Protein AF-A0A836XHC6-F1 (afdb_monomer)

Mean predicted aligned error: 6.55 Å

Sequence (445 aa):
MLPLITLLLLASTLRTSANPHLVVEAARRPHPPTIDADLIDWPNALWLELAPKPPHESRGYSRLRTDSNEELASAETAADLSVEFSLAWNNTALYLAARVTDNVHDIEGGEEHQWYLKDAITLFLDIPSDGDGPGWIEGDHAFAFITDGSMWWRRGERVGHIESSAPKDTRMAMQKTPTGYTLEASIPMAALTRITPDWQAPFASRTIGFALVVTDPDGGDTPFGGQLIYGGSHDDDGGWSLLRLRKTETVSAPYIDVSAEEVDFEAR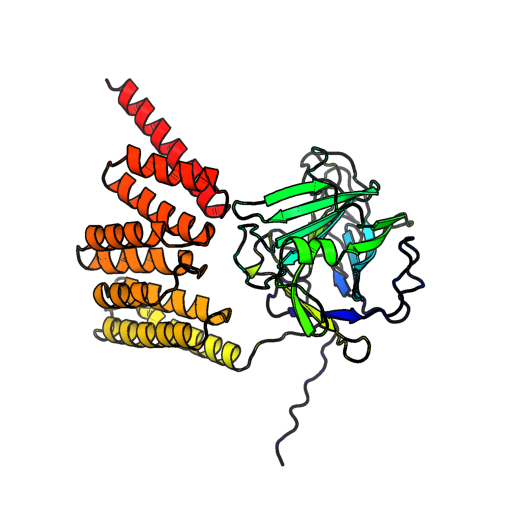LRLDQQRIRPFFMVDKATPIPADSTSLQLQLADKYFQTYLDKRPLRFSRRALETAFMLWGNAGAADEVNRALDQIGADEDVWDKVTSGVRQAFYLRDRLDEGMDRLAAIERQVIPLKSRSALLHTLGQYWLGRGQQSKAGRAFTQIIIWRASPWHVAQARRQLSQMNQDRALELDRL

Radius of gyration: 24.77 Å; Cα contacts (8 Å, |Δi|>4): 868; chains: 1; bounding box: 64×69×66 Å

Structure (mmCIF, N/CA/C/O backbone):
data_AF-A0A836XHC6-F1
#
_entry.id   AF-A0A836XHC6-F1
#
loop_
_atom_site.group_PDB
_atom_site.id
_atom_site.type_symbol
_atom_site.label_atom_id
_atom_site.label_alt_id
_atom_site.label_comp_id
_atom_site.label_asym_id
_atom_site.label_entity_id
_atom_site.label_seq_id
_atom_site.pdbx_PDB_ins_code
_atom_site.Cartn_x
_atom_site.Cartn_y
_atom_site.Cartn_z
_atom_site.occupancy
_atom_site.B_iso_or_equiv
_atom_site.auth_seq_id
_atom_site.auth_comp_id
_atom_site.auth_asym_id
_atom_site.auth_atom_id
_atom_site.pdbx_PDB_model_num
ATOM 1 N N . MET A 1 1 ? 20.122 -36.204 17.267 1.00 36.91 1 MET A N 1
ATOM 2 C CA . MET A 1 1 ? 20.070 -35.042 18.177 1.00 36.91 1 MET A CA 1
ATOM 3 C C . MET A 1 1 ? 20.265 -33.792 17.333 1.00 36.91 1 MET A C 1
ATOM 5 O O . MET A 1 1 ? 21.396 -33.504 16.975 1.00 36.91 1 MET A O 1
ATOM 9 N N . LEU A 1 2 ? 19.178 -33.131 16.918 1.00 26.44 2 LEU A N 1
ATOM 10 C CA . LEU A 1 2 ? 19.254 -31.793 16.316 1.00 26.44 2 LEU A CA 1
ATOM 11 C C . LEU A 1 2 ? 19.346 -30.755 17.446 1.00 26.44 2 LEU A C 1
ATOM 13 O O . LEU A 1 2 ? 18.683 -30.952 18.467 1.00 26.44 2 LEU A O 1
ATOM 17 N N . PRO A 1 3 ? 20.134 -29.676 17.300 1.00 39.31 3 PRO A N 1
ATOM 18 C CA . PRO A 1 3 ? 20.197 -28.644 18.315 1.00 39.31 3 PRO A CA 1
ATOM 19 C C . PRO A 1 3 ? 18.893 -27.845 18.281 1.00 39.31 3 PRO A C 1
ATOM 21 O O . PRO A 1 3 ? 18.482 -27.321 17.247 1.00 39.31 3 PRO A O 1
ATOM 24 N N . LEU A 1 4 ? 18.239 -27.787 19.436 1.00 27.69 4 LEU A N 1
ATOM 25 C CA . LEU A 1 4 ? 17.141 -26.881 19.723 1.00 27.69 4 LEU A CA 1
ATOM 26 C C . LEU A 1 4 ? 17.712 -25.455 19.652 1.00 27.69 4 LEU A C 1
ATOM 28 O O . LEU A 1 4 ? 18.483 -25.052 20.521 1.00 27.69 4 LEU A O 1
ATOM 32 N N . ILE A 1 5 ? 17.402 -24.717 18.585 1.00 31.34 5 ILE A N 1
ATOM 33 C CA . ILE A 1 5 ? 17.683 -23.282 18.519 1.00 31.34 5 ILE A CA 1
ATOM 34 C C . ILE A 1 5 ? 16.732 -22.621 19.516 1.00 31.34 5 ILE A C 1
ATOM 36 O O . ILE A 1 5 ? 15.535 -22.493 19.266 1.00 31.34 5 ILE A O 1
ATOM 40 N N . THR A 1 6 ? 17.261 -22.263 20.682 1.00 31.61 6 THR A N 1
ATOM 41 C CA . THR A 1 6 ? 16.560 -21.473 21.693 1.00 31.61 6 THR A CA 1
ATOM 42 C C . THR A 1 6 ? 16.303 -20.080 21.122 1.00 31.61 6 THR A C 1
ATOM 44 O O . THR A 1 6 ? 17.192 -19.231 21.105 1.00 31.61 6 THR A O 1
ATOM 47 N N . LEU A 1 7 ? 15.087 -19.857 20.623 1.00 33.34 7 LEU A N 1
ATOM 48 C CA . LEU A 1 7 ? 14.586 -18.541 20.247 1.00 33.34 7 LEU A CA 1
ATOM 49 C C . LEU A 1 7 ? 14.388 -17.737 21.544 1.00 33.34 7 LEU A C 1
ATOM 51 O O . LEU A 1 7 ? 13.440 -17.968 22.293 1.00 33.34 7 LEU A O 1
ATOM 55 N N . LEU A 1 8 ? 15.329 -16.849 21.865 1.00 32.19 8 LEU A N 1
ATOM 56 C CA . LEU A 1 8 ? 15.185 -15.924 22.988 1.00 32.19 8 LEU A CA 1
ATOM 57 C C . LEU A 1 8 ? 14.031 -14.950 22.684 1.00 32.19 8 LEU A C 1
ATOM 59 O O . LEU A 1 8 ? 14.128 -14.137 21.766 1.00 32.19 8 LEU A O 1
ATOM 63 N N . LEU A 1 9 ? 12.951 -15.033 23.465 1.00 36.50 9 LEU A N 1
ATOM 64 C CA . LEU A 1 9 ? 11.848 -14.068 23.496 1.00 36.50 9 LEU A CA 1
ATOM 65 C C . LEU A 1 9 ? 12.350 -12.706 24.012 1.00 36.50 9 LEU A C 1
ATOM 67 O O . LEU A 1 9 ? 12.337 -12.431 25.210 1.00 36.50 9 LEU A O 1
ATOM 71 N N . LEU A 1 10 ? 12.776 -11.834 23.100 1.00 37.09 10 LEU A N 1
ATOM 72 C CA . LEU A 1 10 ? 12.841 -10.384 23.310 1.00 37.09 10 LEU A CA 1
ATOM 73 C C . LEU A 1 10 ? 11.466 -9.794 22.957 1.00 37.09 10 LEU A C 1
ATOM 75 O O . LEU A 1 10 ? 11.276 -9.227 21.888 1.00 37.09 10 LEU A O 1
ATOM 79 N N . ALA A 1 11 ? 10.483 -9.992 23.836 1.00 38.84 11 ALA A N 1
ATOM 80 C CA . ALA A 1 11 ? 9.080 -9.664 23.565 1.00 38.84 11 ALA A CA 1
ATOM 81 C C . ALA A 1 11 ? 8.683 -8.191 23.812 1.00 38.84 11 ALA A C 1
ATOM 83 O O . ALA A 1 11 ? 7.502 -7.884 23.740 1.00 38.84 11 ALA A O 1
ATOM 84 N N . SER A 1 12 ? 9.604 -7.270 24.122 1.00 40.09 12 SER A N 1
ATOM 85 C CA . SER A 1 12 ? 9.212 -5.948 24.657 1.00 40.09 12 SER A CA 1
ATOM 86 C C . SER A 1 12 ? 9.771 -4.712 23.948 1.00 40.09 12 SER A C 1
ATOM 88 O O . SER A 1 12 ? 9.628 -3.608 24.467 1.00 40.09 12 SER A O 1
ATOM 90 N N . THR A 1 13 ? 10.396 -4.834 22.772 1.00 46.94 13 THR A N 1
ATOM 91 C CA . THR A 1 13 ? 10.917 -3.649 22.053 1.00 46.94 13 THR A CA 1
ATOM 92 C C . THR A 1 13 ? 10.874 -3.750 20.529 1.00 46.94 13 THR A C 1
ATOM 94 O O . THR A 1 13 ? 11.689 -3.110 19.856 1.00 46.94 13 THR A O 1
ATOM 97 N N . LEU A 1 14 ? 9.935 -4.509 19.947 1.00 53.22 14 LEU A N 1
ATOM 98 C CA . LEU A 1 14 ? 9.634 -4.325 18.524 1.00 53.22 14 LEU A CA 1
ATOM 99 C C . LEU A 1 14 ? 9.077 -2.907 18.372 1.00 53.22 14 LEU A C 1
ATOM 101 O O . LEU A 1 14 ? 7.921 -2.636 18.681 1.00 53.22 14 LEU A O 1
ATOM 105 N N . ARG A 1 15 ? 9.977 -1.980 18.017 1.00 54.22 15 ARG A N 1
ATOM 106 C CA . ARG A 1 15 ? 9.673 -0.565 17.822 1.00 54.22 15 ARG A CA 1
ATOM 107 C C . ARG A 1 15 ? 8.527 -0.459 16.822 1.00 54.22 15 ARG A C 1
ATOM 109 O O . ARG A 1 15 ? 8.420 -1.282 15.917 1.00 54.22 15 ARG A O 1
ATOM 116 N N . THR A 1 16 ? 7.745 0.600 16.977 1.00 59.59 16 THR A N 1
ATOM 117 C CA . THR A 1 16 ? 6.600 1.071 16.177 1.00 59.59 16 THR A CA 1
ATOM 118 C C . THR A 1 16 ? 6.888 1.267 14.676 1.00 59.59 16 THR A C 1
ATOM 120 O O . THR A 1 16 ? 6.163 1.969 13.985 1.00 59.59 16 THR A O 1
ATOM 123 N N . SER A 1 17 ? 7.966 0.693 14.140 1.00 62.94 17 SER A N 1
ATOM 124 C CA . SER A 1 17 ? 8.353 0.820 12.745 1.00 62.94 17 SER A CA 1
ATOM 125 C C . SER A 1 17 ? 7.447 -0.013 11.852 1.00 62.94 17 SER A C 1
ATOM 127 O O . SER A 1 17 ? 7.255 -1.203 12.108 1.00 62.94 17 SER A O 1
ATOM 129 N N . ALA A 1 18 ? 7.005 0.600 10.757 1.00 73.62 18 ALA A N 1
ATOM 130 C CA . ALA A 1 18 ? 6.469 -0.074 9.586 1.00 73.62 18 ALA A CA 1
ATOM 131 C C . ALA A 1 18 ? 7.295 -1.318 9.248 1.00 73.62 18 ALA A C 1
ATOM 133 O O . ALA A 1 18 ? 8.465 -1.220 8.861 1.00 73.62 18 ALA A O 1
ATOM 134 N N . ASN A 1 19 ? 6.703 -2.490 9.437 1.00 87.94 19 ASN A N 1
ATOM 135 C CA . ASN A 1 19 ? 7.323 -3.734 9.044 1.00 87.94 19 ASN A CA 1
ATOM 136 C C . ASN A 1 19 ? 6.243 -4.652 8.475 1.00 87.94 19 ASN A C 1
ATOM 138 O O . ASN A 1 19 ? 5.495 -5.242 9.244 1.00 87.94 19 ASN A O 1
ATOM 142 N N . PRO A 1 20 ? 6.200 -4.841 7.154 1.00 89.00 20 PRO A N 1
ATOM 143 C CA . PRO A 1 20 ? 5.201 -5.692 6.514 1.00 89.00 20 PRO A CA 1
ATOM 144 C C . PRO A 1 20 ? 5.317 -7.186 6.848 1.00 89.00 20 PRO A C 1
ATOM 146 O O . PRO A 1 20 ? 4.493 -7.990 6.430 1.00 89.00 20 PRO A O 1
ATOM 149 N N . HIS A 1 21 ? 6.336 -7.576 7.616 1.00 91.19 21 HIS A N 1
ATOM 150 C CA . HIS A 1 21 ? 6.470 -8.915 8.188 1.00 91.19 21 HIS A CA 1
ATOM 151 C C . HIS A 1 21 ? 6.058 -8.985 9.658 1.00 91.19 21 HIS A C 1
ATOM 153 O O . HIS A 1 21 ? 6.063 -10.070 10.238 1.00 91.19 21 HIS A O 1
ATOM 159 N N . LEU A 1 22 ? 5.757 -7.853 10.298 1.00 94.12 22 LEU A N 1
ATOM 160 C CA . LEU A 1 22 ? 5.222 -7.845 11.651 1.00 94.12 22 LEU A CA 1
ATOM 161 C C . LEU A 1 22 ? 3.818 -8.435 11.617 1.00 94.12 22 LEU A C 1
ATOM 163 O O . LEU A 1 22 ? 2.939 -7.938 10.924 1.00 94.12 22 LEU A O 1
ATOM 167 N N . VAL A 1 23 ? 3.617 -9.482 12.401 1.00 95.44 23 VAL A N 1
ATOM 168 C CA . VAL A 1 23 ? 2.333 -10.128 12.611 1.00 95.44 23 VAL A CA 1
ATOM 169 C C . VAL A 1 23 ? 1.789 -9.711 13.967 1.00 95.44 23 VAL A C 1
ATOM 171 O O . VAL A 1 23 ? 2.421 -9.930 15.002 1.00 95.44 23 VAL A O 1
ATOM 174 N N . VAL A 1 24 ? 0.586 -9.155 13.947 1.00 95.94 24 VAL A N 1
ATOM 175 C CA . VAL A 1 24 ? -0.283 -8.938 15.099 1.00 95.94 24 VAL A CA 1
ATOM 176 C C . VAL A 1 24 ? -1.390 -9.982 15.060 1.00 95.94 24 VAL A C 1
ATOM 178 O O . VAL A 1 24 ? -1.947 -10.268 14.002 1.00 95.94 24 VAL A O 1
ATOM 181 N N . GLU A 1 25 ? -1.740 -10.561 16.204 1.00 97.12 25 GLU A N 1
ATOM 182 C CA . GLU A 1 25 ? -2.806 -11.559 16.279 1.00 97.12 25 GLU A CA 1
ATOM 183 C C . GLU A 1 25 ? -4.006 -11.021 17.064 1.00 97.12 25 GLU A C 1
ATOM 185 O O . GLU A 1 25 ? -3.882 -10.641 18.226 1.00 97.12 25 GLU A O 1
ATOM 190 N N . ALA A 1 26 ? -5.188 -11.021 16.441 1.00 97.69 26 ALA A N 1
ATOM 191 C CA . ALA A 1 26 ? -6.443 -10.706 17.113 1.00 97.69 26 ALA A CA 1
ATOM 192 C C . ALA A 1 26 ? -7.060 -11.977 17.701 1.00 97.69 26 ALA A C 1
ATOM 194 O O . ALA A 1 26 ? -7.284 -12.977 17.003 1.00 97.69 26 ALA A O 1
ATOM 195 N N . ALA A 1 27 ? -7.396 -11.923 18.987 1.00 97.19 27 ALA A N 1
ATOM 196 C CA . ALA A 1 27 ? -8.023 -13.033 19.689 1.00 97.19 27 ALA A CA 1
ATOM 197 C C . ALA A 1 27 ? -9.502 -13.172 19.323 1.00 97.19 27 ALA A C 1
ATOM 199 O O . ALA A 1 27 ? -10.256 -12.197 19.353 1.00 97.19 27 ALA A O 1
ATOM 200 N N . ARG A 1 28 ? -9.958 -14.401 19.057 1.00 97.25 28 ARG A N 1
ATOM 201 C CA . ARG A 1 28 ? -11.393 -14.669 18.931 1.00 97.25 28 ARG A CA 1
ATOM 202 C C . ARG A 1 28 ? -12.091 -14.390 20.266 1.00 97.25 28 ARG A C 1
ATOM 204 O O . ARG A 1 28 ? -11.578 -14.757 21.320 1.00 97.25 28 ARG A O 1
ATOM 211 N N . ARG A 1 29 ? -13.286 -13.812 20.236 1.00 95.56 29 ARG A N 1
ATOM 212 C CA . ARG A 1 29 ? -14.142 -13.579 21.403 1.00 95.56 29 ARG A CA 1
ATOM 213 C C . ARG A 1 29 ? -15.487 -14.278 21.192 1.00 95.56 29 ARG A C 1
ATOM 215 O O . ARG A 1 29 ? -16.250 -13.877 20.317 1.00 95.56 29 ARG A O 1
ATOM 222 N N . PRO A 1 30 ? -15.790 -15.363 21.928 1.00 91.75 30 PRO A N 1
ATOM 223 C CA . PRO A 1 30 ? -17.078 -16.043 21.786 1.00 91.75 30 PRO A CA 1
ATOM 224 C C . PRO A 1 30 ? -18.241 -15.154 22.243 1.00 91.75 30 PRO A C 1
ATOM 226 O O . PRO A 1 30 ? -19.310 -15.201 21.642 1.00 91.75 30 PRO A O 1
ATOM 229 N N . HIS A 1 31 ? -17.998 -14.314 23.250 1.00 94.94 31 HIS A N 1
ATOM 230 C CA . HIS A 1 31 ? -18.904 -13.263 23.691 1.00 94.94 31 HIS A CA 1
ATOM 231 C C . HIS A 1 31 ? -18.338 -11.923 23.206 1.00 94.94 31 HIS A C 1
ATOM 233 O O . HIS A 1 31 ? -17.191 -11.626 23.552 1.00 94.94 31 HIS A O 1
ATOM 239 N N . PRO A 1 32 ? -19.070 -11.170 22.366 1.00 95.12 32 PRO A N 1
ATOM 240 C CA . PRO A 1 32 ? -18.690 -9.809 21.997 1.00 95.12 32 PRO A CA 1
ATOM 241 C C . PRO A 1 32 ? -18.446 -8.949 23.245 1.00 95.12 32 PRO A C 1
ATOM 243 O O . PRO A 1 32 ? -19.194 -9.128 24.212 1.00 95.12 32 PRO A O 1
ATOM 246 N N . PRO A 1 33 ? -17.465 -8.031 23.226 1.00 97.38 33 PRO A N 1
ATOM 247 C CA . PRO A 1 33 ? -17.423 -6.970 24.218 1.00 97.38 33 PRO A CA 1
ATOM 248 C C . PRO A 1 33 ? -18.656 -6.065 24.085 1.00 97.38 33 PRO A C 1
ATOM 250 O O . PRO A 1 33 ? -19.259 -5.959 23.006 1.00 97.38 33 PRO A O 1
ATOM 253 N N . THR A 1 34 ? -19.045 -5.439 25.187 1.00 98.25 34 THR A N 1
ATOM 254 C CA . THR A 1 34 ? -20.034 -4.362 25.191 1.00 98.25 34 THR A CA 1
ATOM 255 C C . THR A 1 34 ? -19.320 -3.102 24.740 1.00 98.25 34 THR A C 1
ATOM 257 O O . THR A 1 34 ? -18.308 -2.754 25.307 1.00 98.25 34 THR A O 1
ATOM 260 N N . ILE A 1 35 ? -19.816 -2.434 23.699 1.00 98.56 35 ILE A N 1
ATOM 261 C CA . ILE A 1 35 ? -19.184 -1.205 23.206 1.00 98.56 35 ILE A CA 1
ATOM 262 C C . ILE A 1 35 ? -19.692 -0.037 24.052 1.00 98.56 35 ILE A C 1
ATOM 264 O O . ILE A 1 35 ? -20.710 0.571 23.709 1.00 98.56 35 ILE A O 1
ATOM 268 N N . ASP A 1 36 ? -19.027 0.226 25.174 1.00 98.44 36 ASP A N 1
ATOM 269 C CA . ASP A 1 36 ? -19.393 1.270 26.143 1.00 98.44 36 ASP A CA 1
ATOM 270 C C . ASP A 1 36 ? -18.197 2.079 26.684 1.00 98.44 36 ASP A C 1
ATOM 272 O O . ASP A 1 36 ? -18.404 3.020 27.452 1.00 98.44 36 ASP A O 1
ATOM 276 N N . ALA A 1 37 ? -16.985 1.796 26.190 1.00 98.00 37 ALA A N 1
ATOM 277 C CA . ALA A 1 37 ? -15.711 2.398 26.583 1.00 98.00 37 ALA A CA 1
ATOM 278 C C . ALA A 1 37 ? -15.215 1.992 27.984 1.00 98.00 37 ALA A C 1
ATOM 280 O O . ALA A 1 37 ? -14.176 2.505 28.425 1.00 98.00 37 ALA A O 1
ATOM 281 N N . ASP A 1 38 ? -15.888 1.041 28.647 1.00 97.88 38 ASP A N 1
ATOM 282 C CA . ASP A 1 38 ? -15.397 0.349 29.836 1.00 97.88 38 ASP A CA 1
ATOM 283 C C . ASP A 1 38 ? -14.654 -0.931 29.433 1.00 97.88 38 ASP A C 1
ATOM 285 O O . ASP A 1 38 ? -15.216 -1.970 29.104 1.00 97.88 38 ASP A O 1
ATOM 289 N N . LEU A 1 39 ? -13.329 -0.880 29.541 1.00 97.50 39 LEU A N 1
ATOM 290 C CA . LEU A 1 39 ? -12.438 -1.945 29.081 1.00 97.50 39 LEU A CA 1
ATOM 291 C C . LEU A 1 39 ? -12.414 -3.183 30.002 1.00 97.50 39 LEU A C 1
ATOM 293 O O . LEU A 1 39 ? -11.521 -4.030 29.881 1.00 97.50 39 LEU A O 1
ATOM 297 N N . ILE A 1 40 ? -13.340 -3.300 30.957 1.00 97.06 40 ILE A N 1
ATOM 298 C CA . ILE A 1 40 ? -13.383 -4.392 31.939 1.00 97.06 40 ILE A CA 1
ATOM 299 C C . ILE A 1 40 ? -13.611 -5.773 31.307 1.00 97.06 40 ILE A C 1
ATOM 301 O O . ILE A 1 40 ? -13.138 -6.784 31.835 1.00 97.06 40 ILE A O 1
ATOM 305 N N . ASP A 1 41 ? -14.274 -5.848 30.154 1.00 95.88 41 ASP A N 1
ATOM 306 C CA . ASP A 1 41 ? -14.513 -7.091 29.409 1.00 95.88 41 ASP A CA 1
ATOM 307 C C . ASP A 1 41 ? -13.337 -7.505 28.487 1.00 95.88 41 ASP A C 1
ATOM 309 O O . ASP A 1 41 ? -13.372 -8.536 27.788 1.00 95.88 41 ASP A O 1
ATOM 313 N N . TRP A 1 42 ? -12.195 -6.820 28.630 1.00 95.69 42 TRP A N 1
ATOM 314 C CA . TRP A 1 42 ? -10.900 -7.150 28.028 1.00 95.69 42 TRP A CA 1
ATOM 315 C C . TRP A 1 42 ? -9.880 -7.795 29.006 1.00 95.69 42 TRP A C 1
ATOM 317 O O . TRP A 1 42 ? -8.686 -7.510 28.898 1.00 95.69 42 TRP A O 1
ATOM 327 N N . PRO A 1 43 ? -10.245 -8.741 29.906 1.00 88.75 43 PRO A N 1
ATOM 328 C CA . PRO A 1 43 ? -9.392 -9.148 31.034 1.00 88.75 43 PRO A CA 1
ATOM 329 C C . PRO A 1 43 ? -8.111 -9.909 30.648 1.00 88.75 43 PRO A C 1
ATOM 331 O O . PRO A 1 43 ? -7.224 -10.062 31.477 1.00 88.75 43 PRO A O 1
ATOM 334 N N . ASN A 1 44 ? -8.005 -10.391 29.404 1.00 87.81 44 ASN A N 1
ATOM 335 C CA . ASN A 1 44 ? -6.834 -11.106 28.869 1.00 87.81 44 ASN A CA 1
ATOM 336 C C . ASN A 1 44 ? -6.419 -10.562 27.495 1.00 87.81 44 ASN A C 1
ATOM 338 O O . ASN A 1 44 ? -5.963 -11.304 26.623 1.00 87.81 44 ASN A O 1
ATOM 342 N N . ALA A 1 45 ? -6.694 -9.286 27.251 1.00 92.31 45 ALA A N 1
ATOM 343 C CA . ALA A 1 45 ? -6.313 -8.641 26.013 1.00 92.31 45 ALA A CA 1
ATOM 344 C C . ALA A 1 45 ? -4.791 -8.502 25.911 1.00 92.31 45 ALA A C 1
ATOM 346 O O . ALA A 1 45 ? -4.116 -8.160 26.882 1.00 92.31 45 ALA A O 1
ATOM 347 N N . LEU A 1 46 ? -4.263 -8.763 24.717 1.00 93.81 46 LEU A N 1
ATOM 348 C CA . LEU A 1 46 ? -2.896 -8.409 24.369 1.00 93.81 46 LEU A CA 1
ATOM 349 C C . LEU A 1 46 ? -2.887 -6.917 24.030 1.00 93.81 46 LEU A C 1
ATOM 351 O O . LEU A 1 46 ? -3.426 -6.528 22.992 1.00 93.81 46 LEU A O 1
ATOM 355 N N . TRP A 1 47 ? -2.331 -6.106 24.926 1.00 95.19 47 TRP A N 1
ATOM 356 C CA . TRP A 1 47 ? -2.192 -4.665 24.736 1.00 95.19 47 TRP A CA 1
ATOM 357 C C . TRP A 1 47 ? -0.894 -4.358 23.992 1.00 95.19 47 TRP A C 1
ATOM 359 O O . TRP A 1 47 ? 0.178 -4.843 24.357 1.00 95.19 47 TRP A O 1
ATOM 369 N N . LEU A 1 48 ? -1.021 -3.594 22.916 1.00 94.50 48 LEU A N 1
ATOM 370 C CA . LEU A 1 48 ? 0.054 -3.136 22.052 1.00 94.50 48 LEU A CA 1
ATOM 371 C C . LEU A 1 48 ? 0.287 -1.657 22.305 1.00 94.50 48 LEU A C 1
ATOM 373 O O . LEU A 1 48 ? -0.669 -0.895 22.387 1.00 94.50 48 LEU A O 1
ATOM 377 N N . GLU A 1 49 ? 1.549 -1.263 22.396 1.00 92.88 49 GLU A N 1
ATOM 378 C CA . GLU A 1 49 ? 1.937 0.109 22.706 1.00 92.88 49 GLU A CA 1
ATOM 379 C C . GLU A 1 49 ? 2.426 0.849 21.451 1.00 92.88 49 GLU A C 1
ATOM 381 O O . GLU A 1 49 ? 3.267 0.349 20.693 1.00 92.88 49 GLU A O 1
ATOM 386 N N . LEU A 1 50 ? 1.940 2.073 21.264 1.00 90.81 50 LEU A N 1
ATOM 387 C CA . LEU A 1 50 ? 2.370 3.046 20.267 1.00 90.81 50 LEU A CA 1
ATOM 388 C C . LEU A 1 50 ? 2.877 4.296 20.999 1.00 90.81 50 LEU A C 1
ATOM 390 O O . LEU A 1 50 ? 2.165 4.881 21.807 1.00 90.81 50 LEU A O 1
ATOM 394 N N . ALA A 1 51 ? 4.131 4.665 20.720 1.00 85.81 51 ALA A N 1
ATOM 395 C CA . ALA A 1 51 ? 4.871 5.734 21.399 1.00 85.81 51 ALA A CA 1
ATOM 396 C C . ALA A 1 51 ? 4.938 5.635 22.948 1.00 85.81 51 ALA A C 1
ATOM 398 O O . ALA A 1 51 ? 4.767 6.637 23.632 1.00 85.81 51 ALA A O 1
ATOM 399 N N . PRO A 1 52 ? 5.297 4.479 23.549 1.00 80.94 52 PRO A N 1
ATOM 400 C CA . PRO A 1 52 ? 5.274 4.317 25.012 1.00 80.94 52 PRO A CA 1
ATOM 401 C C . PRO A 1 52 ? 6.355 5.094 25.782 1.00 80.94 52 PRO A C 1
ATOM 403 O O . PRO A 1 52 ? 6.419 5.018 27.009 1.00 80.94 52 PRO A O 1
ATOM 406 N N . LYS A 1 53 ? 7.295 5.754 25.091 1.00 78.06 53 LYS A N 1
ATOM 407 C CA . LYS A 1 53 ? 8.460 6.395 25.717 1.00 78.06 53 LYS A CA 1
ATOM 408 C C . LYS A 1 53 ? 8.796 7.729 25.051 1.00 78.06 53 LYS A C 1
ATOM 410 O O . LYS A 1 53 ? 8.907 7.756 23.825 1.00 78.06 53 LYS A O 1
ATOM 415 N N . PRO A 1 54 ? 9.058 8.783 25.839 1.00 66.50 54 PRO A N 1
ATOM 416 C CA . PRO A 1 54 ? 9.565 10.051 25.334 1.00 66.50 54 PRO A CA 1
ATOM 417 C C . PRO A 1 54 ? 11.107 10.063 25.183 1.00 66.50 54 PRO A C 1
ATOM 419 O O . PRO A 1 54 ? 11.796 9.323 25.898 1.00 66.50 54 PRO A O 1
ATOM 422 N N . PRO A 1 55 ? 11.670 10.931 24.317 1.00 66.12 55 PRO A N 1
ATOM 423 C CA . PRO A 1 55 ? 10.980 11.607 23.216 1.00 66.12 55 PRO A CA 1
ATOM 424 C C . PRO A 1 55 ? 10.624 10.595 22.117 1.00 66.12 55 PRO A C 1
ATOM 426 O O . PRO A 1 55 ? 11.397 9.668 21.841 1.00 66.12 55 PRO A O 1
ATOM 429 N N . HIS A 1 56 ? 9.457 10.750 21.492 1.00 66.50 56 HIS A N 1
ATOM 430 C CA . HIS A 1 56 ? 9.066 9.862 20.404 1.00 66.50 56 HIS A CA 1
ATOM 431 C C . HIS A 1 56 ? 9.672 10.349 19.082 1.00 66.50 56 HIS A C 1
ATOM 433 O O . HIS A 1 56 ? 9.063 11.099 18.324 1.00 66.50 56 HIS A O 1
ATOM 439 N N . GLU A 1 57 ? 10.892 9.899 18.774 1.00 59.22 57 GLU A N 1
ATOM 440 C CA . GLU A 1 57 ? 11.505 10.183 17.474 1.00 59.22 57 GLU A CA 1
ATOM 441 C C . GLU A 1 57 ? 10.769 9.448 16.352 1.00 59.22 57 GLU A C 1
ATOM 443 O O . GLU A 1 57 ? 10.910 8.238 16.147 1.00 59.22 57 GLU A O 1
ATOM 448 N N . SER A 1 58 ? 10.013 10.215 15.587 1.00 60.66 58 SER A N 1
ATOM 449 C CA . SER A 1 58 ? 9.135 9.736 14.537 1.00 60.66 58 SER A CA 1
ATOM 450 C C . SER A 1 58 ? 9.509 10.456 13.235 1.00 60.66 58 SER A C 1
ATOM 452 O O . SER A 1 58 ? 9.796 11.652 13.200 1.00 60.66 58 SER A O 1
ATOM 454 N N . ARG A 1 59 ? 9.703 9.685 12.157 1.00 65.88 59 ARG A N 1
ATOM 455 C CA . ARG A 1 59 ? 10.182 10.190 10.859 1.00 65.88 59 ARG A CA 1
ATOM 456 C C . ARG A 1 59 ? 9.137 9.914 9.792 1.00 65.88 59 ARG A C 1
ATOM 458 O O . ARG A 1 59 ? 8.604 8.812 9.705 1.00 65.88 59 ARG A O 1
ATOM 465 N N . GLY A 1 60 ? 8.940 10.882 8.900 1.00 79.75 60 GLY A N 1
ATOM 466 C CA . GLY A 1 60 ? 8.039 10.735 7.759 1.00 79.75 60 GLY A CA 1
ATOM 467 C C . GLY A 1 60 ? 6.588 11.030 8.131 1.00 79.75 60 GLY A C 1
ATOM 468 O O . GLY A 1 60 ? 6.292 12.138 8.574 1.00 79.75 60 GLY A O 1
ATOM 469 N N . TYR A 1 61 ? 5.695 10.069 7.877 1.00 79.62 61 TYR A N 1
ATOM 470 C CA . TYR A 1 61 ? 4.252 10.220 8.101 1.00 79.62 61 TYR A CA 1
ATOM 471 C C . TYR A 1 61 ? 3.828 9.951 9.541 1.00 79.62 61 TYR A C 1
ATOM 473 O O . TYR A 1 61 ? 2.834 10.518 9.961 1.00 79.62 61 TYR A O 1
ATOM 481 N N . SER A 1 62 ? 4.547 9.110 10.288 1.00 85.44 62 SER A N 1
ATOM 482 C CA . SER A 1 62 ? 4.380 9.041 11.740 1.00 85.44 62 SER A CA 1
ATOM 483 C C . SER A 1 62 ? 5.225 10.171 12.304 1.00 85.44 62 SER A C 1
ATOM 485 O O . SER A 1 62 ? 6.454 10.083 12.229 1.00 85.44 62 SER A O 1
ATOM 487 N N . ARG A 1 63 ? 4.585 11.248 12.754 1.00 85.62 63 ARG A N 1
ATOM 488 C CA . ARG A 1 63 ? 5.217 12.337 13.493 1.00 85.62 63 ARG A CA 1
ATOM 489 C C . ARG A 1 63 ? 4.212 13.146 14.288 1.00 85.62 63 ARG A C 1
ATOM 491 O O . ARG A 1 63 ? 3.143 13.443 13.770 1.00 85.62 63 ARG A O 1
ATOM 498 N N . LEU A 1 64 ? 4.627 13.547 15.477 1.00 86.38 64 LEU A N 1
ATOM 499 C CA . LEU A 1 64 ? 4.007 14.632 16.227 1.00 86.38 64 LEU A CA 1
ATOM 500 C C . LEU A 1 64 ? 4.682 15.946 15.827 1.00 86.38 64 LEU A C 1
ATOM 502 O O . LEU A 1 64 ? 5.765 15.917 15.219 1.00 86.38 64 LEU A O 1
ATOM 506 N N . ARG A 1 65 ? 4.046 17.082 16.091 1.00 80.88 65 ARG A N 1
ATOM 507 C CA . ARG A 1 65 ? 4.669 18.389 15.881 1.00 80.88 65 ARG A CA 1
ATOM 508 C C . ARG A 1 65 ? 4.284 19.315 17.007 1.00 80.88 65 ARG A C 1
ATOM 510 O O . ARG A 1 65 ? 3.116 19.434 17.321 1.00 80.88 65 ARG A O 1
ATOM 517 N N . THR A 1 66 ? 5.255 20.090 17.464 1.00 75.50 66 THR A N 1
ATOM 518 C CA . THR A 1 66 ? 4.963 21.225 18.335 1.00 75.50 66 THR A CA 1
ATOM 519 C C . THR A 1 66 ? 4.143 22.282 17.595 1.00 75.50 66 THR A C 1
ATOM 521 O O . THR A 1 66 ? 4.563 22.786 16.542 1.00 75.50 66 THR A O 1
ATOM 524 N N . ASP A 1 67 ? 3.008 22.657 18.168 1.00 71.38 67 ASP A N 1
ATOM 525 C CA . ASP A 1 67 ? 2.222 23.811 17.751 1.00 71.38 67 ASP A CA 1
ATOM 526 C C . ASP A 1 67 ? 2.585 25.065 18.594 1.00 71.38 67 ASP A C 1
ATOM 528 O O . ASP A 1 67 ? 3.469 25.038 19.453 1.00 71.38 67 ASP A O 1
ATOM 532 N N . SER A 1 68 ? 1.983 26.225 18.311 1.00 64.00 68 SER A N 1
ATOM 533 C CA . SER A 1 68 ? 2.293 27.460 19.054 1.00 64.00 68 SER A CA 1
ATOM 534 C C . SER A 1 68 ? 1.585 27.587 20.409 1.00 64.00 68 SER A C 1
ATOM 536 O O . SER A 1 68 ? 1.915 28.505 21.165 1.00 64.00 68 SER A O 1
ATOM 538 N N . ASN A 1 69 ? 0.595 26.739 20.686 1.00 66.62 69 ASN A N 1
ATOM 539 C CA . ASN A 1 69 ? -0.286 26.823 21.848 1.00 66.62 69 ASN A CA 1
ATOM 540 C C . ASN A 1 69 ? -0.017 25.726 22.892 1.00 66.62 69 ASN A C 1
ATOM 542 O O . ASN A 1 69 ? -0.576 25.795 23.988 1.00 66.62 69 ASN A O 1
ATOM 546 N N . GLU A 1 70 ? 0.852 24.768 22.587 1.00 74.00 70 GLU A N 1
ATOM 547 C CA . GLU A 1 70 ? 1.189 23.647 23.450 1.00 74.00 70 GLU A CA 1
ATOM 548 C C . GLU A 1 70 ? 2.285 23.960 24.484 1.00 74.00 70 GLU A C 1
ATOM 550 O O . GLU A 1 70 ? 3.157 24.822 24.308 1.00 74.00 70 GLU A O 1
ATOM 555 N N . GLU A 1 71 ? 2.285 23.210 25.588 1.00 77.31 71 GLU A N 1
ATOM 556 C CA . GLU A 1 71 ? 3.377 23.244 26.552 1.00 77.31 71 GLU A CA 1
ATOM 557 C C . GLU A 1 71 ? 4.588 22.471 26.001 1.00 77.31 71 GLU A C 1
ATOM 559 O O . GLU A 1 71 ? 4.537 21.268 25.780 1.00 77.31 71 GLU A O 1
ATOM 564 N N . LEU A 1 72 ? 5.744 23.133 25.871 1.00 73.56 72 LEU A N 1
ATOM 565 C CA . LEU A 1 72 ? 6.985 22.516 25.358 1.00 73.56 72 LEU A CA 1
ATOM 566 C C . LEU A 1 72 ? 7.435 21.240 26.101 1.00 73.56 72 LEU A C 1
ATOM 568 O O . LEU A 1 72 ? 8.313 20.528 25.619 1.00 73.56 72 LEU A O 1
ATOM 572 N N . ALA A 1 73 ? 6.924 20.997 27.312 1.00 80.00 73 ALA A N 1
ATOM 573 C CA . ALA A 1 73 ? 7.232 19.807 28.096 1.00 80.00 73 ALA A CA 1
ATOM 574 C C . ALA A 1 73 ? 6.409 18.573 27.680 1.00 80.00 73 ALA A C 1
ATOM 576 O O . ALA A 1 73 ? 6.876 17.456 27.918 1.00 80.00 73 ALA A O 1
ATOM 577 N N . SER A 1 74 ? 5.221 18.761 27.092 1.00 81.12 74 SER A N 1
ATOM 578 C CA . SER A 1 74 ? 4.403 17.688 26.518 1.00 81.12 74 SER A CA 1
ATOM 579 C C . SER A 1 74 ? 4.734 17.458 25.050 1.00 81.12 74 SER A C 1
ATOM 581 O O . SER A 1 74 ? 4.855 16.296 24.678 1.00 81.12 74 SER A O 1
ATOM 583 N N . ALA A 1 75 ? 5.014 18.515 24.289 1.00 83.62 75 ALA A N 1
ATOM 584 C CA . ALA A 1 75 ? 5.158 18.466 22.836 1.00 83.62 75 ALA A CA 1
ATOM 585 C C . ALA A 1 75 ? 6.098 17.371 22.322 1.00 83.62 75 ALA A C 1
ATOM 587 O O . ALA A 1 75 ? 7.237 17.231 22.782 1.00 83.62 75 ALA A O 1
ATOM 588 N N . GLU A 1 76 ? 5.649 16.615 21.321 1.00 85.19 76 GLU A N 1
ATOM 589 C CA . GLU A 1 76 ? 6.384 15.531 20.661 1.00 85.19 76 GLU A CA 1
ATOM 590 C C . GLU A 1 76 ? 6.809 14.382 21.609 1.00 85.19 76 GLU A C 1
ATOM 592 O O . GLU A 1 76 ? 7.726 13.590 21.325 1.00 85.19 76 GLU A O 1
ATOM 597 N N . THR A 1 77 ? 6.152 14.262 22.766 1.00 86.75 77 THR A N 1
ATOM 598 C CA . THR A 1 77 ? 6.410 13.214 23.762 1.00 86.75 77 THR A CA 1
ATOM 599 C C . THR A 1 77 ? 5.264 12.204 23.863 1.00 86.75 77 THR A C 1
ATOM 601 O O . THR A 1 77 ? 4.234 12.327 23.224 1.00 86.75 77 THR A O 1
ATOM 604 N N . ALA A 1 78 ? 5.417 11.177 24.703 1.00 87.62 78 ALA A N 1
ATOM 605 C CA . ALA A 1 78 ? 4.315 10.255 24.997 1.00 87.62 78 ALA A CA 1
ATOM 606 C C . ALA A 1 78 ? 3.155 10.915 25.779 1.00 87.62 78 ALA A C 1
ATOM 608 O O . ALA A 1 78 ? 2.096 10.304 25.917 1.00 87.62 78 ALA A O 1
ATOM 609 N N . ALA A 1 79 ? 3.391 12.107 26.345 1.00 89.75 79 ALA A N 1
ATOM 610 C CA . ALA A 1 79 ? 2.373 12.927 26.994 1.00 89.75 79 ALA A CA 1
ATOM 611 C C . ALA A 1 79 ? 1.640 13.854 26.012 1.00 89.75 79 ALA A C 1
ATOM 613 O O . ALA A 1 79 ? 0.604 14.377 26.399 1.00 89.75 79 ALA A O 1
ATOM 614 N N . ASP A 1 80 ? 2.197 14.043 24.809 1.00 90.19 80 ASP A N 1
ATOM 615 C CA . ASP A 1 80 ? 1.518 14.631 23.651 1.00 90.19 80 ASP A CA 1
ATOM 616 C C . ASP A 1 80 ? 0.499 13.602 23.157 1.00 90.19 80 ASP A C 1
ATOM 618 O O . ASP A 1 80 ? -0.655 13.630 23.557 1.00 90.19 80 ASP A O 1
ATOM 622 N N . LEU A 1 81 ? 0.993 12.523 22.533 1.00 93.31 81 LEU A N 1
ATOM 623 C CA . LEU A 1 81 ? 0.176 11.399 22.096 1.00 93.31 81 LEU A CA 1
ATOM 624 C C . LEU A 1 81 ? 0.851 10.056 22.385 1.00 93.31 81 LEU A C 1
ATOM 626 O O . LEU A 1 81 ? 1.995 9.789 21.996 1.00 93.31 81 LEU A O 1
ATOM 630 N N . SER A 1 82 ? 0.116 9.145 23.016 1.00 94.31 82 SER A N 1
ATOM 631 C CA . SER A 1 82 ? 0.481 7.726 23.077 1.00 94.31 82 SER A CA 1
ATOM 632 C C . SER A 1 82 ? -0.748 6.837 23.173 1.00 94.31 82 SER A C 1
ATOM 634 O O . SER A 1 82 ? -1.788 7.239 23.690 1.00 94.31 82 SER A O 1
ATOM 636 N N . VAL A 1 83 ? -0.643 5.607 22.665 1.00 95.62 83 VAL A N 1
ATOM 637 C CA . VAL A 1 83 ? -1.785 4.686 22.615 1.00 95.62 83 VAL A CA 1
ATOM 638 C C . VAL A 1 83 ? -1.399 3.291 23.075 1.00 95.62 83 VAL A C 1
ATOM 640 O O . VAL A 1 83 ? -0.440 2.701 22.582 1.00 95.62 83 VAL A O 1
ATOM 643 N N . GLU A 1 84 ? -2.209 2.729 23.966 1.00 96.81 84 GLU A N 1
ATOM 644 C CA . GLU A 1 84 ? -2.309 1.288 24.168 1.00 96.81 84 GLU A CA 1
ATOM 645 C C . GLU A 1 84 ? -3.556 0.781 23.452 1.00 96.81 84 GLU A C 1
ATOM 647 O O . GLU A 1 84 ? -4.649 1.285 23.698 1.00 96.81 84 GLU A O 1
ATOM 652 N N . PHE A 1 85 ? -3.446 -0.238 22.605 1.00 97.94 85 PHE A N 1
ATOM 653 C CA . PHE A 1 85 ? -4.612 -0.794 21.919 1.00 97.94 85 PHE A CA 1
ATOM 654 C C . PHE A 1 85 ? -4.625 -2.318 21.903 1.00 97.94 85 PHE A C 1
ATOM 656 O O . PHE A 1 85 ? -3.597 -2.979 22.041 1.00 97.94 85 PHE A O 1
ATOM 663 N N . SER A 1 86 ? -5.807 -2.895 21.721 1.00 98.12 86 SER A N 1
ATOM 664 C CA . SER A 1 86 ? -5.991 -4.326 21.521 1.00 98.12 86 SER A CA 1
ATOM 665 C C . SER A 1 86 ? -7.013 -4.595 20.426 1.00 98.12 86 SER A C 1
ATOM 667 O O . SER A 1 86 ? -7.956 -3.830 20.223 1.00 98.12 86 SER A O 1
ATOM 669 N N . LEU A 1 87 ? -6.820 -5.710 19.724 1.00 98.25 87 LEU A N 1
ATOM 670 C CA . LEU A 1 87 ? -7.700 -6.170 18.659 1.00 98.25 87 LEU A CA 1
ATOM 671 C C . LEU A 1 87 ? -8.288 -7.531 19.021 1.00 98.25 87 LEU A C 1
ATOM 673 O O . LEU A 1 87 ? -7.604 -8.440 19.502 1.00 98.25 87 LEU A O 1
ATOM 677 N N . ALA A 1 88 ? -9.570 -7.698 18.737 1.00 98.25 88 ALA A N 1
ATOM 678 C CA . ALA A 1 88 ? -10.269 -8.961 18.895 1.00 98.25 88 ALA A CA 1
ATOM 679 C C . ALA A 1 88 ? -11.230 -9.1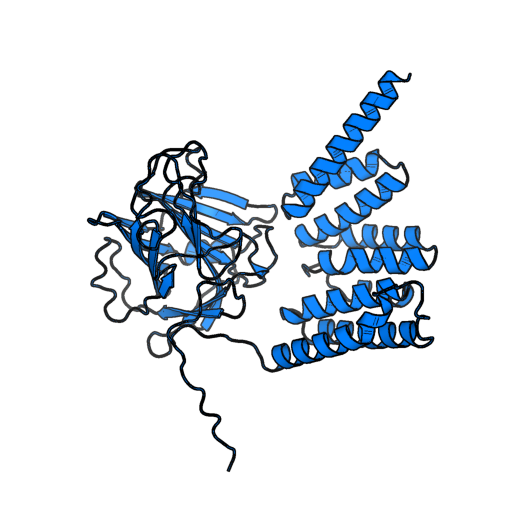80 17.731 1.00 98.25 88 ALA A C 1
ATOM 681 O O . ALA A 1 88 ? -11.527 -8.265 16.976 1.00 98.25 88 ALA A O 1
ATOM 682 N N . TRP A 1 89 ? -11.742 -10.394 17.563 1.00 98.44 89 TRP A N 1
ATOM 683 C CA . TRP A 1 89 ? -12.709 -10.673 16.502 1.00 98.44 89 TRP A CA 1
ATOM 684 C C . TRP A 1 89 ? -13.707 -11.746 16.908 1.00 98.44 89 TRP A C 1
ATOM 686 O O . TRP A 1 89 ? -13.479 -12.542 17.815 1.00 98.44 89 TRP A O 1
ATOM 696 N N . ASN A 1 90 ? -14.816 -11.831 16.194 1.00 97.69 90 ASN A N 1
ATOM 697 C CA . ASN A 1 90 ? -15.664 -13.012 16.174 1.00 97.69 90 ASN A CA 1
ATOM 698 C C . ASN A 1 90 ? -16.308 -13.159 14.788 1.00 97.69 90 ASN A C 1
ATOM 700 O O . ASN A 1 90 ? -15.926 -12.492 13.832 1.00 97.69 90 ASN A O 1
ATOM 704 N N . ASN A 1 91 ? -17.288 -14.050 14.651 1.00 97.31 91 ASN A N 1
ATOM 705 C CA . ASN A 1 91 ? -17.909 -14.288 13.346 1.00 97.31 91 ASN A CA 1
ATOM 706 C C . ASN A 1 91 ? -18.729 -13.091 12.827 1.00 97.31 91 ASN A C 1
ATOM 708 O O . ASN A 1 91 ? -19.137 -13.113 11.671 1.00 97.31 91 ASN A O 1
ATOM 712 N N . THR A 1 92 ? -19.005 -12.085 13.660 1.00 97.81 92 THR A N 1
ATOM 713 C CA . THR A 1 92 ? -19.872 -10.954 13.313 1.00 97.81 92 THR A CA 1
ATOM 714 C C . THR A 1 92 ? -19.117 -9.639 13.203 1.00 97.81 92 THR A C 1
ATOM 716 O O . THR A 1 92 ? -19.536 -8.797 12.415 1.00 97.81 92 THR A O 1
ATOM 719 N N . ALA A 1 93 ? -18.024 -9.447 13.945 1.00 98.50 93 ALA A N 1
ATOM 720 C CA . ALA A 1 93 ? -17.278 -8.195 13.943 1.00 98.50 93 ALA A CA 1
ATOM 721 C C . ALA A 1 93 ? -15.786 -8.358 14.276 1.00 98.50 93 ALA A C 1
ATOM 723 O O . ALA A 1 93 ? -15.363 -9.336 14.901 1.00 98.50 93 ALA A O 1
ATOM 724 N N . LEU A 1 94 ? -15.011 -7.365 13.846 1.00 98.56 94 LEU A N 1
ATOM 725 C CA . LEU A 1 94 ? -13.687 -7.029 14.359 1.00 98.56 94 LEU A CA 1
ATOM 726 C C . LEU A 1 94 ? -13.864 -5.958 15.444 1.00 98.56 94 LEU A C 1
ATOM 728 O O . LEU A 1 94 ? -14.682 -5.057 15.279 1.00 98.56 94 LEU A O 1
ATOM 732 N N . TYR A 1 95 ? -13.125 -6.063 16.539 1.00 98.69 95 TYR A N 1
ATOM 733 C CA . TYR A 1 95 ? -13.212 -5.169 17.689 1.00 98.69 95 TYR A CA 1
ATOM 734 C C . TYR A 1 95 ? -11.872 -4.485 17.923 1.00 98.69 95 TYR A C 1
ATOM 736 O O . TYR A 1 95 ? -10.822 -5.121 17.799 1.00 98.69 95 TYR A O 1
ATOM 744 N N . LEU A 1 96 ? -11.938 -3.219 18.312 1.00 98.75 96 LEU A N 1
ATOM 745 C CA . LEU A 1 96 ? -10.813 -2.394 18.726 1.00 98.75 96 LEU A CA 1
ATOM 746 C C . LEU A 1 96 ? -11.117 -1.852 20.120 1.00 98.75 96 LEU A C 1
ATOM 748 O O . LEU A 1 96 ? -12.209 -1.340 20.345 1.00 98.75 96 LEU A O 1
ATOM 752 N N . ALA A 1 97 ? -10.145 -1.940 21.016 1.00 98.62 97 ALA A N 1
ATOM 753 C CA . ALA A 1 97 ? -10.138 -1.211 22.275 1.00 98.62 97 ALA A CA 1
ATOM 754 C C . ALA A 1 97 ? -8.850 -0.402 22.375 1.00 98.62 97 ALA A C 1
ATOM 756 O O . ALA A 1 97 ? -7.789 -0.904 22.001 1.00 98.62 97 ALA A O 1
ATOM 757 N N . ALA A 1 98 ? -8.932 0.821 22.885 1.00 98.56 98 ALA A N 1
ATOM 758 C CA . ALA A 1 98 ? -7.791 1.710 23.023 1.00 98.56 98 ALA A CA 1
ATOM 759 C C . ALA A 1 98 ? -7.850 2.535 24.313 1.00 98.56 98 ALA A C 1
ATOM 761 O O . ALA A 1 98 ? -8.920 2.955 24.758 1.00 98.56 98 ALA A O 1
ATOM 762 N N . ARG A 1 99 ? -6.673 2.781 24.889 1.00 98.25 99 ARG A N 1
ATOM 763 C CA . ARG A 1 99 ? -6.403 3.826 25.877 1.00 98.25 99 ARG A CA 1
ATOM 764 C C . ARG A 1 99 ? -5.476 4.827 25.214 1.00 98.25 99 ARG A C 1
ATOM 766 O O . ARG A 1 99 ? -4.382 4.451 24.797 1.00 98.25 99 ARG A O 1
ATOM 773 N N . VAL A 1 100 ? -5.925 6.063 25.108 1.00 97.56 100 VAL A N 1
ATOM 774 C CA . VAL A 1 100 ? -5.187 7.140 24.461 1.00 97.56 100 VAL A CA 1
ATOM 775 C C . VAL A 1 100 ? -4.798 8.159 25.516 1.00 97.56 100 VAL A C 1
ATOM 777 O O . VAL A 1 100 ? -5.649 8.615 26.283 1.00 97.56 100 VAL A O 1
ATOM 780 N N . THR A 1 101 ? -3.507 8.470 25.556 1.00 96.12 101 THR A N 1
ATOM 781 C CA . THR A 1 101 ? -2.993 9.689 26.175 1.00 96.12 101 THR A CA 1
ATOM 782 C C . THR A 1 101 ? -2.934 10.746 25.093 1.00 96.12 101 THR A C 1
ATOM 784 O O . THR A 1 101 ? -2.393 10.457 24.028 1.00 96.12 101 THR A O 1
ATOM 787 N N . ASP A 1 102 ? -3.521 11.896 25.381 1.00 94.00 102 ASP A N 1
ATOM 788 C CA . ASP A 1 102 ? -3.710 13.016 24.469 1.00 94.00 102 ASP A CA 1
ATOM 789 C C . ASP A 1 102 ? -3.855 14.289 25.326 1.00 94.00 102 ASP A C 1
ATOM 791 O O . ASP A 1 102 ? -4.685 14.349 26.248 1.00 94.00 102 ASP A O 1
ATOM 795 N N . ASN A 1 103 ? -2.969 15.250 25.097 1.00 90.12 103 ASN A N 1
ATOM 796 C CA . ASN A 1 103 ? -2.887 16.550 25.764 1.00 90.12 103 ASN A CA 1
ATOM 797 C C . ASN A 1 103 ? -3.977 17.532 25.296 1.00 90.12 103 ASN A C 1
ATOM 799 O O . ASN A 1 103 ? -4.482 18.298 26.130 1.00 90.12 103 ASN A O 1
ATOM 803 N N . VAL A 1 104 ? -4.348 17.528 24.014 1.00 88.25 104 VAL A N 1
ATOM 804 C CA . VAL A 1 104 ? -5.254 18.501 23.397 1.00 88.25 104 VAL A CA 1
ATOM 805 C C . VAL A 1 104 ? -6.304 17.792 22.563 1.00 88.25 104 VAL A C 1
ATOM 807 O O . VAL A 1 104 ? -6.069 17.288 21.481 1.00 88.25 104 VAL A O 1
ATOM 810 N N . HIS A 1 105 ? -7.543 17.894 23.035 1.00 86.56 105 HIS A N 1
ATOM 811 C CA . HIS A 1 105 ? -8.646 17.261 22.343 1.00 86.56 105 HIS A CA 1
ATOM 812 C C . HIS A 1 105 ? -9.229 18.122 21.212 1.00 86.56 105 HIS A C 1
ATOM 814 O O . HIS A 1 105 ? -10.139 18.928 21.470 1.00 86.56 105 HIS A O 1
ATOM 820 N N . ASP A 1 106 ? -8.753 17.946 19.986 1.00 86.81 106 ASP A N 1
ATOM 821 C CA . ASP A 1 106 ? -9.192 18.669 18.804 1.00 86.81 106 ASP A CA 1
ATOM 822 C C . ASP A 1 106 ? -10.201 17.890 17.940 1.00 86.81 106 ASP A C 1
ATOM 824 O O . ASP A 1 106 ? -9.953 16.835 17.356 1.00 86.81 106 ASP A O 1
ATOM 828 N N . ILE A 1 107 ? -11.389 18.473 17.814 1.00 87.75 107 ILE A N 1
ATOM 829 C CA . ILE A 1 107 ? -12.464 17.993 16.935 1.00 87.75 107 ILE A CA 1
ATOM 830 C C . ILE A 1 107 ? -12.872 19.038 15.897 1.00 87.75 107 ILE A C 1
ATOM 832 O O . ILE A 1 107 ? -13.820 18.823 15.130 1.00 87.75 107 ILE A O 1
ATOM 836 N N . GLU A 1 108 ? -12.207 20.188 15.908 1.00 83.69 108 GLU A N 1
ATOM 837 C CA . GLU A 1 108 ? -12.443 21.290 14.996 1.00 83.69 108 GLU A CA 1
ATOM 838 C C . GLU A 1 108 ? -11.482 21.190 13.802 1.00 83.69 108 GLU A C 1
ATOM 840 O O . GLU A 1 108 ? -10.478 20.495 13.825 1.00 83.69 108 GLU A O 1
ATOM 845 N N . GLY A 1 109 ? -11.825 21.851 12.697 1.00 78.88 109 GLY A N 1
ATOM 846 C CA . GLY A 1 109 ? -11.008 21.808 11.485 1.00 78.88 109 GLY A CA 1
ATOM 847 C C . GLY A 1 109 ? -11.455 20.777 10.443 1.00 78.88 109 GLY A C 1
ATOM 848 O O . GLY A 1 109 ? -12.108 19.769 10.715 1.00 78.88 109 GLY A O 1
ATOM 849 N N . GLY A 1 110 ? -11.132 21.103 9.190 1.00 84.56 110 GLY A N 1
ATOM 850 C CA . GLY A 1 110 ? -11.526 20.321 8.022 1.00 84.56 110 GLY A CA 1
ATOM 851 C C . GLY A 1 110 ? -13.027 20.320 7.710 1.00 84.56 110 GLY A C 1
ATOM 852 O O . GLY A 1 110 ? -13.863 20.900 8.400 1.00 84.56 110 GLY A O 1
ATOM 853 N N . GLU A 1 111 ? -13.371 19.667 6.606 1.00 86.75 111 GLU A N 1
ATOM 854 C CA . GLU A 1 111 ? -14.738 19.245 6.305 1.00 86.75 111 GLU A CA 1
ATOM 855 C C . GLU A 1 111 ? -15.087 17.953 7.066 1.00 86.75 111 GLU A C 1
ATOM 857 O O . GLU A 1 111 ? -14.208 17.242 7.541 1.00 86.75 111 GLU A O 1
ATOM 862 N N . GLU A 1 112 ? -16.373 17.594 7.127 1.00 84.12 112 GLU A N 1
ATOM 863 C CA . GLU A 1 112 ? -16.869 16.442 7.905 1.00 84.12 112 GLU A CA 1
ATOM 864 C C . GLU A 1 112 ? -16.126 15.124 7.606 1.00 84.12 112 GLU A C 1
ATOM 866 O O . GLU A 1 112 ? -15.848 14.344 8.511 1.00 84.12 112 GLU A O 1
ATOM 871 N N . HIS A 1 113 ? -15.766 14.905 6.337 1.00 82.25 113 HIS A N 1
ATOM 872 C CA . HIS A 1 113 ? -15.077 13.704 5.859 1.00 82.25 113 HIS A CA 1
ATOM 873 C C . HIS A 1 113 ? -13.549 13.758 6.022 1.00 82.25 113 HIS A C 1
ATOM 875 O O . HIS A 1 113 ? -12.865 12.774 5.742 1.00 82.25 113 HIS A O 1
ATOM 881 N N . GLN A 1 114 ? -12.992 14.897 6.439 1.00 89.62 114 GLN A N 1
ATOM 882 C CA . GLN A 1 114 ? -11.558 15.088 6.658 1.00 89.62 114 GLN A CA 1
ATOM 883 C C . GLN A 1 114 ? -11.189 14.705 8.089 1.00 89.62 114 GLN A C 1
ATOM 885 O O . GLN A 1 114 ? -10.573 15.469 8.823 1.00 89.62 114 GLN A O 1
ATOM 890 N N . TRP A 1 115 ? -11.567 13.485 8.468 1.00 90.94 115 TRP A N 1
ATOM 891 C CA . TRP A 1 115 ? -11.347 12.913 9.796 1.00 90.94 115 TRP A CA 1
ATOM 892 C C . TRP A 1 115 ? -9.874 12.921 10.228 1.00 90.94 115 TRP A C 1
ATOM 894 O O . TRP A 1 115 ? -9.590 12.909 11.415 1.00 90.94 115 TRP A O 1
ATOM 904 N N . TYR A 1 116 ? -8.942 12.984 9.273 1.00 89.50 116 TYR A N 1
ATOM 905 C CA . TYR A 1 116 ? -7.499 13.058 9.510 1.00 89.50 116 TYR A CA 1
ATOM 906 C C . TYR A 1 116 ? -7.006 14.439 9.983 1.00 89.50 116 TYR A C 1
ATOM 908 O O . TYR A 1 116 ? -5.805 14.623 10.165 1.00 89.50 116 TYR A O 1
ATOM 916 N N . LEU A 1 117 ? -7.907 15.416 10.107 1.00 91.31 117 LEU A N 1
ATOM 917 C CA . LEU A 1 117 ? -7.658 16.740 10.687 1.00 91.31 117 LEU A CA 1
ATOM 918 C C . LEU A 1 117 ? -8.334 16.887 12.061 1.00 91.31 117 LEU A C 1
ATOM 920 O O . LEU A 1 117 ? -8.556 18.006 12.495 1.00 91.31 117 LEU A O 1
ATOM 924 N N . LYS A 1 118 ? -8.712 15.771 12.696 1.00 92.94 118 LYS A N 1
ATOM 925 C CA . LYS A 1 118 ? -9.330 15.692 14.028 1.00 92.94 118 LYS A CA 1
ATOM 926 C C . LYS A 1 118 ? -8.651 14.591 14.838 1.00 92.94 118 LYS A C 1
ATOM 928 O O . LYS A 1 118 ? -8.033 13.707 14.235 1.00 92.94 118 LYS A O 1
ATOM 933 N N . ASP A 1 119 ? -8.848 14.557 16.149 1.00 94.62 119 ASP A N 1
ATOM 934 C CA . ASP A 1 119 ? -8.446 13.406 16.955 1.00 94.62 119 ASP A CA 1
ATOM 935 C C . ASP A 1 119 ? -9.278 12.197 16.564 1.00 94.62 119 ASP A C 1
ATOM 937 O O . ASP A 1 119 ? -10.508 12.139 16.728 1.00 94.62 119 ASP A O 1
ATOM 941 N N . ALA A 1 120 ? -8.595 11.197 16.036 1.00 96.12 120 ALA A N 1
ATOM 942 C CA . ALA A 1 120 ? -9.236 9.979 15.605 1.00 96.12 120 ALA A CA 1
ATOM 943 C C . ALA A 1 120 ? -8.290 8.798 15.743 1.00 96.12 120 ALA A C 1
ATOM 945 O O . ALA A 1 120 ? -7.084 8.897 15.523 1.00 96.12 120 ALA A O 1
ATOM 946 N N . ILE A 1 121 ? -8.876 7.633 16.008 1.00 97.88 121 ILE A N 1
ATOM 947 C CA . ILE A 1 121 ? -8.206 6.356 15.779 1.00 97.88 121 ILE A CA 1
ATOM 948 C C . ILE A 1 121 ? -8.752 5.782 14.483 1.00 97.88 121 ILE A C 1
ATOM 950 O O . ILE A 1 121 ? -9.957 5.588 14.335 1.00 97.88 121 ILE A O 1
ATOM 954 N N . THR A 1 122 ? -7.867 5.475 13.544 1.00 97.88 122 THR A N 1
ATOM 955 C CA . THR A 1 122 ? -8.234 4.906 12.251 1.00 97.88 122 THR A CA 1
ATOM 956 C C . THR A 1 122 ? -7.600 3.540 12.062 1.00 97.88 122 THR A C 1
ATOM 958 O O . THR A 1 122 ? -6.382 3.378 12.142 1.00 97.88 122 THR A O 1
ATOM 961 N N . LEU A 1 123 ? -8.446 2.550 11.787 1.00 97.94 123 LEU A N 1
ATOM 962 C CA . LEU A 1 123 ? -8.043 1.183 11.495 1.00 97.94 123 LEU A CA 1
ATOM 963 C C . LEU A 1 123 ? -8.024 0.948 9.984 1.00 97.94 123 LEU A C 1
ATOM 965 O O . LEU A 1 123 ? -9.087 0.909 9.362 1.00 97.94 123 LEU A O 1
ATOM 969 N N . PHE A 1 124 ? -6.833 0.760 9.420 1.00 97.75 124 PHE A N 1
ATOM 970 C CA . PHE A 1 124 ? -6.606 0.449 8.011 1.00 97.75 124 PHE A CA 1
ATOM 971 C C . PHE A 1 124 ? -6.509 -1.067 7.827 1.00 97.75 124 PHE A C 1
ATOM 973 O O . PHE A 1 124 ? -5.833 -1.741 8.608 1.00 97.75 124 PHE A O 1
ATOM 980 N N . LEU A 1 125 ? -7.210 -1.595 6.826 1.00 97.75 125 LEU A N 1
ATOM 981 C CA . LEU A 1 125 ? -7.363 -3.019 6.544 1.00 97.75 125 LEU A CA 1
ATOM 982 C C . LEU A 1 125 ? -7.279 -3.262 5.030 1.00 97.75 125 LEU A C 1
ATOM 984 O O . LEU A 1 125 ? -8.169 -2.824 4.308 1.00 97.75 125 LEU A O 1
ATOM 988 N N . ASP A 1 126 ? -6.271 -4.000 4.581 1.00 96.56 126 ASP A N 1
ATOM 989 C CA . ASP A 1 126 ? -6.174 -4.599 3.241 1.00 96.56 126 ASP A CA 1
ATOM 990 C C . ASP A 1 126 ? -6.638 -6.060 3.366 1.00 96.56 126 ASP A C 1
ATOM 992 O O . ASP A 1 126 ? -5.916 -6.940 3.851 1.00 96.56 126 ASP A O 1
ATOM 996 N N . ILE A 1 127 ? -7.906 -6.314 3.036 1.00 96.44 127 ILE A N 1
ATOM 997 C CA . ILE A 1 127 ? -8.543 -7.624 3.233 1.00 96.44 127 ILE A CA 1
ATOM 998 C C . ILE A 1 127 ? -7.951 -8.715 2.324 1.00 96.44 127 ILE A C 1
ATOM 1000 O O . ILE A 1 127 ? -7.757 -9.831 2.823 1.00 96.44 127 ILE A O 1
ATOM 1004 N N . PRO A 1 128 ? -7.671 -8.457 1.030 1.00 92.19 128 PRO A N 1
ATOM 1005 C CA . PRO A 1 128 ? -6.906 -9.377 0.188 1.00 92.19 128 PRO A CA 1
ATOM 1006 C C . PRO A 1 128 ? -5.493 -9.670 0.710 1.00 92.19 128 PRO A C 1
ATOM 1008 O O . PRO A 1 128 ? -4.970 -10.758 0.445 1.00 92.19 128 PRO A O 1
ATOM 1011 N N . SER A 1 129 ? -4.905 -8.753 1.486 1.00 91.38 129 SER A N 1
ATOM 1012 C CA . SER A 1 129 ? -3.505 -8.785 1.915 1.00 91.38 129 SER A CA 1
ATOM 1013 C C . SER A 1 129 ? -2.555 -8.819 0.711 1.00 91.38 129 SER A C 1
ATOM 1015 O O . SER A 1 129 ? -1.540 -9.531 0.732 1.00 91.38 129 SER A O 1
ATOM 1017 N N . ASP A 1 130 ? -2.909 -8.126 -0.369 1.00 84.56 130 ASP A N 1
ATOM 1018 C CA . ASP A 1 130 ? -2.174 -8.159 -1.626 1.00 84.56 130 ASP A CA 1
ATOM 1019 C C . ASP A 1 130 ? -1.168 -7.008 -1.769 1.00 84.56 130 ASP A C 1
ATOM 1021 O O . ASP A 1 130 ? -0.303 -7.102 -2.649 1.00 84.56 130 ASP A O 1
ATOM 1025 N N . GLY A 1 131 ? -1.165 -6.014 -0.874 1.00 83.44 131 GLY A N 1
ATOM 1026 C CA . GLY A 1 131 ? -0.151 -4.962 -0.818 1.00 83.44 131 GLY A CA 1
ATOM 1027 C C . GLY A 1 131 ? -0.004 -4.229 -2.151 1.00 83.44 131 GLY A C 1
ATOM 1028 O O . GLY A 1 131 ? 1.106 -4.152 -2.709 1.00 83.44 131 GLY A O 1
ATOM 1029 N N . ASP A 1 132 ? -1.124 -3.815 -2.730 1.00 77.06 132 ASP A N 1
ATOM 1030 C CA . ASP A 1 132 ? -1.218 -3.198 -4.051 1.00 77.06 132 ASP A CA 1
ATOM 1031 C C . ASP A 1 132 ? -0.854 -1.702 -4.075 1.00 77.06 132 ASP A C 1
ATOM 1033 O O . ASP A 1 132 ? -0.892 -1.032 -5.105 1.00 77.06 132 ASP A O 1
ATOM 1037 N N . GLY A 1 133 ? -0.318 -1.177 -2.995 1.00 80.69 133 GLY A N 1
ATOM 1038 C CA . GLY A 1 133 ? 0.249 0.146 -2.866 1.00 80.69 133 GLY A CA 1
ATOM 1039 C C . GLY A 1 133 ? -0.730 1.220 -2.375 1.00 80.69 133 GLY A C 1
ATOM 1040 O O . GLY A 1 133 ? -1.683 0.979 -1.652 1.00 80.69 133 GLY A O 1
ATOM 1041 N N . PRO A 1 134 ? -0.495 2.492 -2.741 1.00 80.31 134 PRO A N 1
ATOM 1042 C CA . PRO A 1 134 ? -1.286 3.614 -2.234 1.00 80.31 134 PRO A CA 1
ATOM 1043 C C . PRO A 1 134 ? -2.585 3.848 -3.024 1.00 80.31 134 PRO A C 1
ATOM 1045 O O . PRO A 1 134 ? -3.112 4.963 -3.043 1.00 80.31 134 PRO A O 1
ATOM 1048 N N . GLY A 1 135 ? -3.025 2.854 -3.800 1.00 75.75 135 GLY A N 1
ATOM 1049 C CA . GLY A 1 135 ? -4.072 2.995 -4.810 1.00 75.75 135 GLY A CA 1
ATOM 1050 C C . GLY A 1 135 ? -5.481 3.079 -4.237 1.00 75.75 135 GLY A C 1
ATOM 1051 O O . GLY A 1 135 ? -6.323 3.727 -4.866 1.00 75.75 135 GLY A O 1
ATOM 1052 N N . TRP A 1 136 ? -5.693 2.501 -3.051 1.00 83.81 136 TRP A N 1
ATOM 1053 C CA . TRP A 1 136 ? -7.004 2.280 -2.449 1.00 83.81 136 TRP A CA 1
ATOM 1054 C C . TRP A 1 136 ? -7.952 1.587 -3.422 1.00 83.81 136 TRP A C 1
ATOM 1056 O O . TRP A 1 136 ? -8.775 2.258 -4.050 1.00 83.81 136 TRP A O 1
ATOM 1066 N N . ILE A 1 137 ? -7.844 0.271 -3.571 1.00 85.62 137 ILE A N 1
ATOM 1067 C CA . ILE A 1 137 ? -8.713 -0.507 -4.459 1.00 85.62 137 ILE A CA 1
ATOM 1068 C C . ILE A 1 137 ? -9.658 -1.435 -3.683 1.00 85.62 137 ILE A C 1
ATOM 1070 O O . ILE A 1 137 ? -9.720 -1.438 -2.456 1.00 85.62 137 ILE A O 1
ATOM 1074 N N . GLU A 1 138 ? -10.508 -2.155 -4.413 1.00 89.56 138 GLU A N 1
ATOM 1075 C CA . GLU A 1 138 ? -11.498 -3.058 -3.826 1.00 89.56 138 GLU A CA 1
ATOM 1076 C C . GLU A 1 138 ? -10.834 -4.090 -2.901 1.00 89.56 138 GLU A C 1
ATOM 1078 O O . GLU A 1 138 ? -10.088 -4.950 -3.354 1.00 89.56 138 GLU A O 1
ATOM 1083 N N . GLY A 1 139 ? -11.136 -4.001 -1.605 1.00 92.50 139 GLY A N 1
ATOM 1084 C CA . GLY A 1 139 ? -10.463 -4.786 -0.568 1.00 92.50 139 GLY A CA 1
ATOM 1085 C C . GLY A 1 139 ? -9.831 -3.930 0.523 1.00 92.50 139 GLY A C 1
ATOM 1086 O O . GLY A 1 139 ? -9.746 -4.387 1.665 1.00 92.50 139 GLY A O 1
ATOM 1087 N N . ASP A 1 140 ? -9.513 -2.677 0.197 1.00 94.94 140 ASP A N 1
ATOM 1088 C CA . ASP A 1 140 ? -8.957 -1.711 1.134 1.00 94.94 140 ASP A CA 1
ATOM 1089 C C . ASP A 1 140 ? -10.042 -0.992 1.918 1.00 94.94 140 ASP A C 1
ATOM 1091 O O . ASP A 1 140 ? -11.041 -0.491 1.377 1.00 94.94 140 ASP A O 1
ATOM 1095 N N . HIS A 1 141 ? -9.822 -0.868 3.218 1.00 96.94 141 HIS A N 1
ATOM 1096 C CA . HIS A 1 141 ? -10.715 -0.174 4.125 1.00 96.94 141 HIS A CA 1
ATOM 1097 C C . HIS A 1 141 ? -9.939 0.661 5.138 1.00 96.94 141 HIS A C 1
ATOM 1099 O O . HIS A 1 141 ? -8.909 0.242 5.647 1.00 96.94 141 HIS A O 1
ATOM 1105 N N . ALA A 1 142 ? -10.480 1.821 5.487 1.00 97.25 142 ALA A N 1
ATOM 1106 C CA . ALA A 1 142 ? -10.114 2.558 6.685 1.00 97.25 142 ALA A CA 1
ATOM 1107 C C . ALA A 1 142 ? -11.390 2.890 7.455 1.00 97.25 142 ALA A C 1
ATOM 1109 O O . ALA A 1 142 ? -12.322 3.467 6.893 1.00 97.25 142 ALA A O 1
ATOM 1110 N N . PHE A 1 143 ? -11.437 2.519 8.729 1.00 98.31 143 PHE A N 1
ATOM 1111 C CA . PHE A 1 143 ? -12.507 2.898 9.647 1.00 98.31 143 PHE A CA 1
ATOM 1112 C C . PHE A 1 143 ? -11.959 3.913 10.635 1.00 98.31 143 PHE A C 1
ATOM 1114 O O . PHE A 1 143 ? -11.127 3.549 11.463 1.00 98.31 143 PHE A O 1
ATOM 1121 N N . ALA A 1 144 ? -12.407 5.161 10.527 1.00 98.06 144 ALA A N 1
ATOM 1122 C CA . ALA A 1 144 ? -12.001 6.244 11.411 1.00 98.06 144 ALA A CA 1
ATOM 1123 C C . ALA A 1 144 ? -13.047 6.449 12.509 1.00 98.06 144 ALA A C 1
ATOM 1125 O O . ALA A 1 144 ? -14.247 6.554 12.231 1.00 98.06 144 ALA A O 1
ATOM 1126 N N . PHE A 1 145 ? -12.571 6.499 13.747 1.00 98.19 145 PHE A N 1
ATOM 1127 C CA . PHE A 1 145 ? -13.337 6.655 14.974 1.00 98.19 145 PHE A CA 1
ATOM 1128 C C . PHE A 1 145 ? -12.939 7.982 15.610 1.00 98.19 145 PHE A C 1
ATOM 1130 O O . PHE A 1 145 ? -11.876 8.074 16.225 1.00 98.19 145 PHE A O 1
ATOM 1137 N N . ILE A 1 146 ? -13.756 9.010 15.385 1.00 97.25 146 ILE A N 1
ATOM 1138 C CA . ILE A 1 146 ? -13.452 10.380 15.797 1.00 97.25 146 ILE A CA 1
ATOM 1139 C C . ILE A 1 146 ? -13.985 10.601 17.203 1.00 97.25 146 ILE A C 1
ATOM 1141 O O . ILE A 1 146 ? -15.062 10.125 17.575 1.00 97.25 146 ILE A O 1
ATOM 1145 N N . THR A 1 147 ? -13.250 11.365 17.988 1.00 95.38 147 THR A N 1
ATOM 1146 C CA . THR A 1 147 ? -13.619 11.673 19.363 1.00 95.38 147 THR A CA 1
ATOM 1147 C C . THR A 1 147 ? -14.894 12.522 19.508 1.00 95.38 147 THR A C 1
ATOM 1149 O O . THR A 1 147 ? -15.528 12.510 20.562 1.00 95.38 147 THR A O 1
ATOM 1152 N N . ASP A 1 148 ? -15.373 13.174 18.445 1.00 94.25 148 ASP A N 1
ATOM 1153 C CA . ASP A 1 148 ? -16.692 13.830 18.418 1.00 94.25 148 ASP A CA 1
ATOM 1154 C C . ASP A 1 148 ? -17.880 12.843 18.368 1.00 94.25 148 ASP A C 1
ATOM 1156 O O . ASP A 1 148 ? -19.044 13.249 18.430 1.00 94.25 148 ASP A O 1
ATOM 1160 N N . GLY A 1 149 ? -17.604 11.538 18.280 1.00 95.56 149 GLY A N 1
ATOM 1161 C CA . GLY A 1 149 ? -18.608 10.481 18.199 1.00 95.56 149 GLY A CA 1
ATOM 1162 C C . GLY A 1 149 ? -18.958 10.061 16.769 1.00 95.56 149 GLY A C 1
ATOM 1163 O O . GLY A 1 149 ? -19.692 9.084 16.583 1.00 95.56 149 GLY A O 1
ATOM 1164 N N . SER A 1 150 ? -18.449 10.755 15.749 1.00 96.88 150 SER A N 1
ATOM 1165 C CA . SER A 1 150 ? -18.654 10.384 14.352 1.00 96.88 150 SER A CA 1
ATOM 1166 C C . SER A 1 150 ? -17.740 9.232 13.918 1.00 96.88 150 SER A C 1
ATOM 1168 O O . SER A 1 150 ? -16.679 8.970 14.486 1.00 96.88 150 SER A O 1
ATOM 1170 N N . MET A 1 151 ? -18.191 8.487 12.906 1.00 97.94 151 MET A N 1
ATOM 1171 C CA . MET A 1 151 ? -17.472 7.334 12.365 1.00 97.94 151 MET A CA 1
ATOM 1172 C C . MET A 1 151 ? -17.480 7.387 10.844 1.00 97.94 151 MET A C 1
ATOM 1174 O O . MET A 1 151 ? -18.545 7.498 10.225 1.00 97.94 151 MET A O 1
ATOM 1178 N N . TRP A 1 152 ? -16.307 7.223 10.245 1.00 98.00 152 TRP A N 1
ATOM 1179 C CA . TRP A 1 152 ? -16.115 7.271 8.800 1.00 98.00 152 TRP A CA 1
ATOM 1180 C C . TRP A 1 152 ? -15.555 5.964 8.265 1.00 98.00 152 TRP A C 1
ATOM 1182 O O . TRP A 1 152 ? -14.875 5.211 8.959 1.00 98.00 152 TRP A O 1
ATOM 1192 N N . TRP A 1 153 ? -15.881 5.691 7.010 1.00 97.56 153 TRP A N 1
ATOM 1193 C CA . TRP A 1 153 ? -15.400 4.549 6.262 1.00 97.56 153 TRP A CA 1
ATOM 1194 C C . TRP A 1 153 ? -14.900 5.006 4.899 1.00 97.56 153 TRP A C 1
ATOM 1196 O O . TRP A 1 153 ? -15.695 5.327 4.004 1.00 97.56 153 TRP A O 1
ATOM 1206 N N . ARG A 1 154 ? -13.576 4.973 4.753 1.00 95.69 154 ARG A N 1
ATOM 1207 C CA . ARG A 1 154 ? -12.907 4.957 3.460 1.00 95.69 154 ARG A CA 1
ATOM 1208 C C . ARG A 1 154 ? -12.917 3.522 2.962 1.00 95.69 154 ARG A C 1
ATOM 1210 O O . ARG A 1 154 ? -12.466 2.622 3.667 1.00 95.69 154 ARG A O 1
ATOM 1217 N N . ARG A 1 155 ? -13.394 3.291 1.746 1.00 94.69 155 ARG A N 1
ATOM 1218 C CA . ARG A 1 155 ? -13.209 2.003 1.067 1.00 94.69 155 ARG A CA 1
ATOM 1219 C C . ARG A 1 155 ? -12.631 2.216 -0.312 1.00 94.69 155 ARG A C 1
ATOM 1221 O O . ARG A 1 155 ? -13.063 3.137 -1.008 1.00 94.69 155 ARG A O 1
ATOM 1228 N N . GLY A 1 156 ? -11.694 1.366 -0.694 1.00 91.38 156 GLY A N 1
ATOM 1229 C CA . GLY A 1 156 ? -11.272 1.296 -2.074 1.00 91.38 156 GLY A CA 1
ATOM 1230 C C . GLY A 1 156 ? -12.383 0.719 -2.951 1.00 91.38 156 GLY A C 1
ATOM 1231 O O . GLY A 1 156 ? -13.257 -0.038 -2.521 1.00 91.38 156 GLY A O 1
ATOM 1232 N N . GLU A 1 157 ? -12.381 1.167 -4.189 1.00 86.06 157 GLU A N 1
A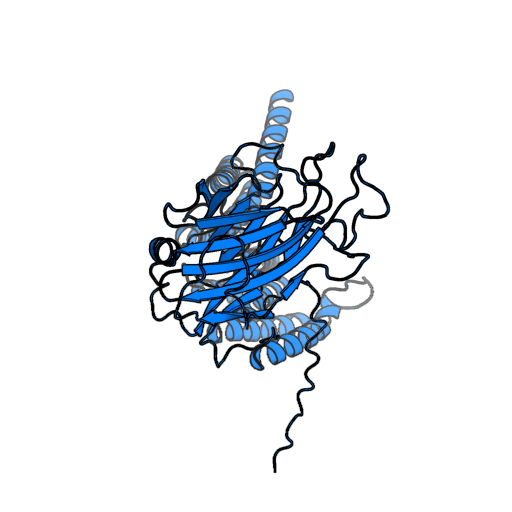TOM 1233 C CA . GLU A 1 157 ? -13.279 0.781 -5.263 1.00 86.06 157 GLU A CA 1
ATOM 1234 C C . GLU A 1 157 ? -12.410 0.360 -6.450 1.00 86.06 157 GLU A C 1
ATOM 1236 O O . GLU A 1 157 ? -11.189 0.510 -6.455 1.00 86.06 157 GLU A O 1
ATOM 1241 N N . ARG A 1 158 ? -13.033 -0.075 -7.546 1.00 76.38 158 ARG A N 1
ATOM 1242 C CA . ARG A 1 158 ? -12.287 -0.335 -8.786 1.00 76.38 158 ARG A CA 1
ATOM 1243 C C . ARG A 1 158 ? -11.435 0.865 -9.236 1.00 76.38 158 ARG A C 1
ATOM 1245 O O . ARG A 1 158 ? -10.473 0.678 -9.975 1.00 76.38 158 ARG A O 1
ATOM 1252 N N . VAL A 1 159 ? -11.831 2.086 -8.860 1.00 70.44 159 VAL A N 1
ATOM 1253 C CA . VAL A 1 159 ? -11.257 3.363 -9.300 1.00 70.44 159 VAL A CA 1
ATOM 1254 C C . VAL A 1 159 ? -11.112 4.318 -8.100 1.00 70.44 159 VAL A C 1
ATOM 1256 O O . VAL A 1 159 ? -11.994 5.143 -7.857 1.00 70.44 159 VAL A O 1
ATOM 1259 N N . GLY A 1 160 ? -9.999 4.227 -7.364 1.00 80.19 160 GLY A N 1
ATOM 1260 C CA . GLY A 1 160 ? -9.753 5.038 -6.162 1.00 80.19 160 GLY A CA 1
ATOM 1261 C C . GLY A 1 160 ? -10.683 4.649 -5.010 1.00 80.19 160 GLY A C 1
ATOM 1262 O O . GLY A 1 160 ? -11.130 3.515 -4.948 1.00 80.19 160 GLY A O 1
ATOM 1263 N N . HIS A 1 161 ? -11.029 5.586 -4.126 1.00 88.88 161 HIS A N 1
ATOM 1264 C CA . HIS A 1 161 ? -11.846 5.297 -2.943 1.00 88.88 161 HIS A CA 1
ATOM 1265 C C . HIS A 1 161 ? -13.105 6.156 -2.829 1.00 88.88 161 HIS A C 1
ATOM 1267 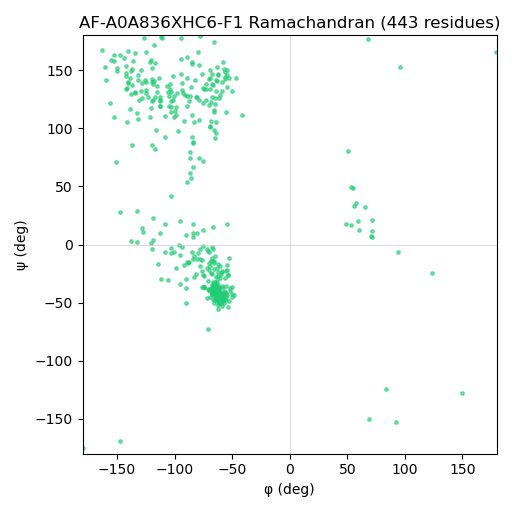O O . HIS A 1 161 ? -13.238 7.213 -3.454 1.00 88.88 161 HIS A O 1
ATOM 1273 N N . ILE A 1 162 ? -14.002 5.711 -1.952 1.00 91.12 162 ILE A N 1
ATOM 1274 C CA . ILE A 1 162 ? -15.151 6.467 -1.461 1.00 91.12 162 ILE A CA 1
ATOM 1275 C C . ILE A 1 162 ? -14.977 6.709 0.034 1.00 91.12 162 ILE A C 1
ATOM 1277 O O . ILE A 1 162 ? -14.742 5.768 0.789 1.00 91.12 162 ILE A O 1
ATOM 1281 N N . GLU A 1 163 ? -15.161 7.962 0.438 1.00 93.62 163 GLU A N 1
ATOM 1282 C CA . GLU A 1 163 ? -15.376 8.359 1.828 1.00 93.62 163 GLU A CA 1
ATOM 1283 C C . GLU A 1 163 ? -16.880 8.399 2.102 1.00 93.62 163 GLU A C 1
ATOM 1285 O O . GLU A 1 163 ? -17.655 8.974 1.334 1.00 93.62 163 GLU A O 1
ATOM 1290 N N . SER A 1 164 ? -17.316 7.766 3.184 1.00 96.06 164 SER A N 1
ATOM 1291 C CA . SER A 1 164 ? -18.720 7.758 3.597 1.00 96.06 164 SER A CA 1
ATOM 1292 C C . SER A 1 164 ? -18.834 7.570 5.102 1.00 96.06 164 SER A C 1
ATOM 1294 O O . SER A 1 164 ? -17.890 7.101 5.731 1.00 96.06 164 SER A O 1
ATOM 1296 N N . SER A 1 165 ? -19.993 7.876 5.686 1.00 97.12 165 SER A N 1
ATOM 1297 C CA . SER A 1 165 ? -20.270 7.468 7.065 1.00 97.12 165 SER A CA 1
ATOM 1298 C C . SER A 1 165 ? -20.091 5.956 7.215 1.00 97.12 165 SER A C 1
ATOM 1300 O O . SER A 1 165 ? -20.396 5.185 6.294 1.00 97.12 165 SER A O 1
ATOM 1302 N N . ALA A 1 166 ? -19.614 5.525 8.381 1.00 97.62 166 ALA A N 1
ATOM 1303 C CA . ALA A 1 166 ? -19.398 4.112 8.644 1.00 97.62 166 ALA A CA 1
ATOM 1304 C C . ALA A 1 166 ? -20.690 3.287 8.449 1.00 97.62 166 ALA A C 1
ATOM 1306 O O . ALA A 1 166 ? -21.800 3.801 8.635 1.00 97.62 166 ALA A O 1
ATOM 1307 N N . PRO A 1 167 ? -20.577 1.998 8.068 1.00 97.69 167 PRO A N 1
ATOM 1308 C CA . PRO A 1 167 ? -21.719 1.101 7.953 1.00 97.69 167 PRO A CA 1
ATOM 1309 C C . PRO A 1 167 ? -22.641 1.182 9.170 1.00 97.69 167 PRO A C 1
ATOM 1311 O O . PRO A 1 167 ? -22.181 1.277 10.303 1.00 97.69 167 PRO A O 1
ATOM 1314 N N . LYS A 1 168 ? -23.954 1.071 8.942 1.00 96.81 168 LYS A N 1
ATOM 1315 C CA . LYS A 1 168 ? -24.976 1.239 9.988 1.00 96.81 168 LYS A CA 1
ATOM 1316 C C . LYS A 1 168 ? -24.756 0.361 11.222 1.00 96.81 168 LYS A C 1
ATOM 1318 O O . LYS A 1 168 ? -25.231 0.735 12.285 1.00 96.81 168 LYS A O 1
ATOM 1323 N N . ASP A 1 169 ? -24.084 -0.781 11.094 1.00 97.94 169 ASP A N 1
ATOM 1324 C CA . ASP A 1 169 ? -23.817 -1.717 12.194 1.00 97.94 169 ASP A CA 1
ATOM 1325 C C . ASP A 1 169 ? -22.442 -1.537 12.851 1.00 97.94 169 ASP A C 1
ATOM 1327 O O . ASP A 1 169 ? -22.140 -2.225 13.821 1.00 97.94 169 ASP A O 1
ATOM 1331 N N . THR A 1 170 ? -21.636 -0.585 12.379 1.00 98.62 170 THR A N 1
ATOM 1332 C CA . THR A 1 170 ? -20.444 -0.123 13.092 1.00 98.62 170 THR A CA 1
ATOM 1333 C C . THR A 1 170 ? -20.873 0.591 14.372 1.00 98.62 170 THR A C 1
ATOM 1335 O O . THR A 1 170 ? -21.859 1.338 14.395 1.00 98.62 170 THR A O 1
ATOM 1338 N N . ARG A 1 171 ? -20.170 0.326 15.470 1.00 98.62 171 ARG A N 1
ATOM 1339 C CA . ARG A 1 171 ? -20.410 0.961 16.773 1.00 98.62 171 ARG A CA 1
ATOM 1340 C C . ARG A 1 171 ? -19.106 1.512 17.310 1.00 98.62 171 ARG A C 1
ATOM 1342 O O . ARG A 1 171 ? -18.062 0.908 17.078 1.00 98.62 171 ARG A O 1
ATOM 1349 N N . MET A 1 172 ? -19.217 2.583 18.077 1.00 98.56 172 MET A N 1
ATOM 1350 C CA . MET A 1 172 ? -18.142 3.148 18.872 1.00 98.56 172 MET A CA 1
ATOM 1351 C C . MET A 1 172 ? -18.721 3.647 20.194 1.00 98.56 172 MET A C 1
ATOM 1353 O O . MET A 1 172 ? -19.859 4.121 20.231 1.00 98.56 172 MET A O 1
ATOM 1357 N N . ALA A 1 173 ? -17.920 3.563 21.244 1.00 98.62 173 ALA A N 1
ATOM 1358 C CA . ALA A 1 173 ? -18.092 4.308 22.474 1.00 98.62 173 ALA A CA 1
ATOM 1359 C C . ALA A 1 173 ? -16.750 4.942 22.843 1.00 98.62 173 ALA A C 1
ATOM 1361 O O . ALA A 1 173 ? -15.692 4.368 22.580 1.00 98.62 173 ALA A O 1
ATOM 1362 N N . MET A 1 174 ? -16.802 6.130 23.435 1.00 98.00 174 MET A N 1
ATOM 1363 C CA . MET A 1 174 ? -15.621 6.851 23.888 1.00 98.00 174 MET A CA 1
ATOM 1364 C C . MET A 1 174 ? -15.918 7.518 25.226 1.00 98.00 174 MET A C 1
ATOM 1366 O O . MET A 1 174 ? -17.008 8.060 25.430 1.00 98.00 174 MET A O 1
ATOM 1370 N N . GLN A 1 175 ? -14.942 7.483 26.127 1.00 97.75 175 GLN A N 1
ATOM 1371 C CA . GLN A 1 175 ? -15.007 8.160 27.410 1.00 97.75 175 GLN A CA 1
ATOM 1372 C C . GLN A 1 175 ? -13.728 8.961 27.648 1.00 97.75 175 GLN A C 1
ATOM 1374 O O . GLN A 1 175 ? -12.626 8.417 27.667 1.00 97.75 175 GLN A O 1
ATOM 1379 N N . LYS A 1 176 ? -13.880 10.265 27.896 1.00 96.81 176 LYS A N 1
ATOM 1380 C CA . LYS A 1 176 ? -12.757 11.121 28.291 1.00 96.81 176 LYS A CA 1
ATOM 1381 C C . LYS A 1 176 ? -12.190 10.687 29.641 1.00 96.81 176 LYS A C 1
ATOM 1383 O O . LYS A 1 176 ? -12.928 10.359 30.573 1.00 96.81 176 LYS A O 1
ATOM 1388 N N . THR A 1 177 ? -10.874 10.750 29.752 1.00 97.00 177 THR A N 1
ATOM 1389 C CA . THR A 1 177 ? -10.104 10.525 30.975 1.00 97.00 177 THR A CA 1
ATOM 1390 C C . THR A 1 177 ? -9.351 11.810 31.341 1.00 97.00 177 THR A C 1
ATOM 1392 O O . THR A 1 177 ? -9.344 12.758 30.556 1.00 97.00 177 THR A O 1
ATOM 1395 N N . PRO A 1 178 ? -8.712 11.894 32.521 1.00 95.88 178 PRO A N 1
ATOM 1396 C CA . PRO A 1 178 ? -7.924 13.072 32.882 1.00 95.88 178 PRO A CA 1
ATOM 1397 C C . PRO A 1 178 ? -6.739 13.375 31.953 1.00 95.88 178 PRO A C 1
ATOM 1399 O O . PRO A 1 178 ? -6.228 14.486 32.009 1.00 95.88 178 PRO A O 1
ATOM 1402 N N . THR A 1 179 ? -6.280 12.403 31.158 1.00 94.12 179 THR A N 1
ATOM 1403 C CA . THR A 1 179 ? -5.068 12.508 30.328 1.00 94.12 179 THR A CA 1
ATOM 1404 C C . THR A 1 179 ? -5.309 12.133 28.864 1.00 94.12 179 THR A C 1
ATOM 1406 O O . THR A 1 179 ? -4.351 11.823 28.175 1.00 94.12 179 THR A O 1
ATOM 1409 N N . GLY A 1 180 ? -6.566 12.049 28.416 1.00 96.31 180 GLY A N 1
ATOM 1410 C CA . GLY A 1 180 ? -6.923 11.604 27.064 1.00 96.31 180 GLY A CA 1
ATOM 1411 C C . GLY A 1 180 ? -8.286 10.915 27.049 1.00 96.31 180 GLY A C 1
ATOM 1412 O O . GLY A 1 180 ? -9.254 11.443 27.600 1.00 96.31 180 GLY A O 1
ATOM 1413 N N . TYR A 1 181 ? -8.398 9.705 26.495 1.00 97.94 181 TYR A N 1
ATOM 1414 C CA . TYR A 1 181 ? -9.676 8.981 26.393 1.00 97.94 181 TYR A CA 1
ATOM 1415 C C . TYR A 1 181 ? -9.529 7.452 26.302 1.00 97.94 181 TYR A C 1
ATOM 1417 O O . TYR A 1 181 ? -8.489 6.919 25.921 1.00 97.94 181 TYR A O 1
ATOM 1425 N N . THR A 1 182 ? -10.591 6.723 26.646 1.00 98.44 182 THR A N 1
ATOM 1426 C CA . THR A 1 182 ? -10.771 5.314 26.267 1.00 98.44 182 THR A CA 1
ATOM 1427 C C . THR A 1 182 ? -11.729 5.217 25.092 1.00 98.44 182 THR A C 1
ATOM 1429 O O . THR A 1 182 ? -12.675 5.999 24.989 1.00 98.44 182 THR A O 1
ATOM 1432 N N . LEU A 1 183 ? -11.487 4.262 24.199 1.00 98.62 183 LEU A N 1
ATOM 1433 C CA . LEU A 1 183 ? -12.315 4.024 23.022 1.00 98.62 183 LEU A CA 1
ATOM 1434 C C . LEU A 1 183 ? -12.538 2.530 22.828 1.00 98.62 183 LEU A C 1
ATOM 1436 O O . LEU A 1 183 ? -11.598 1.739 22.898 1.00 98.62 183 LEU A O 1
ATOM 1440 N N . GLU A 1 184 ? -13.772 2.161 22.510 1.00 98.69 184 GLU A N 1
ATOM 1441 C CA . GLU A 1 184 ? -14.114 0.846 21.986 1.00 98.69 184 GLU A CA 1
ATOM 1442 C C . GLU A 1 184 ? -14.868 0.979 20.678 1.00 98.69 184 GLU A C 1
ATOM 1444 O O . GLU A 1 184 ? -15.727 1.847 20.525 1.00 98.69 184 GLU A O 1
ATOM 1449 N N . ALA A 1 185 ? -14.590 0.080 19.743 1.00 98.81 185 ALA A N 1
ATOM 1450 C CA . ALA A 1 185 ? -15.284 0.033 18.476 1.00 98.81 185 ALA A CA 1
ATOM 1451 C C . ALA A 1 185 ? -15.532 -1.396 17.999 1.00 98.81 185 ALA A C 1
ATOM 1453 O O . ALA A 1 185 ? -14.783 -2.329 18.296 1.00 98.81 185 ALA A O 1
ATOM 1454 N N . SER A 1 186 ? -16.587 -1.552 17.200 1.00 98.75 186 SER A N 1
ATOM 1455 C CA . SER A 1 186 ? -16.877 -2.781 16.467 1.00 98.75 186 SER A CA 1
ATOM 1456 C C . SER A 1 186 ? -17.136 -2.483 14.995 1.00 98.75 186 SER A C 1
ATOM 1458 O O . SER A 1 186 ? -17.911 -1.588 14.656 1.00 98.75 186 SER A O 1
ATOM 1460 N N . ILE A 1 187 ? -16.492 -3.255 14.124 1.00 98.69 187 ILE A N 1
ATOM 1461 C CA . ILE A 1 187 ? -16.619 -3.190 12.668 1.00 98.69 187 ILE A CA 1
ATOM 1462 C C . ILE A 1 187 ? -17.292 -4.479 12.201 1.00 98.69 187 ILE A C 1
ATOM 1464 O O . ILE A 1 187 ? -16.734 -5.562 12.404 1.00 98.69 187 ILE A O 1
ATOM 1468 N N . PRO A 1 188 ? -18.469 -4.415 11.563 1.00 98.19 188 PRO A N 1
ATOM 1469 C CA . PRO A 1 188 ? -19.187 -5.610 11.149 1.00 98.19 188 PRO A CA 1
ATOM 1470 C C . PRO A 1 188 ? -18.432 -6.352 10.036 1.00 98.19 188 PRO A C 1
ATOM 1472 O O . PRO A 1 188 ? -18.178 -5.798 8.967 1.00 98.19 188 PRO A O 1
ATOM 1475 N N . MET A 1 189 ? -18.174 -7.650 10.230 1.00 97.69 189 MET A N 1
ATOM 1476 C CA . MET A 1 189 ? -17.560 -8.531 9.218 1.00 97.69 189 MET A CA 1
ATOM 1477 C C . MET A 1 189 ? -18.362 -8.546 7.911 1.00 97.69 189 MET A C 1
ATOM 1479 O O . MET A 1 189 ? -17.795 -8.708 6.833 1.00 97.69 189 MET A O 1
ATOM 1483 N N . ALA A 1 190 ? -19.680 -8.335 7.992 1.00 96.75 190 ALA A N 1
ATOM 1484 C CA . ALA A 1 190 ? -20.557 -8.233 6.830 1.00 96.75 190 ALA A CA 1
ATOM 1485 C C . ALA A 1 190 ? -20.221 -7.035 5.923 1.00 96.75 190 ALA A C 1
ATOM 1487 O O . ALA A 1 190 ? -20.395 -7.135 4.710 1.00 96.75 190 ALA A O 1
ATOM 1488 N N . ALA A 1 191 ? -19.724 -5.920 6.475 1.00 95.81 191 ALA A N 1
ATOM 1489 C CA . ALA A 1 191 ? -19.297 -4.784 5.660 1.00 95.81 191 ALA A CA 1
ATOM 1490 C C . ALA A 1 191 ? -18.056 -5.127 4.827 1.00 95.81 191 ALA A C 1
ATOM 1492 O O . ALA A 1 191 ? -18.039 -4.807 3.642 1.00 95.81 191 ALA A O 1
ATOM 1493 N N . LEU A 1 192 ? -17.095 -5.838 5.429 1.00 96.00 192 LEU A N 1
ATOM 1494 C CA . LEU A 1 192 ? -15.885 -6.331 4.762 1.00 96.00 192 LEU A CA 1
ATOM 1495 C C . LEU A 1 192 ? -16.242 -7.383 3.698 1.00 96.00 192 LEU A C 1
ATOM 1497 O O . LEU A 1 192 ? -15.898 -7.244 2.534 1.00 96.00 192 LEU A O 1
ATOM 1501 N N . THR A 1 193 ? -17.048 -8.383 4.071 1.00 95.19 193 THR A N 1
ATOM 1502 C CA . THR A 1 193 ? -17.482 -9.483 3.180 1.00 95.19 193 THR A CA 1
ATOM 1503 C C . THR A 1 193 ? -18.229 -8.982 1.942 1.00 95.19 193 THR A C 1
ATOM 1505 O O . THR A 1 193 ? -18.132 -9.560 0.866 1.00 95.19 193 THR A O 1
ATOM 1508 N N . ARG A 1 194 ? -19.029 -7.917 2.086 1.00 92.94 194 ARG A N 1
ATOM 1509 C CA . ARG A 1 194 ? -19.830 -7.374 0.983 1.00 92.94 194 ARG A CA 1
ATOM 1510 C C . ARG A 1 194 ? -18.968 -6.766 -0.122 1.00 92.94 194 ARG A C 1
ATOM 1512 O O . ARG A 1 194 ? -19.384 -6.821 -1.273 1.00 92.94 194 ARG A O 1
ATOM 1519 N N . ILE A 1 195 ? -17.847 -6.147 0.242 1.00 90.00 195 ILE A N 1
ATOM 1520 C CA . ILE A 1 195 ? -16.918 -5.523 -0.710 1.00 90.00 195 ILE A CA 1
ATOM 1521 C C . ILE A 1 195 ? -15.859 -6.525 -1.167 1.00 90.00 195 ILE A C 1
ATOM 1523 O O . ILE A 1 195 ? -15.435 -6.470 -2.309 1.00 90.00 195 ILE A O 1
ATOM 1527 N N . THR A 1 196 ? -15.508 -7.491 -0.319 1.00 91.12 196 THR A N 1
ATOM 1528 C CA . THR A 1 196 ? -14.535 -8.536 -0.639 1.00 91.12 196 THR A CA 1
ATOM 1529 C C . THR A 1 196 ? -15.213 -9.902 -0.540 1.00 91.12 196 THR A C 1
ATOM 1531 O O . THR A 1 196 ? -15.153 -10.537 0.514 1.00 91.12 196 THR A O 1
ATOM 1534 N N . PRO A 1 197 ? -15.886 -10.393 -1.600 1.00 88.06 197 PRO A N 1
ATOM 1535 C CA . PRO A 1 197 ? -16.698 -11.609 -1.527 1.00 88.06 197 PRO A CA 1
ATOM 1536 C C . PRO A 1 197 ? -15.941 -12.870 -1.104 1.00 88.06 197 PRO A C 1
ATOM 1538 O O . PRO A 1 197 ? -16.564 -13.779 -0.563 1.00 88.06 197 PRO A O 1
ATOM 1541 N N . ASP A 1 198 ? -14.623 -12.936 -1.299 1.00 90.06 198 ASP A N 1
ATOM 1542 C CA . ASP A 1 198 ? -13.790 -14.067 -0.860 1.00 90.06 198 ASP A CA 1
ATOM 1543 C C . ASP A 1 198 ? -13.474 -14.035 0.650 1.00 90.06 198 ASP A C 1
ATOM 1545 O O . ASP A 1 198 ? -13.042 -15.036 1.246 1.00 90.06 198 ASP A O 1
ATOM 1549 N N . TRP A 1 199 ? -13.750 -12.903 1.303 1.00 94.31 199 TRP A N 1
ATOM 1550 C CA . TRP A 1 199 ? -13.673 -12.724 2.745 1.00 94.31 199 TRP A CA 1
ATOM 1551 C C . TRP A 1 199 ? -14.903 -13.312 3.439 1.00 94.31 199 TRP A C 1
ATOM 1553 O O . TRP A 1 199 ? -15.790 -12.608 3.910 1.00 94.31 199 TRP A O 1
ATOM 1563 N N . GLN A 1 200 ? -14.964 -14.639 3.519 1.00 94.56 200 GLN A N 1
ATOM 1564 C CA . GLN A 1 200 ? -16.046 -15.353 4.199 1.00 94.56 200 GLN A CA 1
ATOM 1565 C C . GLN A 1 200 ? -15.534 -16.247 5.323 1.00 94.56 200 GLN A C 1
ATOM 1567 O O . GLN A 1 200 ? -14.380 -16.699 5.334 1.00 94.56 200 GLN A O 1
ATOM 1572 N N . ALA A 1 201 ? -16.440 -16.537 6.259 1.00 93.38 201 ALA A N 1
ATOM 1573 C CA . ALA A 1 201 ? -16.208 -17.504 7.315 1.00 93.38 201 ALA A CA 1
ATOM 1574 C C . ALA A 1 201 ? -15.828 -18.888 6.733 1.00 93.38 201 ALA A C 1
ATOM 1576 O O . ALA A 1 201 ? -16.335 -19.271 5.679 1.00 93.38 201 ALA A O 1
ATOM 1577 N N . PRO A 1 202 ? -14.995 -19.679 7.435 1.00 94.69 202 PRO A N 1
ATOM 1578 C CA . PRO A 1 202 ? -14.390 -19.383 8.731 1.00 94.69 202 PRO A CA 1
ATOM 1579 C C . PRO A 1 202 ? -13.277 -18.328 8.636 1.00 94.69 202 PRO A C 1
ATOM 1581 O O . PRO A 1 202 ? -12.385 -18.412 7.797 1.00 94.69 202 PRO A O 1
ATOM 1584 N N . PHE A 1 203 ? -13.306 -17.353 9.551 1.00 96.00 203 PHE A N 1
ATOM 1585 C CA . PHE A 1 203 ? -12.286 -16.298 9.612 1.00 96.00 203 PHE A CA 1
ATOM 1586 C C . PHE A 1 203 ? -11.033 -16.715 10.391 1.00 96.00 203 PHE A C 1
ATOM 1588 O O . PHE A 1 203 ? -10.007 -16.047 10.329 1.00 96.00 203 PHE A O 1
ATOM 1595 N N . ALA A 1 204 ? -11.089 -17.831 11.122 1.00 94.19 204 ALA A N 1
ATOM 1596 C CA . ALA A 1 204 ? -9.942 -18.319 11.874 1.00 94.19 204 ALA A CA 1
ATOM 1597 C C . ALA A 1 204 ? -8.764 -18.627 10.932 1.00 94.19 204 ALA A C 1
ATOM 1599 O O . ALA A 1 204 ? -8.892 -19.406 9.993 1.00 94.19 204 ALA A O 1
ATOM 1600 N N . SER A 1 205 ? -7.600 -18.078 11.261 1.00 92.38 205 SER A N 1
ATOM 1601 C CA . SER A 1 205 ? -6.335 -18.103 10.514 1.00 92.38 205 SER A CA 1
ATOM 1602 C C . SER A 1 205 ? -6.293 -17.247 9.249 1.00 92.38 205 SER A C 1
ATOM 1604 O O . SER A 1 205 ? -5.301 -17.307 8.527 1.00 92.38 205 SER A O 1
ATOM 1606 N N . ARG A 1 206 ? -7.323 -16.438 8.975 1.00 96.56 206 ARG A N 1
ATOM 1607 C CA . ARG A 1 206 ? -7.235 -15.431 7.916 1.00 96.56 206 ARG A CA 1
ATOM 1608 C C . ARG A 1 206 ? -6.228 -14.346 8.303 1.00 96.56 206 ARG A C 1
ATOM 1610 O O . ARG A 1 206 ? -6.086 -14.028 9.487 1.00 96.56 206 ARG A O 1
ATOM 1617 N N . THR A 1 207 ? -5.547 -13.813 7.295 1.00 96.50 207 THR A N 1
ATOM 1618 C CA . THR A 1 207 ? -4.566 -12.729 7.412 1.00 96.50 207 THR A CA 1
ATOM 1619 C C . THR A 1 207 ? -5.066 -11.537 6.603 1.00 96.50 207 THR A C 1
ATOM 1621 O O . THR A 1 207 ? -5.652 -11.749 5.547 1.00 96.50 207 THR A O 1
ATOM 1624 N N . ILE A 1 208 ? -4.874 -10.334 7.135 1.00 96.81 208 ILE A N 1
ATOM 1625 C CA . ILE A 1 208 ? -5.293 -9.039 6.587 1.00 96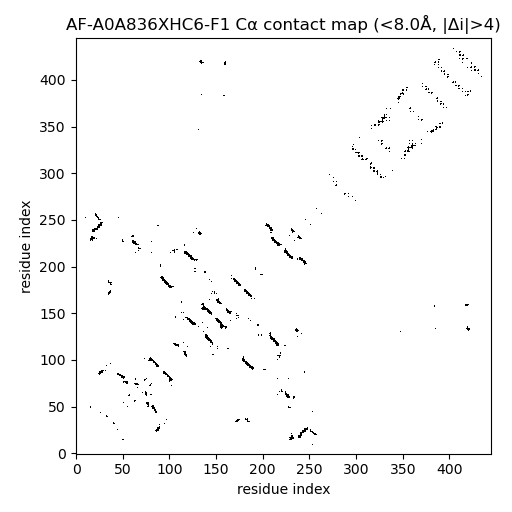.81 208 ILE A CA 1
ATOM 1626 C C . ILE A 1 208 ? -4.068 -8.111 6.662 1.00 96.81 208 ILE A C 1
ATOM 1628 O O . ILE A 1 208 ? -3.347 -8.178 7.660 1.00 96.81 208 ILE A O 1
ATOM 1632 N N . GLY A 1 209 ? -3.819 -7.252 5.676 1.00 96.56 209 GLY A N 1
ATOM 1633 C CA . GLY A 1 209 ? -2.868 -6.145 5.818 1.00 96.56 209 GLY A CA 1
ATOM 1634 C C . GLY A 1 209 ? -3.423 -5.093 6.785 1.00 96.56 209 GLY A C 1
ATOM 1635 O O . GLY A 1 209 ? -4.597 -4.756 6.719 1.00 96.56 209 GLY A O 1
ATOM 1636 N N . PHE A 1 210 ? -2.635 -4.599 7.733 1.00 96.00 210 PHE A N 1
ATOM 1637 C CA . PHE A 1 210 ? -3.121 -3.783 8.846 1.00 96.00 210 PHE A CA 1
ATOM 1638 C C . PHE A 1 210 ? -2.159 -2.655 9.203 1.00 96.00 210 PHE A C 1
ATOM 1640 O O . PHE A 1 210 ? -0.968 -2.883 9.428 1.00 96.00 210 PHE A O 1
ATOM 1647 N N . ALA A 1 211 ? -2.731 -1.468 9.382 1.00 96.75 211 ALA A N 1
ATOM 1648 C CA . ALA A 1 211 ? -2.110 -0.365 10.094 1.00 96.75 211 ALA A CA 1
ATOM 1649 C C . ALA A 1 211 ? -3.136 0.310 11.017 1.00 96.75 211 ALA A C 1
ATOM 1651 O O . ALA A 1 211 ? -4.339 0.323 10.748 1.00 96.75 211 ALA A O 1
ATOM 1652 N N . LEU A 1 212 ? -2.655 0.887 12.112 1.00 96.94 212 LEU A N 1
ATOM 1653 C CA . LEU A 1 212 ? -3.439 1.745 12.993 1.00 96.94 212 LEU A CA 1
ATOM 1654 C C . LEU A 1 212 ? -2.819 3.135 12.979 1.00 96.94 212 LEU A C 1
ATOM 1656 O O . LEU A 1 212 ? -1.618 3.270 13.203 1.00 96.94 212 LEU A O 1
ATOM 1660 N N . VAL A 1 213 ? -3.632 4.149 12.706 1.00 95.75 213 VAL A N 1
ATOM 1661 C CA . VAL A 1 213 ? -3.220 5.554 12.729 1.00 95.75 213 VAL A CA 1
ATOM 1662 C C . VAL A 1 213 ? -3.988 6.262 13.829 1.00 95.75 213 VAL A C 1
ATOM 1664 O O . VAL A 1 213 ? -5.191 6.058 13.964 1.00 95.75 213 VAL A O 1
ATOM 1667 N N . VAL A 1 214 ? -3.292 7.085 14.598 1.00 95.75 214 VAL A N 1
ATOM 1668 C CA . VAL A 1 214 ? -3.881 7.964 15.608 1.00 95.75 214 VAL A CA 1
ATOM 1669 C C . VAL A 1 214 ? -3.507 9.377 15.205 1.00 95.75 214 VAL A C 1
ATOM 1671 O O . VAL A 1 214 ? -2.316 9.655 15.074 1.00 95.75 214 VAL A O 1
ATOM 1674 N N . THR A 1 215 ? -4.496 10.205 14.898 1.00 94.25 215 THR A N 1
ATOM 1675 C CA . THR A 1 215 ? -4.296 11.595 14.471 1.00 94.25 215 THR A CA 1
ATOM 1676 C C . THR A 1 215 ? -4.402 12.536 15.654 1.00 94.25 215 THR A C 1
ATOM 1678 O O . THR A 1 215 ? -5.152 12.255 16.583 1.00 94.25 215 THR A O 1
ATOM 1681 N N . ASP A 1 216 ? -3.619 13.606 15.579 1.00 91.38 216 ASP A N 1
ATOM 1682 C CA . ASP A 1 216 ? -3.345 14.539 16.670 1.00 91.38 216 ASP A CA 1
ATOM 1683 C C . ASP A 1 216 ? -3.056 15.924 16.071 1.00 91.38 216 ASP A C 1
ATOM 1685 O O . ASP A 1 216 ? -1.907 16.294 15.839 1.00 91.38 216 ASP A O 1
ATOM 1689 N N . PRO A 1 217 ? -4.077 16.605 15.528 1.00 85.88 217 PRO A N 1
ATOM 1690 C CA . PRO A 1 217 ? -3.891 17.814 14.740 1.00 85.88 217 PRO A CA 1
ATOM 1691 C C . PRO A 1 217 ? -3.577 19.069 15.575 1.00 85.88 217 PRO A C 1
ATOM 1693 O O . PRO A 1 217 ? -3.160 20.059 14.966 1.00 85.88 217 PRO A O 1
ATOM 1696 N N . ASP A 1 218 ? -3.767 19.031 16.898 1.00 78.56 218 ASP A N 1
ATOM 1697 C CA . ASP A 1 218 ? -3.480 20.095 17.878 1.00 78.56 218 ASP A CA 1
ATOM 1698 C C . ASP A 1 218 ? -4.011 21.505 17.546 1.00 78.56 218 ASP A C 1
ATOM 1700 O O . ASP A 1 218 ? -3.561 22.498 18.110 1.00 78.56 218 ASP A O 1
ATOM 1704 N N . GLY A 1 219 ? -4.978 21.659 16.636 1.00 60.81 219 GLY A N 1
ATOM 1705 C CA . GLY A 1 219 ? -5.686 22.925 16.399 1.00 60.81 219 GLY A CA 1
ATOM 1706 C C . GLY A 1 219 ? -4.842 24.133 15.960 1.00 60.81 219 GLY A C 1
ATOM 1707 O O . GLY A 1 219 ? -5.342 25.263 15.973 1.00 60.81 219 GLY A O 1
ATOM 1708 N N . GLY A 1 220 ? -3.579 23.941 15.571 1.00 64.75 220 GLY A N 1
ATOM 1709 C CA . GLY A 1 220 ? -2.652 25.019 15.208 1.00 64.75 220 GLY A CA 1
ATOM 1710 C C . GLY A 1 220 ? -2.858 25.621 13.805 1.00 64.75 220 GLY A C 1
ATOM 1711 O O . GLY A 1 220 ? -3.673 25.168 13.000 1.00 64.75 220 GLY A O 1
ATOM 1712 N N . ASP A 1 221 ? -2.035 26.623 13.447 1.00 65.25 221 ASP A N 1
ATOM 1713 C CA . ASP A 1 221 ? -2.042 27.279 12.116 1.00 65.25 221 ASP A CA 1
ATOM 1714 C C . ASP A 1 221 ? -1.879 26.285 10.944 1.00 65.25 221 ASP A C 1
ATOM 1716 O O . ASP A 1 221 ? -2.237 26.575 9.796 1.00 65.25 221 ASP A O 1
ATOM 1720 N N . THR A 1 222 ? -1.316 25.103 11.218 1.00 64.69 222 THR A N 1
ATOM 1721 C CA . THR A 1 222 ? -1.299 23.977 10.288 1.00 64.69 222 THR A CA 1
ATOM 1722 C C . THR A 1 222 ? -2.343 22.943 10.708 1.00 64.69 222 THR A C 1
ATOM 1724 O O . THR A 1 222 ? -2.107 22.257 11.694 1.00 64.69 222 THR A O 1
ATOM 1727 N N . PRO A 1 223 ? -3.405 22.703 9.918 1.00 63.94 223 PRO A N 1
ATOM 1728 C CA . PRO A 1 223 ? -4.504 21.806 10.306 1.00 63.94 223 PRO A CA 1
ATOM 1729 C C . PRO A 1 223 ? -4.109 20.318 10.410 1.00 63.94 223 PRO A C 1
ATOM 1731 O O . PRO A 1 223 ? -4.934 19.474 10.719 1.00 63.94 223 PRO A O 1
ATOM 1734 N N . PHE A 1 224 ? -2.856 19.980 10.097 1.00 73.56 224 PHE A N 1
ATOM 1735 C CA . PHE A 1 224 ? -2.281 18.650 10.279 1.00 73.56 224 PHE A CA 1
ATOM 1736 C C . PHE A 1 224 ? -1.134 18.775 11.294 1.00 73.56 224 PHE A C 1
ATOM 1738 O O . PHE A 1 224 ? 0.025 18.961 10.884 1.00 73.56 224 PHE A O 1
ATOM 1745 N N . GLY A 1 225 ? -1.480 18.768 12.585 1.00 70.75 225 GLY A N 1
ATOM 1746 C CA . GLY A 1 225 ? -0.568 18.822 13.739 1.00 70.75 225 GLY A CA 1
ATOM 1747 C C . GLY A 1 225 ? 0.288 17.574 13.887 1.00 70.75 225 GLY A C 1
ATOM 1748 O O . GLY A 1 225 ? 1.505 17.678 13.953 1.00 70.75 225 GLY A O 1
ATOM 1749 N N . GLY A 1 226 ? -0.272 16.386 13.704 1.00 88.12 226 GLY A N 1
ATOM 1750 C CA . GLY A 1 226 ? 0.481 15.172 13.969 1.00 88.12 226 GLY A CA 1
ATOM 1751 C C . GLY A 1 226 ? -0.320 13.905 13.727 1.00 88.12 226 GLY A C 1
ATOM 1752 O O . GLY A 1 226 ? -1.535 13.913 13.530 1.00 88.12 226 GLY A O 1
ATOM 1753 N N . GLN A 1 227 ? 0.404 12.794 13.660 1.00 92.19 227 GLN A N 1
ATOM 1754 C CA . GLN A 1 227 ? -0.166 11.460 13.736 1.00 92.19 227 GLN A CA 1
ATOM 1755 C C . GLN A 1 227 ? 0.900 10.432 14.116 1.00 92.19 227 GLN A C 1
ATOM 1757 O O . GLN A 1 227 ? 2.076 10.546 13.748 1.00 92.19 227 GLN A O 1
ATOM 1762 N N . LEU A 1 228 ? 0.470 9.348 14.746 1.00 92.88 228 LEU A N 1
ATOM 1763 C CA . LEU A 1 228 ? 1.280 8.164 14.996 1.00 92.88 228 LEU A CA 1
ATOM 1764 C C . LEU A 1 228 ? 0.746 6.975 14.206 1.00 92.88 228 LEU A C 1
ATOM 1766 O O . LEU A 1 228 ? -0.462 6.808 14.065 1.00 92.88 228 LEU A O 1
ATOM 1770 N N . ILE A 1 229 ? 1.649 6.131 13.702 1.00 93.12 229 ILE A N 1
ATOM 1771 C CA . ILE A 1 229 ? 1.283 4.933 12.940 1.00 93.12 229 ILE A CA 1
ATOM 1772 C C . ILE A 1 229 ? 1.880 3.693 13.605 1.00 93.12 229 ILE A C 1
ATOM 1774 O O . ILE A 1 229 ? 3.091 3.608 13.813 1.00 93.12 229 ILE A O 1
ATOM 1778 N N . TYR A 1 230 ? 1.040 2.700 13.883 1.00 93.69 230 TYR A N 1
ATOM 1779 C CA . TYR A 1 230 ? 1.456 1.346 14.219 1.00 93.69 230 TYR A CA 1
ATOM 1780 C C . TYR A 1 230 ? 1.253 0.429 13.016 1.00 93.69 230 TYR A C 1
ATOM 1782 O O . TYR A 1 230 ? 0.179 0.382 12.422 1.00 93.69 230 TYR A O 1
ATOM 1790 N N . GLY A 1 231 ? 2.280 -0.352 12.687 1.00 92.12 231 GLY A N 1
ATOM 1791 C CA . GLY A 1 231 ? 2.188 -1.371 11.647 1.00 92.12 231 GLY A CA 1
ATOM 1792 C C . GLY A 1 231 ? 2.118 -0.833 10.217 1.00 92.12 231 GLY A C 1
ATOM 1793 O O . GLY A 1 231 ? 1.702 -1.545 9.324 1.00 92.12 231 GLY A O 1
ATOM 1794 N N . GLY A 1 232 ? 2.555 0.399 9.9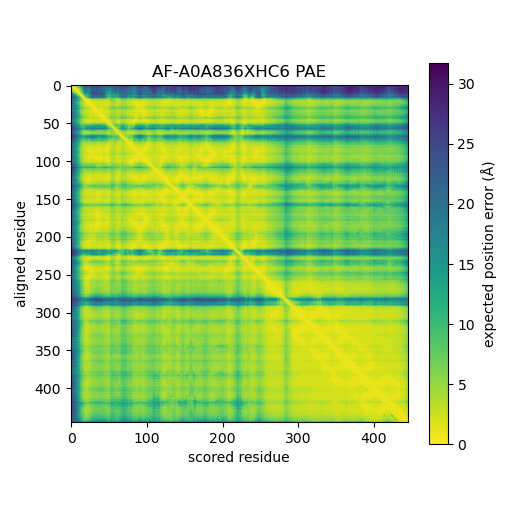66 1.00 90.19 232 GLY A N 1
ATOM 1795 C CA . GLY A 1 232 ? 2.633 0.972 8.622 1.00 90.19 232 GLY A CA 1
ATOM 1796 C C . GLY A 1 232 ? 3.533 2.204 8.598 1.00 90.19 232 GLY A C 1
ATOM 1797 O O . GLY A 1 232 ? 3.936 2.702 9.650 1.00 90.19 232 GLY A O 1
ATOM 1798 N N . SER A 1 233 ? 3.900 2.676 7.404 1.00 85.50 233 SER A N 1
ATOM 1799 C CA . SER A 1 233 ? 4.719 3.893 7.226 1.00 85.50 233 SER A CA 1
ATOM 1800 C C . SER A 1 233 ? 3.986 5.034 6.539 1.00 85.50 233 SER A C 1
ATOM 1802 O O . SER A 1 233 ? 4.500 6.148 6.557 1.00 85.50 233 SER A O 1
ATOM 1804 N N . HIS A 1 234 ? 2.869 4.748 5.872 1.00 85.25 234 HIS A N 1
ATOM 1805 C CA . HIS A 1 234 ? 2.029 5.668 5.103 1.00 85.25 234 HIS A CA 1
ATOM 1806 C C . HIS A 1 234 ? 0.836 4.881 4.528 1.00 85.25 234 HIS A C 1
ATOM 1808 O O . HIS A 1 234 ? 0.708 3.681 4.770 1.00 85.25 234 HIS A O 1
ATOM 1814 N N . ASP A 1 235 ? 0.018 5.537 3.708 1.00 84.50 235 ASP A N 1
ATOM 1815 C CA . ASP A 1 235 ? -1.159 4.980 3.020 1.00 84.50 235 ASP A CA 1
ATOM 1816 C C . ASP A 1 235 ? -0.844 3.910 1.945 1.00 84.50 235 ASP A C 1
ATOM 1818 O O . ASP A 1 235 ? -1.690 3.648 1.104 1.00 84.50 235 ASP A O 1
ATOM 1822 N N . ASP A 1 236 ? 0.363 3.334 1.907 1.00 86.75 236 ASP A N 1
ATOM 1823 C CA . ASP A 1 236 ? 0.717 2.234 0.989 1.00 86.75 236 ASP A CA 1
ATOM 1824 C C . ASP A 1 236 ? 0.645 0.925 1.773 1.00 86.75 236 ASP A C 1
ATOM 1826 O O . ASP A 1 236 ? 1.473 0.672 2.660 1.00 86.75 236 ASP A O 1
ATOM 1830 N N . ASP A 1 237 ? -0.359 0.124 1.455 1.00 87.69 237 ASP A N 1
ATOM 1831 C CA . ASP A 1 237 ? -0.635 -1.165 2.087 1.00 87.69 237 ASP A CA 1
ATOM 1832 C C . ASP A 1 237 ? 0.478 -2.212 1.873 1.00 87.69 237 ASP A C 1
ATOM 1834 O O . ASP A 1 237 ? 0.679 -3.096 2.703 1.00 87.69 237 ASP A O 1
ATOM 1838 N N . GLY A 1 238 ? 1.331 -2.051 0.855 1.00 86.00 238 GLY A N 1
ATOM 1839 C CA . GLY A 1 238 ? 2.507 -2.888 0.610 1.00 86.00 238 GLY A CA 1
ATOM 1840 C C . GLY A 1 238 ? 3.585 -2.758 1.694 1.00 86.00 238 GLY A C 1
ATOM 1841 O O . GLY A 1 238 ? 4.526 -3.572 1.756 1.00 86.00 238 GLY A O 1
ATOM 1842 N N . GLY A 1 239 ? 3.465 -1.728 2.538 1.00 88.56 239 GLY A N 1
ATOM 1843 C CA . GLY A 1 239 ? 4.245 -1.513 3.752 1.00 88.56 239 GLY A CA 1
ATOM 1844 C C . GLY A 1 239 ? 3.507 -1.834 5.055 1.00 88.56 239 GLY A C 1
ATOM 1845 O O . GLY A 1 239 ? 4.128 -1.707 6.115 1.00 88.56 239 GLY A O 1
ATOM 1846 N N . TRP A 1 240 ? 2.228 -2.217 5.009 1.00 93.94 240 TRP A N 1
ATOM 1847 C CA . TRP A 1 240 ? 1.442 -2.528 6.203 1.00 93.94 240 TRP A CA 1
ATOM 1848 C C . TRP A 1 240 ? 1.807 -3.894 6.782 1.00 93.94 240 TRP A C 1
ATOM 1850 O O . TRP A 1 240 ? 2.162 -4.830 6.067 1.00 93.94 240 TRP A O 1
ATOM 1860 N N . SER A 1 241 ? 1.724 -3.991 8.104 1.00 95.50 241 SER A N 1
ATOM 1861 C CA . SER A 1 241 ? 1.875 -5.210 8.892 1.00 95.50 241 SER A CA 1
ATOM 1862 C C . SER A 1 241 ? 0.741 -6.191 8.610 1.00 95.50 241 SER A C 1
ATOM 1864 O O . SER A 1 241 ? -0.227 -5.883 7.928 1.00 95.50 241 SER A O 1
ATOM 1866 N N . LEU A 1 242 ? 0.822 -7.385 9.182 1.00 96.06 242 LEU A N 1
ATOM 1867 C CA . LEU A 1 242 ? -0.190 -8.421 9.038 1.00 96.06 242 LEU A CA 1
ATOM 1868 C C . LEU A 1 242 ? -1.017 -8.545 10.319 1.00 96.06 242 LEU A C 1
ATOM 1870 O O . LEU A 1 242 ? -0.469 -8.701 11.408 1.00 96.06 242 LEU A O 1
ATOM 1874 N N . LEU A 1 243 ? -2.339 -8.565 10.192 1.00 97.62 243 LEU A N 1
ATOM 1875 C CA . LEU A 1 243 ? -3.278 -8.931 11.243 1.00 97.62 243 LEU A CA 1
ATOM 1876 C C . LEU A 1 243 ? -3.802 -10.348 11.000 1.00 97.62 243 LEU A C 1
ATOM 1878 O O . LEU A 1 243 ? -4.466 -10.616 10.000 1.00 97.62 243 LEU A O 1
ATOM 1882 N N . ARG A 1 244 ? -3.551 -11.266 11.937 1.00 97.94 244 ARG A N 1
ATOM 1883 C CA . ARG A 1 244 ? -4.060 -12.643 11.894 1.00 97.94 244 ARG A CA 1
ATOM 1884 C C . ARG A 1 244 ? -5.199 -12.851 12.869 1.00 97.94 244 ARG A C 1
ATOM 1886 O O . ARG A 1 244 ? -5.068 -12.629 14.071 1.00 97.94 244 ARG A O 1
ATOM 1893 N N . LEU A 1 245 ? -6.304 -13.384 12.369 1.00 98.12 245 LEU A N 1
ATOM 1894 C CA . LEU A 1 245 ? -7.457 -13.727 13.191 1.00 98.12 245 LEU A CA 1
ATOM 1895 C C . LEU A 1 245 ? -7.257 -15.117 13.795 1.00 98.12 245 LEU A C 1
ATOM 1897 O O . LEU A 1 245 ? -7.255 -16.118 13.085 1.00 98.12 245 LEU A O 1
ATOM 1901 N N . ARG A 1 246 ? -7.070 -15.225 15.111 1.00 97.56 246 ARG A N 1
ATOM 1902 C CA . ARG A 1 246 ? -6.700 -16.490 15.773 1.00 97.56 246 ARG A CA 1
ATOM 1903 C C . ARG A 1 246 ? -7.721 -16.912 16.815 1.00 97.56 246 ARG A C 1
ATOM 1905 O O . ARG A 1 246 ? -8.497 -16.099 17.311 1.00 97.56 246 ARG A O 1
ATOM 1912 N N . LYS A 1 247 ? -7.739 -18.200 17.162 1.00 96.19 247 LYS A N 1
ATOM 1913 C CA . LYS A 1 247 ? -8.464 -18.647 18.359 1.00 96.19 247 LYS A CA 1
ATOM 1914 C C . LYS A 1 247 ? -7.736 -18.121 19.594 1.00 96.19 247 LYS A C 1
ATOM 1916 O O . LYS A 1 247 ? -6.507 -18.077 19.575 1.00 96.19 247 LYS A O 1
ATOM 1921 N N . THR A 1 248 ? -8.473 -17.742 20.635 1.00 94.06 248 THR A N 1
ATOM 1922 C CA . THR A 1 248 ? -7.941 -17.098 21.849 1.00 94.06 248 THR A CA 1
ATOM 1923 C C . THR A 1 248 ? -6.749 -17.854 22.432 1.00 94.06 248 THR A C 1
ATOM 1925 O O . THR A 1 248 ? -5.725 -17.257 22.729 1.00 94.06 248 THR A O 1
ATOM 1928 N N . GLU A 1 249 ? -6.848 -19.179 22.518 1.00 93.19 249 GLU A N 1
ATOM 1929 C CA . GLU A 1 249 ? -5.839 -20.075 23.088 1.00 93.19 249 GLU A CA 1
ATOM 1930 C C . GLU A 1 249 ? -4.561 -20.218 22.243 1.00 93.19 249 GLU A C 1
ATOM 1932 O O . GLU A 1 249 ? -3.608 -20.862 22.670 1.00 93.19 249 GLU A O 1
ATOM 1937 N N . THR A 1 250 ? -4.542 -19.639 21.040 1.00 94.25 250 THR A N 1
ATOM 1938 C CA . THR A 1 250 ? -3.431 -19.729 20.076 1.00 94.25 250 THR A CA 1
ATOM 1939 C C . THR A 1 250 ? -2.810 -18.380 19.727 1.00 94.25 250 THR A C 1
ATOM 1941 O O . THR A 1 250 ? -1.972 -18.332 18.827 1.00 94.25 250 THR A O 1
ATOM 1944 N N . VAL A 1 251 ? -3.268 -17.305 20.375 1.00 94.56 251 VAL A N 1
ATOM 1945 C CA . VAL A 1 251 ? -2.765 -15.946 20.157 1.00 94.56 251 VAL A CA 1
ATOM 1946 C C . VAL A 1 251 ? -1.375 -15.810 20.760 1.00 94.56 251 VAL A C 1
ATOM 1948 O O . VAL A 1 251 ? -1.124 -16.271 21.873 1.00 94.56 251 VAL A O 1
ATOM 1951 N N . SER A 1 252 ? -0.491 -15.146 20.030 1.00 94.81 252 SER A N 1
ATOM 1952 C CA . SER A 1 252 ? 0.876 -14.838 20.435 1.00 94.81 252 SER A CA 1
ATOM 1953 C C . SER A 1 252 ? 1.085 -13.327 20.529 1.00 94.81 252 SER A C 1
ATOM 1955 O O . SER A 1 252 ? 0.386 -12.553 19.875 1.00 94.81 252 SER A O 1
ATOM 1957 N N . ALA A 1 253 ? 2.071 -12.902 21.327 1.00 94.38 253 ALA A N 1
ATOM 1958 C CA . ALA A 1 253 ? 2.592 -11.534 21.255 1.00 94.38 253 ALA A CA 1
ATOM 1959 C C . ALA A 1 253 ? 3.111 -11.241 19.832 1.00 94.38 253 ALA A C 1
ATOM 1961 O O . ALA A 1 253 ? 3.457 -12.200 19.138 1.00 94.38 253 ALA A O 1
ATOM 1962 N N . PRO A 1 254 ? 3.201 -9.972 19.387 1.00 94.00 254 PRO A N 1
ATOM 1963 C CA . PRO A 1 254 ? 3.621 -9.666 18.024 1.00 94.00 254 PRO A CA 1
ATOM 1964 C C . PRO A 1 254 ? 4.985 -10.266 17.685 1.00 94.00 254 PRO A C 1
ATOM 1966 O O . PRO A 1 254 ? 5.898 -10.282 18.515 1.00 94.00 254 PRO A O 1
ATOM 1969 N N . TYR A 1 255 ? 5.133 -10.740 16.453 1.00 93.75 255 TYR A N 1
ATOM 1970 C CA . TYR A 1 255 ? 6.356 -11.379 15.974 1.00 93.75 255 TYR A CA 1
ATOM 1971 C C . TYR A 1 255 ? 6.625 -11.035 14.516 1.00 93.75 255 TYR A C 1
ATOM 1973 O O . TYR A 1 255 ? 5.735 -10.612 13.788 1.00 93.75 255 TYR A O 1
ATOM 1981 N N . ILE A 1 256 ? 7.869 -11.218 14.086 1.00 92.75 256 ILE A N 1
ATOM 1982 C CA . ILE A 1 256 ? 8.238 -11.105 12.678 1.00 92.75 256 ILE A CA 1
ATOM 1983 C C . ILE A 1 256 ? 8.063 -12.474 12.025 1.00 92.75 256 ILE A C 1
ATOM 1985 O O . ILE A 1 256 ? 8.720 -13.432 12.432 1.00 92.75 256 ILE A O 1
ATOM 1989 N N . ASP A 1 257 ? 7.196 -12.558 11.019 1.00 91.69 257 ASP A N 1
ATOM 1990 C CA . ASP A 1 257 ? 7.019 -13.749 10.194 1.00 91.69 257 ASP A CA 1
ATOM 1991 C C . ASP A 1 257 ? 7.596 -13.510 8.801 1.00 91.69 257 ASP A C 1
ATOM 1993 O O . ASP A 1 257 ? 6.951 -12.966 7.903 1.00 91.69 257 ASP A O 1
ATOM 1997 N N . VAL A 1 258 ? 8.859 -13.896 8.648 1.00 90.12 258 VAL A N 1
ATOM 1998 C CA . VAL A 1 258 ? 9.539 -13.932 7.354 1.00 90.12 258 VAL A CA 1
ATOM 1999 C C . VAL A 1 258 ? 9.803 -15.393 7.042 1.00 90.12 258 VAL A C 1
ATOM 2001 O O . VAL A 1 258 ? 10.443 -16.101 7.825 1.00 90.12 258 VAL A O 1
ATOM 2004 N N . SER A 1 259 ? 9.331 -15.848 5.885 1.00 90.00 259 SER A N 1
ATOM 2005 C CA . SER A 1 259 ? 9.611 -17.212 5.445 1.00 90.00 259 SER A CA 1
ATOM 2006 C C . SER A 1 259 ? 11.120 -17.416 5.257 1.00 90.00 259 SER A C 1
ATOM 2008 O O . SER A 1 259 ? 11.826 -16.512 4.811 1.00 90.00 259 SER A O 1
ATOM 2010 N N . ALA A 1 260 ? 11.629 -18.617 5.551 1.00 92.69 260 ALA A N 1
ATOM 2011 C CA . ALA A 1 260 ? 13.039 -18.941 5.303 1.00 92.69 260 ALA A CA 1
ATOM 2012 C C . ALA A 1 260 ? 13.432 -18.692 3.835 1.00 92.69 260 ALA A C 1
ATOM 2014 O O . ALA A 1 260 ? 14.520 -18.205 3.549 1.00 92.69 260 ALA A O 1
ATOM 2015 N N . GLU A 1 261 ? 12.500 -18.950 2.917 1.00 93.12 261 GLU A N 1
ATOM 2016 C CA . GLU A 1 261 ? 12.679 -18.676 1.498 1.00 93.12 261 GLU A CA 1
ATOM 2017 C C . GLU A 1 261 ? 12.886 -17.183 1.195 1.00 93.12 261 GLU A C 1
ATOM 2019 O O . GLU A 1 261 ? 13.744 -16.834 0.384 1.00 93.12 261 GLU A O 1
ATOM 2024 N N . GLU A 1 262 ? 12.134 -16.298 1.845 1.00 92.75 262 GLU A N 1
ATOM 2025 C CA . GLU A 1 262 ? 12.295 -14.854 1.677 1.00 92.75 262 GLU A CA 1
ATOM 2026 C C . GLU A 1 262 ? 13.609 -14.355 2.289 1.00 92.75 262 GLU A C 1
ATOM 2028 O O . GLU A 1 262 ? 14.304 -13.546 1.674 1.00 92.75 262 GLU A O 1
ATOM 2033 N N . VAL A 1 263 ? 14.017 -14.896 3.443 1.00 92.56 263 VAL A N 1
ATOM 2034 C CA . VAL A 1 263 ? 15.344 -14.614 4.020 1.00 92.56 263 VAL A CA 1
ATOM 2035 C C . VAL A 1 263 ? 16.455 -15.016 3.044 1.00 92.56 263 VAL A C 1
ATOM 2037 O O . VAL A 1 263 ? 17.373 -14.230 2.790 1.00 92.56 263 VAL A O 1
ATOM 2040 N N . ASP A 1 264 ? 16.361 -16.209 2.457 1.00 94.62 264 ASP A N 1
ATOM 2041 C CA . ASP A 1 264 ? 17.323 -16.711 1.474 1.00 94.62 264 ASP A CA 1
ATOM 2042 C C . ASP A 1 264 ? 17.307 -15.887 0.178 1.00 94.62 264 ASP A C 1
ATOM 2044 O O . ASP A 1 264 ? 18.357 -15.656 -0.438 1.00 94.62 264 ASP A O 1
ATOM 2048 N N . PHE A 1 265 ? 16.128 -15.427 -0.251 1.00 95.69 265 PHE A N 1
ATOM 2049 C CA . PHE A 1 265 ? 15.975 -14.508 -1.375 1.00 95.69 265 PHE A CA 1
ATOM 2050 C C . PHE A 1 265 ? 16.697 -13.185 -1.108 1.00 95.69 265 PHE A C 1
ATOM 2052 O O . PHE A 1 265 ? 17.513 -12.776 -1.931 1.00 95.69 265 PHE A O 1
ATOM 2059 N N . GLU A 1 266 ? 16.466 -12.551 0.041 1.00 93.50 266 GLU A N 1
ATOM 2060 C CA . GLU A 1 266 ? 17.082 -11.271 0.404 1.00 93.50 266 GLU A CA 1
ATOM 2061 C C . GLU A 1 266 ? 18.601 -11.385 0.568 1.00 93.50 266 GLU A C 1
ATOM 2063 O O . GLU A 1 266 ? 19.359 -10.529 0.101 1.00 93.50 266 GLU A O 1
ATOM 2068 N N . ALA A 1 267 ? 19.081 -12.472 1.177 1.00 95.12 267 ALA A N 1
ATOM 2069 C CA . ALA A 1 267 ? 20.509 -12.750 1.279 1.00 95.12 267 ALA A CA 1
ATOM 2070 C C . ALA A 1 267 ? 21.151 -12.886 -0.112 1.00 95.12 267 ALA A C 1
ATOM 2072 O O . ALA A 1 267 ? 22.186 -12.270 -0.387 1.00 95.12 267 ALA A O 1
ATOM 2073 N N . ARG A 1 268 ? 20.509 -13.636 -1.016 1.00 97.00 268 ARG A N 1
ATOM 2074 C CA . ARG A 1 268 ? 20.948 -13.783 -2.408 1.00 97.00 268 ARG A CA 1
ATOM 2075 C C . ARG A 1 268 ? 20.917 -12.453 -3.160 1.00 97.00 268 ARG A C 1
ATOM 2077 O O . ARG A 1 268 ? 21.900 -12.127 -3.822 1.00 97.00 268 ARG A O 1
ATOM 2084 N N . LEU A 1 269 ? 19.839 -11.682 -3.029 1.00 95.50 269 LEU A N 1
ATOM 2085 C CA . LEU A 1 269 ? 19.681 -10.384 -3.679 1.00 95.50 269 LEU A CA 1
ATOM 2086 C C . LEU A 1 269 ? 20.797 -9.424 -3.272 1.00 95.50 269 LEU A C 1
ATOM 2088 O O . LEU A 1 269 ? 21.411 -8.807 -4.138 1.00 95.50 269 LEU A O 1
ATOM 2092 N N . ARG A 1 270 ? 21.130 -9.346 -1.978 1.00 95.50 270 ARG A N 1
ATOM 2093 C CA . ARG A 1 270 ? 22.242 -8.513 -1.490 1.00 95.50 270 ARG A CA 1
ATOM 2094 C C . ARG A 1 270 ? 23.589 -8.943 -2.064 1.00 95.50 270 ARG A C 1
ATOM 2096 O O . ARG A 1 270 ? 24.375 -8.085 -2.465 1.00 95.50 270 ARG A O 1
ATOM 2103 N N . LEU A 1 271 ? 23.863 -10.247 -2.118 1.00 96.38 271 LEU A N 1
ATOM 2104 C CA . LEU A 1 271 ? 25.100 -10.769 -2.709 1.00 96.38 271 LEU A CA 1
ATOM 2105 C C . LEU A 1 271 ? 25.185 -10.441 -4.204 1.00 96.38 271 LEU A C 1
ATOM 2107 O O . LEU A 1 271 ? 26.211 -9.951 -4.672 1.00 96.38 271 LEU A O 1
ATOM 2111 N N . ASP A 1 272 ? 24.106 -10.649 -4.955 1.00 96.19 272 ASP A N 1
ATOM 2112 C CA . ASP A 1 272 ? 24.070 -10.338 -6.383 1.00 96.19 272 ASP A CA 1
ATOM 2113 C C . ASP A 1 272 ? 24.163 -8.829 -6.643 1.00 96.19 272 ASP A C 1
ATOM 2115 O O . ASP A 1 272 ? 24.902 -8.416 -7.535 1.00 96.19 272 ASP A O 1
ATOM 2119 N N . GLN A 1 273 ? 23.528 -7.992 -5.817 1.00 93.38 273 GLN A N 1
ATOM 2120 C CA . GLN A 1 273 ? 23.678 -6.533 -5.856 1.00 93.38 273 GLN A CA 1
ATOM 2121 C C . GLN A 1 273 ? 25.131 -6.101 -5.651 1.00 93.38 273 GLN A C 1
ATOM 2123 O O . GLN A 1 273 ? 25.622 -5.237 -6.375 1.00 93.38 273 GLN A O 1
ATOM 2128 N N . GLN A 1 274 ? 25.853 -6.714 -4.709 1.00 92.81 274 GLN A N 1
ATOM 2129 C CA . GLN A 1 274 ? 27.282 -6.448 -4.521 1.00 92.81 274 GLN A CA 1
ATOM 2130 C C . GLN A 1 274 ? 28.106 -6.851 -5.748 1.00 92.81 274 GLN A C 1
ATOM 2132 O O . GLN A 1 274 ? 29.022 -6.120 -6.123 1.00 92.81 274 GLN A O 1
ATOM 2137 N N . ARG A 1 275 ? 27.760 -7.967 -6.403 1.00 92.69 275 ARG A N 1
ATOM 2138 C CA . ARG A 1 275 ? 28.441 -8.444 -7.618 1.00 92.69 275 ARG A CA 1
ATOM 2139 C C . ARG A 1 275 ? 28.238 -7.513 -8.810 1.00 92.69 275 ARG A C 1
ATOM 2141 O O . ARG A 1 275 ? 29.177 -7.311 -9.570 1.00 92.69 275 ARG A O 1
ATOM 2148 N N . ILE A 1 276 ? 27.044 -6.940 -8.969 1.00 91.31 276 ILE A N 1
ATOM 2149 C CA . ILE A 1 276 ? 26.729 -6.038 -10.090 1.00 91.31 276 ILE A CA 1
ATOM 2150 C C . ILE A 1 276 ? 27.054 -4.568 -9.799 1.00 91.31 276 ILE A C 1
ATOM 2152 O O . ILE A 1 276 ? 27.141 -3.769 -10.728 1.00 91.31 276 ILE A O 1
ATOM 2156 N N . ARG A 1 277 ? 27.260 -4.187 -8.529 1.00 89.31 277 ARG A N 1
ATOM 2157 C CA . ARG A 1 277 ? 27.552 -2.804 -8.115 1.00 89.31 277 ARG A CA 1
ATOM 2158 C C . ARG A 1 277 ? 28.682 -2.135 -8.915 1.00 89.31 277 ARG A C 1
ATOM 2160 O O . ARG A 1 277 ? 28.485 -0.979 -9.292 1.00 89.31 277 ARG A O 1
ATOM 2167 N N . PRO A 1 278 ? 29.818 -2.796 -9.224 1.00 87.25 278 PRO A N 1
ATOM 2168 C CA . PRO A 1 278 ? 30.884 -2.186 -10.021 1.00 87.25 278 PRO A CA 1
ATOM 2169 C C . PRO A 1 278 ? 30.441 -1.725 -11.416 1.00 87.25 278 PRO A C 1
ATOM 2171 O O . PRO A 1 278 ? 31.060 -0.830 -11.976 1.00 87.25 278 PRO A O 1
ATOM 2174 N N . PHE A 1 279 ? 29.361 -2.285 -11.971 1.00 82.06 279 PHE A N 1
ATOM 2175 C CA . PHE A 1 279 ? 28.839 -1.884 -13.282 1.00 82.06 279 PHE A CA 1
ATOM 2176 C C . PHE A 1 279 ? 28.078 -0.552 -13.239 1.00 82.06 279 PHE A C 1
ATOM 2178 O O . PHE A 1 279 ? 27.954 0.114 -14.261 1.00 82.06 279 PHE A O 1
ATOM 2185 N N . PHE A 1 280 ? 27.580 -0.158 -12.062 1.00 79.62 280 PHE A N 1
ATOM 2186 C CA . PHE A 1 280 ? 26.807 1.073 -11.868 1.00 79.62 280 PHE A CA 1
ATOM 2187 C C . PHE A 1 280 ? 27.640 2.223 -11.306 1.00 79.62 280 PHE A C 1
ATOM 2189 O O . PHE A 1 280 ? 27.258 3.385 -11.430 1.00 79.62 280 PHE A O 1
ATOM 2196 N N . MET A 1 281 ? 28.783 1.919 -10.689 1.00 76.88 281 MET A N 1
ATOM 2197 C CA . MET A 1 281 ? 29.715 2.936 -10.212 1.00 76.88 281 MET A CA 1
ATOM 2198 C C . MET A 1 281 ? 30.654 3.317 -11.355 1.00 76.88 281 MET A C 1
ATOM 2200 O O . MET A 1 281 ? 31.783 2.843 -11.441 1.00 76.88 281 MET A O 1
ATOM 2204 N N . VAL A 1 282 ? 30.161 4.167 -12.259 1.00 58.66 282 VAL A N 1
ATOM 2205 C CA . VAL A 1 282 ? 30.968 4.755 -13.334 1.00 58.66 282 VAL A CA 1
ATOM 2206 C C . VAL A 1 282 ? 31.866 5.842 -12.742 1.00 58.66 282 VAL A C 1
ATOM 2208 O O . VAL A 1 282 ? 31.669 7.034 -12.973 1.00 58.66 282 VAL A O 1
ATOM 2211 N N . ASP A 1 283 ? 32.883 5.442 -11.984 1.00 64.69 283 ASP A N 1
ATOM 2212 C CA . ASP A 1 283 ? 34.104 6.234 -11.984 1.00 64.69 283 ASP A CA 1
ATOM 2213 C C . ASP A 1 283 ? 34.742 6.024 -13.356 1.00 64.69 283 ASP A C 1
ATOM 2215 O O . ASP A 1 283 ? 35.052 4.893 -13.736 1.00 64.69 283 ASP A O 1
ATOM 2219 N N . LYS A 1 284 ? 34.926 7.110 -14.118 1.00 58.91 284 LYS A N 1
ATOM 2220 C CA . LYS A 1 284 ? 35.420 7.094 -15.513 1.00 58.91 284 LYS A CA 1
ATOM 2221 C C . LYS A 1 284 ? 36.739 6.323 -15.716 1.00 58.91 284 LYS A C 1
ATOM 2223 O O . LYS A 1 284 ? 37.139 6.109 -16.855 1.00 58.91 284 LYS A O 1
ATOM 2228 N N . ALA A 1 285 ? 37.423 5.949 -14.637 1.00 67.94 285 ALA A N 1
ATOM 2229 C CA . ALA A 1 285 ? 38.712 5.277 -14.639 1.00 67.94 285 ALA A CA 1
ATOM 2230 C 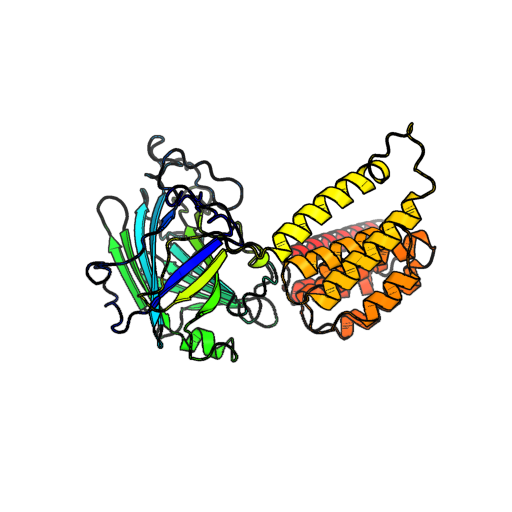C . ALA A 1 285 ? 38.646 3.737 -14.604 1.00 67.94 285 ALA A C 1
ATOM 2232 O O . ALA A 1 285 ? 39.652 3.108 -14.928 1.00 67.94 285 ALA A O 1
ATOM 2233 N N . THR A 1 286 ? 37.519 3.114 -14.232 1.00 70.81 286 THR A N 1
ATOM 2234 C CA . THR A 1 286 ? 37.457 1.644 -14.115 1.00 70.81 286 THR A CA 1
ATOM 2235 C C . THR A 1 286 ? 36.801 1.033 -15.356 1.00 70.81 286 THR A C 1
ATOM 2237 O O . THR A 1 286 ? 35.621 1.289 -15.599 1.00 70.81 286 THR A O 1
ATOM 2240 N N . PRO A 1 287 ? 37.522 0.235 -16.166 1.00 72.38 287 PRO A N 1
ATOM 2241 C CA . PRO A 1 287 ? 36.928 -0.431 -17.318 1.00 72.38 287 PRO A CA 1
ATOM 2242 C C . PRO A 1 287 ? 35.854 -1.424 -16.863 1.00 72.38 287 PRO A C 1
ATOM 2244 O O . PRO A 1 287 ? 36.079 -2.228 -15.957 1.00 72.38 287 PRO A O 1
ATOM 2247 N N . ILE A 1 288 ? 34.687 -1.366 -17.508 1.00 73.31 288 ILE A N 1
ATOM 2248 C CA . ILE A 1 288 ? 33.589 -2.307 -17.273 1.00 73.31 288 ILE A CA 1
ATOM 2249 C C . ILE A 1 288 ? 34.088 -3.714 -17.641 1.00 73.31 288 ILE A C 1
ATOM 2251 O O . ILE A 1 288 ? 34.565 -3.906 -18.764 1.00 73.31 288 ILE A O 1
ATOM 2255 N N . PRO A 1 289 ? 33.983 -4.705 -16.739 1.00 78.19 289 PRO A N 1
ATOM 2256 C CA . PRO A 1 289 ? 34.330 -6.083 -17.055 1.00 78.19 289 PRO A CA 1
ATOM 2257 C C . PRO A 1 289 ? 33.578 -6.591 -18.294 1.00 78.19 289 PRO A C 1
ATOM 2259 O O . PRO A 1 289 ? 32.369 -6.377 -18.440 1.00 78.19 289 PRO A O 1
ATOM 2262 N N . ALA A 1 290 ? 34.296 -7.276 -19.188 1.00 76.06 290 ALA A N 1
ATOM 2263 C CA . ALA A 1 290 ? 33.750 -7.791 -20.448 1.00 76.06 290 ALA A CA 1
ATOM 2264 C C . ALA A 1 290 ? 32.618 -8.825 -20.255 1.00 76.06 290 ALA A C 1
ATOM 2266 O O . ALA A 1 290 ? 31.860 -9.092 -21.182 1.00 76.06 290 ALA A O 1
ATOM 2267 N N . ASP A 1 291 ? 32.481 -9.393 -19.056 1.00 84.62 291 ASP A N 1
ATOM 2268 C CA . ASP A 1 291 ? 31.467 -10.381 -18.678 1.00 84.62 291 ASP A CA 1
ATOM 2269 C C . ASP A 1 291 ? 30.199 -9.773 -18.047 1.00 84.62 291 ASP A C 1
ATOM 2271 O O . ASP A 1 291 ? 29.242 -10.499 -17.768 1.00 84.62 291 ASP A O 1
ATOM 2275 N N . SER A 1 292 ? 30.150 -8.450 -17.860 1.00 87.69 292 SER A N 1
ATOM 2276 C CA . SER A 1 292 ? 29.067 -7.764 -17.140 1.00 87.69 292 SER A CA 1
ATOM 2277 C C . SER A 1 292 ? 27.678 -8.004 -17.740 1.00 87.69 292 SER A C 1
ATOM 2279 O O . SER A 1 292 ? 26.736 -8.299 -17.005 1.00 87.69 292 SER A O 1
ATOM 2281 N N . THR A 1 293 ? 27.542 -7.945 -19.067 1.00 91.25 293 THR A N 1
ATOM 2282 C CA . THR A 1 293 ? 26.276 -8.229 -19.761 1.00 91.25 293 THR A CA 1
ATOM 2283 C C . THR A 1 293 ? 25.845 -9.680 -19.561 1.00 91.25 293 THR A C 1
ATOM 2285 O O . THR A 1 293 ? 24.689 -9.931 -19.242 1.00 91.25 293 THR A O 1
ATOM 2288 N N . SER A 1 294 ? 26.772 -10.635 -19.685 1.00 94.56 294 SER A N 1
ATOM 2289 C CA . SER A 1 294 ? 26.474 -12.063 -19.502 1.00 94.56 294 SER A CA 1
ATOM 2290 C C . SER A 1 294 ? 25.983 -12.354 -18.083 1.00 94.56 294 SER A C 1
ATOM 2292 O O . SER A 1 294 ? 24.980 -13.044 -17.903 1.00 94.56 294 SER A O 1
ATOM 2294 N N . LEU A 1 295 ? 26.631 -11.766 -17.071 1.00 94.81 295 LEU A N 1
ATOM 2295 C CA . LEU A 1 295 ? 26.202 -11.907 -15.682 1.00 94.81 295 LEU A CA 1
ATOM 2296 C C . LEU A 1 295 ? 24.810 -11.302 -15.444 1.00 94.81 295 LEU A C 1
ATOM 2298 O O . LEU A 1 295 ? 23.985 -11.929 -14.783 1.00 94.81 295 LEU A O 1
ATOM 2302 N N . GLN A 1 296 ? 24.535 -10.110 -15.980 1.00 95.06 296 GLN A N 1
ATOM 2303 C CA . GLN A 1 296 ? 23.222 -9.472 -15.837 1.00 95.06 296 GLN A CA 1
ATOM 2304 C C . GLN A 1 296 ? 22.107 -10.311 -16.468 1.00 95.06 296 GLN A C 1
ATOM 2306 O O . GLN A 1 296 ? 21.080 -10.494 -15.823 1.00 95.06 296 GLN A O 1
ATOM 2311 N N . LEU A 1 297 ? 22.325 -10.872 -17.663 1.00 96.62 297 LEU A N 1
ATOM 2312 C CA . LEU A 1 297 ? 21.363 -11.761 -18.325 1.00 96.62 297 LEU A CA 1
ATOM 2313 C C . LEU A 1 297 ? 21.075 -13.014 -17.486 1.00 96.62 297 LEU A C 1
ATOM 2315 O O . LEU A 1 297 ? 19.920 -13.310 -17.200 1.00 96.62 297 LEU A O 1
ATOM 2319 N N . GLN A 1 298 ? 22.120 -13.700 -17.010 1.00 97.12 298 GLN A N 1
ATOM 2320 C CA . GLN A 1 298 ? 21.963 -14.904 -16.183 1.00 97.12 298 GLN A CA 1
ATOM 2321 C C . GLN A 1 298 ? 21.202 -14.628 -14.881 1.00 97.12 298 GLN A C 1
ATOM 2323 O O . GLN A 1 298 ? 20.364 -15.425 -14.456 1.00 97.12 298 GLN A O 1
ATOM 2328 N N . LEU A 1 299 ? 21.507 -13.507 -14.222 1.00 97.31 299 LEU A N 1
ATOM 2329 C CA . LEU A 1 299 ? 20.803 -13.105 -13.010 1.00 97.31 299 LEU A CA 1
ATOM 2330 C C . LEU A 1 299 ? 19.352 -12.730 -13.316 1.00 97.31 299 LEU A C 1
ATOM 2332 O O . LEU A 1 299 ? 18.465 -13.151 -12.578 1.00 97.31 299 LEU A O 1
ATOM 2336 N N . ALA A 1 300 ? 19.101 -11.990 -14.396 1.00 98.00 300 ALA A N 1
ATOM 2337 C CA . ALA A 1 300 ? 17.758 -11.601 -14.801 1.00 98.00 300 ALA A CA 1
ATOM 2338 C C . ALA A 1 300 ? 16.861 -12.822 -15.041 1.00 98.00 300 ALA A C 1
ATOM 2340 O O . ALA A 1 300 ? 15.785 -12.900 -14.451 1.00 98.00 300 ALA A O 1
ATOM 2341 N N . ASP A 1 301 ? 17.348 -13.816 -15.789 1.00 98.44 301 ASP A N 1
ATOM 2342 C CA . ASP A 1 301 ? 16.625 -15.066 -16.044 1.00 98.44 301 ASP A CA 1
ATOM 2343 C C . ASP A 1 301 ? 16.293 -15.796 -14.734 1.00 98.44 301 ASP A C 1
ATOM 2345 O O . ASP A 1 301 ? 15.164 -16.239 -14.517 1.00 98.44 301 ASP A O 1
ATOM 2349 N N . LYS A 1 302 ? 17.254 -15.863 -13.802 1.00 98.12 302 LYS A N 1
ATOM 2350 C CA . LYS A 1 302 ? 17.056 -16.482 -12.484 1.00 98.12 302 LYS A CA 1
ATOM 2351 C C . LYS A 1 302 ? 16.007 -15.749 -11.643 1.00 98.12 302 LYS A C 1
ATOM 2353 O O . LYS A 1 302 ? 15.195 -16.391 -10.972 1.00 98.12 302 LYS A O 1
ATOM 2358 N N . TYR A 1 303 ? 16.034 -14.418 -11.637 1.00 98.44 303 TYR A N 1
ATOM 2359 C CA . TYR A 1 303 ? 15.064 -13.611 -10.899 1.00 98.44 303 TYR A CA 1
ATOM 2360 C C . TYR A 1 303 ? 13.671 -13.695 -11.524 1.00 98.44 303 TYR A C 1
ATOM 2362 O O . TYR A 1 303 ? 12.693 -13.824 -10.791 1.00 98.44 303 TYR A O 1
ATOM 2370 N N . PHE A 1 304 ? 13.570 -13.717 -12.851 1.00 98.44 304 PHE A N 1
ATOM 2371 C CA . PHE A 1 304 ? 12.287 -13.894 -13.520 1.00 98.44 304 PHE A CA 1
ATOM 2372 C C . PHE A 1 304 ? 11.703 -15.285 -13.274 1.00 98.44 304 PHE A C 1
ATOM 2374 O O . PHE A 1 304 ? 10.524 -15.398 -12.953 1.00 98.44 304 PHE A O 1
ATOM 2381 N N . GLN A 1 305 ? 12.527 -16.335 -13.305 1.00 98.25 305 GLN A N 1
ATOM 2382 C CA . GLN A 1 305 ? 12.073 -17.676 -12.938 1.00 98.25 305 GLN A CA 1
ATOM 2383 C C . GLN A 1 305 ? 11.601 -17.731 -11.480 1.00 98.25 305 GLN A C 1
ATOM 2385 O O . GLN A 1 305 ? 10.552 -18.297 -11.197 1.00 98.25 305 GLN A O 1
ATOM 2390 N N . THR A 1 306 ? 12.322 -17.072 -10.562 1.00 97.50 306 THR A N 1
ATOM 2391 C CA . THR A 1 306 ? 11.880 -16.940 -9.160 1.00 97.50 306 THR A CA 1
ATOM 2392 C C . THR A 1 306 ? 10.504 -16.276 -9.082 1.00 97.50 306 THR A C 1
ATOM 2394 O O . THR A 1 306 ? 9.665 -16.709 -8.300 1.00 97.50 306 THR A O 1
ATOM 2397 N N . TYR A 1 307 ? 10.252 -15.245 -9.893 1.00 97.88 307 TYR A N 1
ATOM 2398 C CA . TYR A 1 307 ? 8.938 -14.615 -9.969 1.00 97.88 307 TYR A CA 1
ATOM 2399 C C . TYR A 1 307 ? 7.853 -15.596 -10.443 1.00 97.88 307 TYR A C 1
ATOM 2401 O O . TYR A 1 307 ? 6.839 -15.743 -9.765 1.00 97.88 307 TYR A O 1
ATOM 2409 N N . LEU A 1 308 ? 8.083 -16.319 -11.542 1.00 97.44 308 LEU A N 1
ATOM 2410 C CA . LEU A 1 308 ? 7.114 -17.283 -12.076 1.00 97.44 308 LEU A CA 1
ATOM 2411 C C . LEU A 1 308 ? 6.796 -18.413 -11.089 1.00 97.44 308 LEU A C 1
ATOM 2413 O O . LEU A 1 308 ? 5.635 -18.796 -10.955 1.00 97.44 308 LEU A O 1
ATOM 2417 N N . ASP A 1 309 ? 7.813 -18.917 -10.388 1.00 97.12 309 ASP A N 1
ATOM 2418 C CA . ASP A 1 309 ? 7.682 -20.034 -9.448 1.00 97.12 309 ASP A CA 1
ATOM 2419 C C . ASP A 1 309 ? 6.995 -19.630 -8.138 1.00 97.12 309 ASP A C 1
ATOM 2421 O O . ASP A 1 309 ? 6.434 -20.479 -7.443 1.00 97.12 309 ASP A O 1
ATOM 2425 N N . LYS A 1 310 ? 7.102 -18.350 -7.758 1.00 95.56 310 LYS A N 1
ATOM 2426 C CA . LYS A 1 310 ? 6.742 -17.865 -6.418 1.00 95.56 310 LYS A CA 1
ATOM 2427 C C . LYS A 1 310 ? 5.639 -16.826 -6.403 1.00 95.56 310 LYS A C 1
ATOM 2429 O O . LYS A 1 310 ? 5.215 -16.448 -5.316 1.00 95.56 310 LYS A O 1
ATOM 2434 N N . ARG A 1 311 ? 5.135 -16.368 -7.547 1.00 93.62 311 ARG A N 1
ATOM 2435 C CA . ARG A 1 311 ? 3.947 -15.508 -7.570 1.00 93.62 311 ARG A CA 1
ATOM 2436 C C . ARG A 1 311 ? 2.746 -16.227 -6.922 1.00 93.62 311 ARG A C 1
ATOM 2438 O O . ARG A 1 311 ? 2.584 -17.431 -7.125 1.00 93.62 311 ARG A O 1
ATOM 2445 N N . PRO A 1 312 ? 1.918 -15.523 -6.130 1.00 89.56 312 PRO A N 1
ATOM 2446 C CA . PRO A 1 312 ? 1.911 -14.071 -5.926 1.00 89.56 312 PRO A CA 1
ATOM 2447 C C . PRO A 1 312 ? 2.708 -13.584 -4.695 1.00 89.56 312 PRO A C 1
ATOM 2449 O O . PRO A 1 312 ? 2.461 -12.478 -4.223 1.00 89.56 312 PRO A O 1
ATOM 2452 N N . LEU A 1 313 ? 3.653 -14.363 -4.146 1.00 88.06 313 LEU A N 1
ATOM 2453 C CA . LEU A 1 313 ? 4.378 -13.989 -2.920 1.00 88.06 313 LEU A CA 1
ATOM 2454 C C . LEU A 1 313 ? 5.081 -12.631 -3.056 1.00 88.06 313 LEU A C 1
ATOM 2456 O O . LEU A 1 313 ? 5.639 -12.304 -4.103 1.00 88.06 313 LEU A O 1
ATOM 2460 N N . ARG A 1 314 ? 5.131 -11.857 -1.971 1.00 85.00 314 ARG A N 1
ATOM 2461 C CA . ARG A 1 314 ? 5.653 -10.482 -1.962 1.00 85.00 314 ARG A CA 1
ATOM 2462 C C . ARG A 1 314 ? 7.063 -10.342 -2.551 1.00 85.00 314 ARG A C 1
ATOM 2464 O O . ARG A 1 314 ? 7.277 -9.523 -3.446 1.00 85.00 314 ARG A O 1
ATOM 2471 N N . PHE A 1 315 ? 8.009 -11.186 -2.134 1.00 90.75 315 PHE A N 1
ATOM 2472 C CA . PHE A 1 315 ? 9.382 -11.146 -2.655 1.00 90.75 315 PHE A CA 1
ATOM 2473 C C . PHE A 1 315 ? 9.481 -11.507 -4.152 1.00 90.75 315 PHE A C 1
ATOM 2475 O O . PHE A 1 315 ? 10.428 -11.100 -4.827 1.00 90.75 315 PHE A O 1
ATOM 2482 N N . SER A 1 316 ? 8.492 -12.214 -4.716 1.00 94.19 316 SER A N 1
ATOM 2483 C CA . SER A 1 316 ? 8.448 -12.538 -6.150 1.00 94.19 316 SER A CA 1
ATOM 2484 C C . SER A 1 316 ? 8.282 -11.277 -7.014 1.00 94.19 316 SER A C 1
ATOM 2486 O O . SER A 1 316 ? 8.919 -11.163 -8.060 1.00 94.19 316 SER A O 1
ATOM 2488 N N . ARG A 1 317 ? 7.538 -10.263 -6.539 1.00 93.25 317 ARG A N 1
ATOM 2489 C CA . ARG A 1 317 ? 7.410 -8.955 -7.214 1.00 93.25 317 ARG A CA 1
ATOM 2490 C C . ARG A 1 317 ? 8.745 -8.212 -7.254 1.00 93.25 317 ARG A C 1
ATOM 2492 O O . ARG A 1 317 ? 9.097 -7.599 -8.260 1.00 93.25 317 ARG A O 1
ATOM 2499 N N . ARG A 1 318 ? 9.529 -8.313 -6.175 1.00 93.19 318 ARG A N 1
ATOM 2500 C CA . ARG A 1 318 ? 10.889 -7.759 -6.115 1.00 93.19 318 ARG A CA 1
ATOM 2501 C C . ARG A 1 318 ? 11.845 -8.497 -7.052 1.00 93.19 318 ARG A C 1
ATOM 2503 O O . ARG A 1 318 ? 12.710 -7.867 -7.664 1.00 93.19 318 ARG A O 1
ATOM 2510 N N . ALA A 1 319 ? 11.682 -9.812 -7.195 1.00 96.75 319 ALA A N 1
ATOM 2511 C CA . ALA A 1 319 ? 12.410 -10.600 -8.184 1.00 96.75 319 ALA A CA 1
ATOM 2512 C C . ALA A 1 319 ? 12.087 -10.128 -9.612 1.00 96.75 319 ALA A C 1
ATOM 2514 O O . ALA A 1 319 ? 13.006 -9.860 -10.381 1.00 96.75 319 ALA A O 1
ATOM 2515 N N . LEU A 1 320 ? 10.807 -9.921 -9.938 1.00 97.88 320 LEU A N 1
ATOM 2516 C CA . LEU A 1 320 ? 10.378 -9.388 -11.234 1.00 97.88 320 LEU A CA 1
ATOM 2517 C C . LEU A 1 320 ? 11.009 -8.021 -11.542 1.00 97.88 320 LEU A C 1
ATOM 2519 O O . LEU A 1 320 ? 11.606 -7.846 -12.603 1.00 97.88 320 LEU A O 1
ATOM 2523 N N . GLU A 1 321 ? 10.924 -7.072 -10.605 1.00 96.75 321 GLU A N 1
ATOM 2524 C CA . GLU A 1 321 ? 11.551 -5.749 -10.736 1.00 96.75 321 GLU A CA 1
ATOM 2525 C C . GLU A 1 321 ? 13.058 -5.871 -11.003 1.00 96.75 321 GLU A C 1
ATOM 2527 O O . GLU A 1 321 ? 13.604 -5.235 -11.908 1.00 96.75 321 GLU A O 1
ATOM 2532 N N . THR A 1 322 ? 13.728 -6.745 -10.246 1.00 97.25 322 THR A N 1
ATOM 2533 C CA . THR A 1 322 ? 15.166 -6.995 -10.385 1.00 97.25 322 THR A CA 1
ATOM 2534 C C . THR A 1 322 ? 15.497 -7.575 -11.760 1.00 97.25 322 THR A C 1
ATOM 2536 O O . THR A 1 322 ? 16.456 -7.129 -12.390 1.00 97.25 322 THR A O 1
ATOM 2539 N N . ALA A 1 323 ? 14.697 -8.518 -12.263 1.00 98.31 323 ALA A N 1
ATOM 2540 C CA . ALA A 1 323 ? 14.885 -9.111 -13.583 1.00 98.31 323 ALA A CA 1
ATOM 2541 C C . ALA A 1 323 ? 14.773 -8.068 -14.701 1.00 98.31 323 ALA A C 1
ATOM 2543 O O . ALA A 1 323 ? 15.682 -7.938 -15.521 1.00 98.31 323 ALA A O 1
ATOM 2544 N N . PHE A 1 324 ? 13.706 -7.264 -14.698 1.00 98.31 324 PHE A N 1
ATOM 2545 C CA . PHE A 1 324 ? 13.490 -6.238 -15.720 1.00 98.31 324 PHE A CA 1
ATOM 2546 C C . PHE A 1 324 ? 14.514 -5.106 -15.648 1.00 98.31 324 PHE A C 1
ATOM 2548 O O . PHE A 1 324 ? 14.938 -4.607 -16.690 1.00 98.31 324 PHE A O 1
ATOM 2555 N N . MET A 1 325 ? 14.969 -4.729 -14.452 1.00 97.12 325 MET A N 1
ATOM 2556 C CA . MET A 1 325 ? 16.097 -3.811 -14.296 1.00 97.12 325 MET A CA 1
ATOM 2557 C C . MET A 1 325 ? 17.362 -4.375 -14.965 1.00 97.12 325 MET A C 1
ATOM 2559 O O . MET A 1 325 ? 18.014 -3.670 -15.735 1.00 97.12 325 MET A O 1
ATOM 2563 N N . LEU A 1 326 ? 17.715 -5.634 -14.690 1.00 97.00 326 LEU A N 1
ATOM 2564 C CA . LEU A 1 326 ? 18.923 -6.273 -15.223 1.00 97.00 326 LEU A CA 1
ATOM 2565 C C . LEU A 1 326 ? 18.865 -6.463 -16.745 1.00 97.00 326 LEU A C 1
ATOM 2567 O O . LEU A 1 326 ? 19.807 -6.082 -17.439 1.00 97.00 326 LEU A O 1
ATOM 2571 N N . TRP A 1 327 ? 17.755 -6.972 -17.286 1.00 98.25 327 TRP A N 1
ATOM 2572 C CA . TRP A 1 327 ? 17.549 -7.049 -18.735 1.00 98.25 327 TRP A CA 1
ATOM 2573 C C . TRP A 1 327 ? 17.550 -5.667 -19.396 1.00 98.25 327 TRP A C 1
ATOM 2575 O O . TRP A 1 327 ? 18.135 -5.496 -20.467 1.00 98.25 327 TRP A O 1
ATOM 2585 N N . GLY A 1 328 ? 16.947 -4.671 -18.739 1.00 97.12 328 GLY A N 1
ATOM 2586 C CA . GLY A 1 328 ? 16.974 -3.270 -19.152 1.00 97.12 328 GLY A CA 1
ATOM 2587 C C . GLY A 1 328 ? 18.397 -2.770 -19.354 1.00 97.12 328 GLY A C 1
ATOM 2588 O O . GLY A 1 328 ? 18.745 -2.305 -20.436 1.00 97.12 328 GLY A O 1
ATOM 2589 N N . ASN A 1 329 ? 19.243 -2.934 -18.341 1.00 94.88 329 ASN A N 1
ATOM 2590 C CA . ASN A 1 329 ? 20.646 -2.522 -18.376 1.00 94.88 329 ASN A CA 1
ATOM 2591 C C . ASN A 1 329 ? 21.480 -3.296 -19.411 1.00 94.88 329 ASN A C 1
ATOM 2593 O O . ASN A 1 329 ? 22.395 -2.731 -20.008 1.00 94.88 329 ASN A O 1
ATOM 2597 N N . ALA A 1 330 ? 21.145 -4.563 -19.664 1.00 95.19 330 ALA A N 1
ATOM 2598 C CA . ALA A 1 330 ? 21.801 -5.402 -20.666 1.00 95.19 330 ALA A CA 1
ATOM 2599 C C . ALA A 1 330 ? 21.324 -5.148 -22.115 1.00 95.19 330 ALA A C 1
ATOM 2601 O O . ALA A 1 330 ? 21.884 -5.721 -23.055 1.00 95.19 330 ALA A O 1
ATOM 2602 N N . GLY A 1 331 ? 20.291 -4.322 -22.326 1.00 96.50 331 GLY A N 1
ATOM 2603 C CA . GLY A 1 331 ? 19.688 -4.138 -23.650 1.00 96.50 331 GLY A CA 1
ATOM 2604 C C . GLY A 1 331 ? 19.016 -5.413 -24.175 1.00 96.50 331 GLY A C 1
ATOM 2605 O O . GLY A 1 331 ? 19.078 -5.694 -25.371 1.00 96.50 331 GLY A O 1
ATOM 2606 N N . ALA A 1 332 ? 18.456 -6.238 -23.291 1.00 97.81 332 ALA A N 1
ATOM 2607 C CA . ALA A 1 332 ? 17.944 -7.577 -23.590 1.00 97.81 332 ALA A CA 1
ATOM 2608 C C . ALA A 1 332 ? 16.485 -7.533 -24.090 1.00 97.81 332 ALA A C 1
ATOM 2610 O O . ALA A 1 332 ? 15.561 -8.006 -23.430 1.00 97.81 332 ALA A O 1
ATOM 2611 N N . ALA A 1 333 ? 16.254 -6.863 -25.225 1.00 98.31 333 ALA A N 1
ATOM 2612 C CA . ALA A 1 333 ? 14.903 -6.586 -25.726 1.00 98.31 333 ALA A CA 1
ATOM 2613 C C . ALA A 1 333 ? 14.096 -7.863 -26.040 1.00 98.31 333 ALA A C 1
ATOM 2615 O O . ALA A 1 333 ? 12.895 -7.908 -25.777 1.00 98.31 333 ALA A O 1
ATOM 2616 N N . ASP A 1 334 ? 14.744 -8.911 -26.555 1.00 98.31 334 ASP A N 1
ATOM 2617 C CA . ASP A 1 334 ? 14.067 -10.156 -26.938 1.00 98.31 334 ASP A CA 1
ATOM 2618 C C . ASP A 1 334 ? 13.705 -11.017 -25.714 1.00 98.31 334 ASP A C 1
ATOM 2620 O O . ASP A 1 334 ? 12.638 -11.635 -25.674 1.00 98.31 334 ASP A O 1
ATOM 2624 N N . GLU A 1 335 ? 14.554 -11.039 -24.683 1.00 98.56 335 GLU A N 1
ATOM 2625 C CA . GLU A 1 335 ? 14.260 -11.627 -23.370 1.00 98.56 335 GLU A CA 1
ATOM 2626 C C . GLU A 1 335 ? 13.077 -10.919 -22.713 1.00 98.56 335 GLU A C 1
ATOM 2628 O O . GLU A 1 335 ? 12.111 -11.572 -22.317 1.00 98.56 335 GLU A O 1
ATOM 2633 N N . VAL A 1 336 ? 13.113 -9.583 -22.679 1.00 98.50 336 VAL A N 1
ATOM 2634 C CA . VAL A 1 336 ? 12.012 -8.761 -22.169 1.00 98.50 336 VAL A CA 1
ATOM 2635 C C . VAL A 1 336 ? 10.712 -9.080 -22.898 1.00 98.50 336 VAL A C 1
ATOM 2637 O O . VAL A 1 336 ? 9.696 -9.295 -22.246 1.00 98.50 336 VAL A O 1
ATOM 2640 N N . ASN A 1 337 ? 10.720 -9.149 -24.231 1.00 98.12 337 ASN A N 1
ATOM 2641 C CA . ASN A 1 337 ? 9.501 -9.409 -24.995 1.00 98.12 337 ASN A CA 1
ATOM 2642 C C . ASN A 1 337 ? 8.878 -10.770 -24.633 1.00 98.12 337 ASN A C 1
ATOM 2644 O O . ASN A 1 337 ? 7.683 -10.842 -24.354 1.00 98.12 337 ASN A O 1
ATOM 2648 N N . ARG A 1 338 ? 9.704 -11.822 -24.528 1.00 98.31 338 ARG A N 1
ATOM 2649 C CA . ARG A 1 338 ? 9.269 -13.158 -24.077 1.00 98.31 338 ARG A CA 1
ATOM 2650 C C . ARG A 1 338 ? 8.765 -13.172 -22.633 1.00 98.31 338 ARG A C 1
ATOM 2652 O O . ARG A 1 338 ? 7.877 -13.955 -22.302 1.00 98.31 338 ARG A O 1
ATOM 2659 N N . ALA A 1 339 ? 9.343 -12.354 -21.758 1.00 98.44 339 ALA A N 1
ATOM 2660 C CA . ALA A 1 339 ? 8.911 -12.242 -20.369 1.00 98.44 339 ALA A CA 1
ATOM 2661 C C . ALA A 1 339 ? 7.544 -11.548 -20.251 1.00 98.44 339 ALA A C 1
ATOM 2663 O O . ALA A 1 339 ? 6.701 -11.990 -19.474 1.00 98.44 339 ALA A O 1
ATOM 2664 N N . LEU A 1 340 ? 7.289 -10.511 -21.058 1.00 98.25 340 LEU A N 1
ATOM 2665 C CA . LEU A 1 340 ? 6.010 -9.788 -21.068 1.00 98.25 340 LEU A CA 1
ATOM 2666 C C . LEU A 1 340 ? 4.815 -10.686 -21.431 1.00 98.25 340 LEU A C 1
ATOM 2668 O O . LEU A 1 340 ? 3.712 -10.414 -20.973 1.00 98.25 340 LEU A O 1
ATOM 2672 N N . ASP A 1 341 ? 5.012 -11.742 -22.227 1.00 97.88 341 ASP A N 1
ATOM 2673 C CA . ASP A 1 341 ? 3.968 -12.731 -22.558 1.00 97.88 341 ASP A CA 1
ATOM 2674 C C . ASP A 1 341 ? 3.571 -13.634 -21.374 1.00 97.88 341 ASP A C 1
ATOM 2676 O O . ASP A 1 341 ? 2.543 -14.306 -21.428 1.00 97.88 341 ASP A O 1
ATOM 2680 N N . GLN A 1 342 ? 4.385 -13.687 -20.317 1.00 98.19 342 GLN A N 1
ATOM 2681 C CA . GLN A 1 342 ? 4.198 -14.606 -19.187 1.00 98.19 342 GLN A CA 1
ATOM 2682 C C . GLN A 1 342 ? 3.620 -13.929 -17.937 1.00 98.19 342 GLN A C 1
ATOM 2684 O O . GLN A 1 342 ? 3.289 -14.621 -16.969 1.00 98.19 342 GLN A O 1
ATOM 2689 N N . ILE A 1 343 ? 3.495 -12.600 -17.953 1.00 98.00 343 ILE A N 1
ATOM 2690 C CA . ILE A 1 343 ? 2.879 -11.808 -16.885 1.00 98.00 343 ILE A CA 1
ATOM 2691 C C . ILE A 1 343 ? 1.373 -11.735 -17.155 1.00 98.00 343 ILE A C 1
ATOM 2693 O O . ILE A 1 343 ? 0.951 -11.305 -18.231 1.00 98.00 343 ILE A O 1
ATOM 2697 N N . GLY A 1 344 ? 0.566 -12.166 -16.187 1.00 96.44 344 GLY A N 1
ATOM 2698 C CA . GLY A 1 344 ? -0.889 -12.138 -16.275 1.00 96.44 344 GLY A CA 1
ATOM 2699 C C . GLY A 1 344 ? -1.438 -10.717 -16.399 1.00 96.44 344 GLY A C 1
ATOM 2700 O O . GLY A 1 344 ? -0.902 -9.753 -15.848 1.00 96.44 344 GLY A O 1
ATOM 2701 N N . ALA A 1 345 ? -2.538 -10.576 -17.138 1.00 94.44 345 ALA A N 1
ATOM 2702 C CA . ALA A 1 345 ? -3.229 -9.296 -17.280 1.00 94.44 345 ALA A CA 1
ATOM 2703 C C . ALA A 1 345 ? -3.898 -8.843 -15.967 1.00 94.44 345 ALA A C 1
ATOM 2705 O O . ALA A 1 345 ? -4.126 -7.655 -15.759 1.00 94.44 345 ALA A O 1
ATOM 2706 N N . ASP A 1 346 ? -4.209 -9.782 -15.085 1.00 90.06 346 ASP A N 1
ATOM 2707 C CA . ASP A 1 346 ? -4.771 -9.596 -13.750 1.00 90.06 346 ASP A CA 1
ATOM 2708 C C . ASP A 1 346 ? -3.720 -9.285 -12.673 1.00 90.06 346 ASP A C 1
ATOM 2710 O O . ASP A 1 346 ? -4.084 -8.886 -11.573 1.00 90.06 346 ASP A O 1
ATOM 2714 N N . GLU A 1 347 ? -2.425 -9.405 -12.977 1.00 91.56 347 GLU A N 1
ATOM 2715 C CA . GLU A 1 347 ? -1.361 -9.171 -12.000 1.00 91.56 347 GLU A CA 1
ATOM 2716 C C . GLU A 1 347 ? -1.050 -7.675 -11.819 1.00 91.56 347 GLU A C 1
ATOM 2718 O O . GLU A 1 347 ? -0.724 -6.975 -12.784 1.00 91.56 347 GLU A O 1
ATOM 2723 N N . ASP A 1 348 ? -1.069 -7.178 -10.574 1.00 89.50 348 ASP A N 1
ATOM 2724 C CA . ASP A 1 348 ? -0.669 -5.798 -10.258 1.00 89.50 348 ASP A CA 1
ATOM 2725 C C . ASP A 1 348 ? 0.853 -5.651 -10.081 1.00 89.50 348 ASP A C 1
ATOM 2727 O O . ASP A 1 348 ? 1.377 -5.415 -8.993 1.00 89.50 348 ASP A O 1
ATOM 2731 N N . VAL A 1 349 ? 1.591 -5.846 -11.174 1.00 94.00 349 VAL A N 1
ATOM 2732 C CA . VAL A 1 349 ? 3.065 -5.804 -11.172 1.00 94.00 349 VAL A CA 1
ATOM 2733 C C . VAL A 1 349 ? 3.663 -4.970 -12.305 1.00 94.00 349 VAL A C 1
ATOM 2735 O O . VAL A 1 349 ? 4.885 -4.893 -12.458 1.00 94.00 349 VAL A O 1
ATOM 2738 N N . TRP A 1 350 ? 2.832 -4.334 -13.132 1.00 95.94 350 TRP A N 1
ATOM 2739 C CA . TRP A 1 350 ? 3.310 -3.676 -14.349 1.00 95.94 350 TRP A CA 1
ATOM 2740 C C . TRP A 1 350 ? 4.094 -2.388 -14.069 1.00 95.94 350 TRP A C 1
ATOM 2742 O O . TRP A 1 350 ? 4.922 -1.974 -14.884 1.00 95.94 350 TRP A O 1
ATOM 2752 N N . ASP A 1 351 ? 3.925 -1.779 -12.896 1.00 93.38 351 ASP A N 1
ATOM 2753 C CA . ASP A 1 351 ? 4.773 -0.673 -12.445 1.00 93.38 351 ASP A CA 1
ATOM 2754 C C . ASP A 1 351 ? 6.244 -1.097 -12.278 1.00 93.38 351 ASP A C 1
ATOM 2756 O O . ASP A 1 351 ? 7.143 -0.282 -12.491 1.00 93.38 351 ASP A O 1
ATOM 2760 N N . LYS A 1 352 ? 6.504 -2.381 -11.995 1.00 95.25 352 LYS A N 1
ATOM 2761 C CA . LYS A 1 352 ? 7.855 -2.936 -11.811 1.00 95.25 352 LYS A CA 1
ATOM 2762 C C . LYS A 1 352 ? 8.605 -3.199 -13.111 1.00 95.25 352 LYS A C 1
ATOM 2764 O O . LYS A 1 352 ? 9.827 -3.326 -13.087 1.00 95.25 352 LYS A O 1
ATOM 2769 N N . VAL A 1 353 ? 7.907 -3.276 -14.247 1.00 97.69 353 VAL A N 1
ATOM 2770 C CA . VAL A 1 353 ? 8.519 -3.715 -15.516 1.00 97.69 353 VAL A CA 1
ATOM 2771 C C . VAL A 1 353 ? 8.770 -2.578 -16.502 1.00 97.69 353 VAL A C 1
ATOM 2773 O O . VAL A 1 353 ? 9.739 -2.630 -17.260 1.00 97.69 353 VAL A O 1
ATOM 2776 N N . THR A 1 354 ? 7.948 -1.522 -16.492 1.00 96.94 354 THR A N 1
ATOM 2777 C CA . THR A 1 354 ? 7.952 -0.484 -17.546 1.00 96.94 354 THR A CA 1
ATOM 2778 C C . THR A 1 354 ? 9.309 0.187 -17.773 1.00 96.94 354 THR A C 1
ATOM 2780 O O . THR A 1 354 ? 9.692 0.413 -18.923 1.00 96.94 354 THR A O 1
ATOM 2783 N N . SER A 1 355 ? 10.054 0.484 -16.703 1.00 96.44 355 SER A N 1
ATOM 2784 C CA . SER A 1 355 ? 11.389 1.090 -16.800 1.00 96.44 355 SER A CA 1
ATOM 2785 C C . SER A 1 355 ? 12.383 0.160 -17.506 1.00 96.44 355 SER A C 1
ATOM 2787 O O . SER A 1 355 ? 13.076 0.582 -18.435 1.00 96.44 355 SER A O 1
ATOM 2789 N N . GLY A 1 356 ? 12.385 -1.123 -17.126 1.00 97.75 356 GLY A N 1
ATOM 2790 C CA . GLY A 1 356 ? 13.224 -2.155 -17.734 1.00 97.75 356 GLY A CA 1
ATOM 2791 C C . GLY A 1 356 ? 12.911 -2.371 -19.212 1.00 97.75 356 GLY A C 1
ATOM 2792 O O . GLY A 1 356 ? 13.830 -2.407 -20.029 1.00 97.75 356 GLY A O 1
ATOM 2793 N N . VAL A 1 357 ? 11.621 -2.406 -19.578 1.00 98.38 357 VAL A N 1
ATOM 2794 C CA . VAL A 1 357 ? 11.190 -2.493 -20.986 1.00 98.38 357 VAL A CA 1
ATOM 2795 C C . VAL A 1 357 ? 11.722 -1.312 -21.788 1.00 98.38 357 VAL A C 1
ATOM 2797 O O . VAL A 1 357 ? 12.389 -1.501 -22.804 1.00 98.38 357 VAL A O 1
ATOM 2800 N N . ARG A 1 358 ? 11.473 -0.083 -21.323 1.00 98.00 358 ARG A N 1
ATOM 2801 C CA . ARG A 1 358 ? 11.913 1.124 -22.031 1.00 98.00 358 ARG A CA 1
ATOM 2802 C C . ARG A 1 358 ? 13.426 1.119 -22.247 1.00 98.00 358 ARG A C 1
ATOM 2804 O O . ARG A 1 358 ? 13.876 1.395 -23.355 1.00 98.00 358 ARG A O 1
ATOM 2811 N N . GLN A 1 359 ? 14.193 0.793 -21.208 1.00 97.81 359 GLN A N 1
ATOM 2812 C CA . GLN A 1 359 ? 15.652 0.763 -21.268 1.00 97.81 359 GLN A CA 1
ATOM 2813 C C . GLN A 1 359 ? 16.164 -0.317 -22.234 1.00 97.81 359 GLN A C 1
ATOM 2815 O O . GLN A 1 359 ? 16.999 -0.011 -23.087 1.00 97.81 359 GLN A O 1
ATOM 2820 N N . ALA A 1 360 ? 15.639 -1.546 -22.150 1.00 98.19 360 ALA A N 1
ATOM 2821 C CA . ALA A 1 360 ? 16.091 -2.668 -22.974 1.00 98.19 360 ALA A CA 1
ATOM 2822 C C . ALA A 1 360 ? 15.942 -2.375 -24.473 1.00 98.19 360 ALA A C 1
ATOM 2824 O O . ALA A 1 360 ? 16.871 -2.594 -25.251 1.00 98.19 360 ALA A O 1
ATOM 2825 N N . PHE A 1 361 ? 14.783 -1.842 -24.865 1.00 98.44 361 PHE A N 1
ATOM 2826 C CA . PHE A 1 361 ? 14.488 -1.502 -26.255 1.00 98.44 361 PHE A CA 1
ATOM 2827 C C . PHE A 1 361 ? 15.220 -0.235 -26.717 1.00 98.44 361 PHE A C 1
ATOM 2829 O O . PHE A 1 361 ? 15.692 -0.189 -27.853 1.00 98.44 361 PHE A O 1
ATOM 2836 N N . TYR A 1 362 ? 15.380 0.772 -25.849 1.00 97.62 362 TYR A N 1
ATOM 2837 C CA . TYR A 1 362 ? 16.152 1.979 -26.164 1.00 97.62 362 TYR A CA 1
ATOM 2838 C C . TYR A 1 362 ? 17.614 1.660 -26.499 1.00 97.62 362 TYR A C 1
ATOM 2840 O O . TYR A 1 362 ? 18.123 2.120 -27.518 1.00 97.62 362 TYR A O 1
ATOM 2848 N N . LEU A 1 363 ? 18.276 0.811 -25.705 1.00 96.38 363 LEU A N 1
ATOM 2849 C CA . LEU A 1 363 ? 19.674 0.417 -25.938 1.00 96.38 363 LEU A CA 1
ATOM 2850 C C . LEU A 1 363 ? 19.893 -0.384 -27.234 1.00 96.38 363 LEU A C 1
ATOM 2852 O O . LEU A 1 363 ? 21.037 -0.611 -27.629 1.00 96.38 363 LEU A O 1
ATOM 2856 N N . ARG A 1 364 ? 18.817 -0.820 -27.897 1.00 97.56 364 ARG A N 1
ATOM 2857 C CA . ARG A 1 364 ? 18.847 -1.560 -29.166 1.00 97.56 364 ARG A CA 1
ATOM 2858 C C . ARG A 1 364 ? 18.271 -0.782 -30.343 1.00 97.56 364 ARG A C 1
ATOM 2860 O O . ARG A 1 364 ? 18.075 -1.385 -31.390 1.00 97.56 364 ARG A O 1
ATOM 2867 N N . ASP A 1 365 ? 17.994 0.511 -30.173 1.00 97.69 365 ASP A N 1
ATOM 2868 C CA . ASP A 1 365 ? 17.334 1.345 -31.189 1.00 97.69 365 ASP A CA 1
ATOM 2869 C C . ASP A 1 365 ? 15.977 0.766 -31.650 1.00 97.69 365 ASP A C 1
ATOM 2871 O O . ASP A 1 365 ? 15.563 0.880 -32.799 1.00 97.69 365 ASP A O 1
ATOM 2875 N N . ARG A 1 366 ? 15.270 0.098 -30.727 1.00 98.25 366 ARG A N 1
ATOM 2876 C CA . ARG A 1 366 ? 13.961 -0.545 -30.945 1.00 98.25 366 ARG A CA 1
ATOM 2877 C C . ARG A 1 366 ? 12.876 0.063 -30.052 1.00 98.25 366 ARG A C 1
ATOM 2879 O O . ARG A 1 366 ? 11.883 -0.587 -29.745 1.00 98.25 366 ARG A O 1
ATOM 2886 N N . LEU A 1 367 ? 13.054 1.304 -29.588 1.00 98.38 367 LEU A N 1
ATOM 2887 C CA . LEU A 1 367 ? 12.146 1.916 -28.608 1.00 98.38 367 LEU A CA 1
ATOM 2888 C C . LEU A 1 367 ? 10.680 1.915 -29.076 1.00 98.38 367 LEU A C 1
ATOM 2890 O O . LEU A 1 367 ? 9.800 1.599 -28.280 1.00 98.38 367 LEU A O 1
ATOM 2894 N N . ASP A 1 368 ? 10.428 2.216 -30.352 1.00 98.31 368 ASP A N 1
ATOM 2895 C CA . ASP A 1 368 ? 9.074 2.232 -30.920 1.00 98.31 368 ASP A CA 1
ATOM 2896 C C . ASP A 1 368 ? 8.383 0.866 -30.785 1.00 98.31 368 ASP A C 1
ATOM 2898 O O . ASP A 1 368 ? 7.247 0.797 -30.322 1.00 98.31 368 ASP A O 1
ATOM 2902 N N . GLU A 1 369 ? 9.100 -0.221 -31.088 1.00 98.44 369 GLU A N 1
ATOM 2903 C CA . GLU A 1 369 ? 8.602 -1.594 -30.955 1.00 98.44 369 GLU A CA 1
ATOM 2904 C C . GLU A 1 369 ? 8.208 -1.911 -29.505 1.00 98.44 369 GLU A C 1
ATOM 2906 O O . GLU A 1 369 ? 7.114 -2.417 -29.242 1.00 98.44 369 GLU A O 1
ATOM 2911 N N . GLY A 1 370 ? 9.070 -1.561 -28.545 1.00 98.00 370 GLY A N 1
ATOM 2912 C CA . GLY A 1 370 ? 8.795 -1.772 -27.124 1.00 98.00 370 GLY A CA 1
ATOM 2913 C C . GLY A 1 370 ? 7.576 -0.982 -26.639 1.00 98.00 370 GLY A C 1
ATOM 2914 O O . GLY A 1 370 ? 6.775 -1.489 -25.853 1.00 98.00 370 GLY A O 1
ATOM 2915 N N 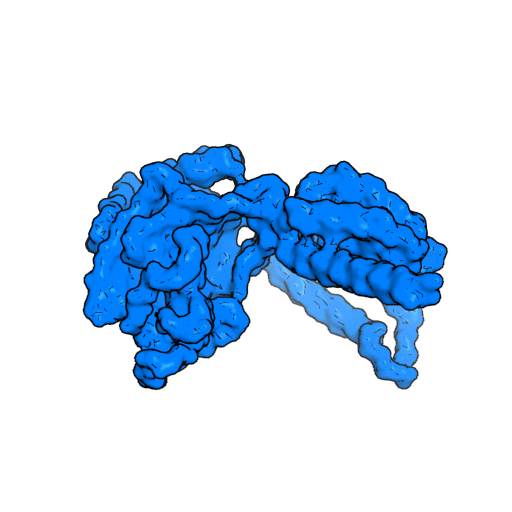. MET A 1 371 ? 7.396 0.253 -27.114 1.00 98.38 371 MET A N 1
ATOM 2916 C CA . MET A 1 371 ? 6.255 1.089 -26.727 1.00 98.38 371 MET A CA 1
ATOM 2917 C C . MET A 1 371 ? 4.949 0.633 -27.383 1.00 98.38 371 MET A C 1
ATOM 2919 O O . MET A 1 371 ? 3.912 0.635 -26.719 1.00 98.38 371 MET A O 1
ATOM 2923 N N . ASP A 1 372 ? 4.980 0.172 -28.633 1.00 98.31 372 ASP A N 1
ATOM 2924 C CA . ASP A 1 372 ? 3.815 -0.437 -29.285 1.00 98.31 372 ASP A CA 1
ATOM 2925 C C . ASP A 1 372 ? 3.371 -1.705 -28.546 1.00 98.31 372 ASP A C 1
ATOM 2927 O O . ASP A 1 372 ? 2.174 -1.918 -28.317 1.00 98.31 372 ASP A O 1
ATOM 2931 N N . ARG A 1 373 ? 4.336 -2.503 -28.073 1.00 97.94 373 ARG A N 1
ATOM 2932 C CA . ARG A 1 373 ? 4.065 -3.672 -27.234 1.00 97.94 373 ARG A CA 1
ATOM 2933 C C . ARG A 1 373 ? 3.398 -3.291 -25.910 1.00 97.94 373 ARG A C 1
ATOM 2935 O O . ARG A 1 373 ? 2.374 -3.882 -25.565 1.00 97.94 373 ARG A O 1
ATOM 2942 N N . LEU A 1 374 ? 3.913 -2.289 -25.191 1.00 98.19 374 LEU A N 1
ATOM 2943 C CA . LEU A 1 374 ? 3.283 -1.806 -23.952 1.00 98.19 374 LEU A CA 1
ATOM 2944 C C . LEU A 1 374 ? 1.869 -1.257 -24.194 1.00 98.19 374 LEU A C 1
ATOM 2946 O O . LEU A 1 374 ? 0.979 -1.491 -23.379 1.00 98.19 374 LEU A O 1
ATOM 2950 N N . ALA A 1 375 ? 1.630 -0.574 -25.317 1.00 98.31 375 ALA A N 1
ATOM 2951 C CA . ALA A 1 375 ? 0.306 -0.061 -25.674 1.00 98.31 375 ALA A CA 1
ATOM 2952 C C . ALA A 1 375 ? -0.714 -1.175 -25.966 1.00 98.31 375 ALA A C 1
ATOM 2954 O O . ALA A 1 375 ? -1.903 -1.007 -25.691 1.00 98.31 375 ALA A O 1
ATOM 2955 N N . ALA A 1 376 ? -0.271 -2.310 -26.515 1.00 98.06 376 ALA A N 1
ATOM 2956 C CA . ALA A 1 376 ? -1.122 -3.482 -26.711 1.00 98.06 376 ALA A CA 1
ATOM 2957 C C . ALA A 1 376 ? -1.464 -4.179 -25.382 1.00 98.06 376 ALA A C 1
ATOM 2959 O O . ALA A 1 376 ? -2.599 -4.626 -25.198 1.00 98.06 376 ALA A O 1
ATOM 2960 N N . ILE A 1 377 ? -0.499 -4.246 -24.461 1.00 97.88 377 ILE A N 1
ATOM 2961 C CA . ILE A 1 377 ? -0.662 -4.832 -23.124 1.00 97.88 377 ILE A CA 1
ATOM 2962 C C . ILE A 1 377 ? -1.579 -3.971 -22.248 1.00 97.88 377 ILE A C 1
ATOM 2964 O O . ILE A 1 377 ? -2.486 -4.507 -21.622 1.00 97.88 377 ILE A O 1
ATOM 2968 N N . GLU A 1 378 ? -1.408 -2.645 -22.237 1.00 97.56 378 GLU A N 1
ATOM 2969 C CA . GLU A 1 378 ? -2.181 -1.718 -21.388 1.00 97.56 378 GLU A CA 1
ATOM 2970 C C . GLU A 1 378 ? -3.694 -1.926 -21.481 1.00 97.56 378 GLU A C 1
ATOM 2972 O O . GLU A 1 378 ? -4.395 -1.838 -20.475 1.00 97.56 378 GLU A O 1
ATOM 2977 N N . ARG A 1 379 ? -4.197 -2.249 -22.673 1.00 95.75 379 ARG A N 1
ATOM 2978 C CA . ARG A 1 379 ? -5.629 -2.466 -22.913 1.00 95.75 379 ARG A CA 1
ATOM 2979 C C . ARG A 1 379 ? -6.170 -3.742 -22.274 1.00 95.75 379 ARG A C 1
ATOM 2981 O O . ARG A 1 379 ? -7.382 -3.857 -22.113 1.00 95.75 379 ARG A O 1
ATOM 2988 N N . GLN A 1 380 ? -5.290 -4.695 -21.990 1.00 96.88 380 GLN A N 1
ATOM 2989 C CA . GLN A 1 380 ? -5.614 -6.008 -21.441 1.00 96.88 380 GLN A CA 1
ATOM 2990 C C . GLN A 1 380 ? -5.466 -6.026 -19.923 1.00 96.88 380 GLN A C 1
ATOM 2992 O O . GLN A 1 380 ? -6.242 -6.704 -19.257 1.00 96.88 380 GLN A O 1
ATOM 2997 N N . VAL A 1 381 ? -4.502 -5.269 -19.387 1.00 94.94 381 VAL A N 1
ATOM 2998 C CA . VAL A 1 381 ? -4.230 -5.212 -17.948 1.00 94.94 381 VAL A CA 1
ATOM 2999 C C . VAL A 1 381 ? -5.474 -4.751 -17.189 1.00 94.94 381 VAL A C 1
ATOM 3001 O O . VAL A 1 381 ? -6.124 -3.777 -17.569 1.00 94.94 381 VAL A O 1
ATOM 3004 N N . ILE A 1 382 ? -5.820 -5.469 -16.124 1.00 89.31 382 ILE A N 1
ATOM 3005 C CA . ILE A 1 382 ? -7.021 -5.249 -15.317 1.00 89.31 382 ILE A CA 1
ATOM 3006 C C . ILE A 1 382 ? -6.739 -4.262 -14.176 1.00 89.31 382 ILE A C 1
ATOM 3008 O O . ILE A 1 382 ? -7.493 -3.285 -14.082 1.00 89.31 382 ILE A O 1
ATOM 3012 N N . PRO A 1 383 ? -5.674 -4.427 -13.357 1.00 86.88 383 PRO A N 1
ATOM 3013 C CA . PRO A 1 383 ? -5.424 -3.526 -12.237 1.00 86.88 383 PRO A CA 1
ATOM 3014 C C . PRO A 1 383 ? -5.119 -2.107 -12.722 1.00 86.88 383 PRO A C 1
ATOM 3016 O O . PRO A 1 383 ? -4.181 -1.866 -13.490 1.00 86.88 383 PRO A O 1
ATOM 3019 N N . LEU A 1 384 ? -5.924 -1.134 -12.288 1.00 87.69 384 LEU A N 1
ATOM 3020 C CA . LEU A 1 384 ? -5.821 0.238 -12.791 1.00 87.69 384 LEU A CA 1
ATOM 3021 C C . LEU A 1 384 ? -4.525 0.933 -12.377 1.00 87.69 384 LEU A C 1
ATOM 3023 O O . LEU A 1 384 ? -4.071 1.828 -13.095 1.00 87.69 384 LEU A O 1
ATOM 3027 N N . LYS A 1 385 ? -3.904 0.527 -11.267 1.00 87.06 385 LYS A N 1
ATOM 3028 C CA . LYS A 1 385 ? -2.576 1.003 -10.870 1.00 87.06 385 LYS A CA 1
ATOM 3029 C C . LYS A 1 385 ? -1.528 0.603 -11.907 1.00 87.06 385 LYS A C 1
ATOM 3031 O O . LYS A 1 385 ? -0.881 1.475 -12.489 1.00 87.06 385 LYS A O 1
ATOM 3036 N N . SER A 1 386 ? -1.427 -0.688 -12.207 1.00 92.75 386 SER A N 1
ATOM 3037 C CA . SER A 1 386 ? -0.581 -1.218 -13.278 1.00 92.75 386 SER A CA 1
ATOM 3038 C C . SER A 1 386 ? -0.854 -0.576 -14.643 1.00 92.75 386 SER A C 1
ATOM 3040 O O . SER A 1 386 ? 0.081 -0.156 -15.332 1.00 92.75 386 SER A O 1
ATOM 3042 N N . ARG A 1 387 ? -2.125 -0.380 -15.020 1.00 95.00 387 ARG A N 1
ATOM 3043 C CA . ARG A 1 387 ? -2.471 0.370 -16.244 1.00 95.00 387 ARG A CA 1
ATOM 3044 C C . ARG A 1 387 ? -2.026 1.826 -16.197 1.00 95.00 387 ARG A C 1
ATOM 3046 O O . ARG A 1 387 ? -1.569 2.353 -17.207 1.00 95.00 387 ARG A O 1
ATOM 3053 N N . SER A 1 388 ? -2.147 2.488 -15.048 1.00 94.25 388 SER A N 1
ATOM 3054 C CA . SER A 1 388 ? -1.704 3.874 -14.873 1.00 94.25 388 SER A CA 1
ATOM 3055 C C . SER A 1 388 ? -0.194 3.999 -15.058 1.00 94.25 388 SER A C 1
ATOM 3057 O O . SER A 1 388 ? 0.258 4.955 -15.686 1.00 94.25 388 SER A O 1
ATOM 3059 N N . ALA A 1 389 ? 0.580 3.016 -14.591 1.00 95.62 389 ALA A N 1
ATOM 3060 C CA . ALA A 1 389 ? 2.019 2.954 -14.829 1.00 95.62 389 ALA A CA 1
ATOM 3061 C C . ALA A 1 389 ? 2.351 2.785 -16.321 1.00 95.62 389 ALA A C 1
ATOM 3063 O O . ALA A 1 389 ? 3.178 3.525 -16.861 1.00 95.62 389 ALA A O 1
ATOM 3064 N N . LEU A 1 390 ? 1.654 1.877 -17.014 1.00 97.88 390 LEU A N 1
ATOM 3065 C CA . LEU A 1 390 ? 1.794 1.689 -18.462 1.00 97.88 390 LEU A CA 1
ATOM 3066 C C . LEU A 1 390 ? 1.451 2.969 -19.237 1.00 97.88 390 LEU A C 1
ATOM 3068 O O . LEU A 1 390 ? 2.257 3.434 -20.045 1.00 97.88 390 LEU A O 1
ATOM 3072 N N . LEU A 1 391 ? 0.297 3.585 -18.956 1.00 98.19 391 LEU A N 1
ATOM 3073 C CA . LEU A 1 391 ? -0.119 4.842 -19.582 1.00 98.19 391 LEU A CA 1
ATOM 3074 C C . LEU A 1 391 ? 0.833 5.992 -19.274 1.00 98.19 391 LEU A C 1
ATOM 3076 O O . LEU A 1 391 ? 1.037 6.843 -20.135 1.00 98.19 391 LEU A O 1
ATOM 3080 N N . HIS A 1 392 ? 1.422 6.041 -18.080 1.00 98.06 392 HIS A N 1
ATOM 3081 C CA . HIS A 1 392 ? 2.377 7.085 -17.734 1.00 98.06 392 HIS A CA 1
ATOM 3082 C C . HIS A 1 392 ? 3.638 6.962 -18.596 1.00 98.06 392 HIS A C 1
ATOM 3084 O O . HIS A 1 392 ? 4.058 7.946 -19.208 1.00 98.06 392 HIS A O 1
ATOM 3090 N N . THR A 1 393 ? 4.196 5.754 -18.720 1.00 98.19 393 THR A N 1
ATOM 3091 C CA . THR A 1 393 ? 5.354 5.489 -19.588 1.00 98.19 393 THR A CA 1
ATOM 3092 C C . THR A 1 393 ? 5.038 5.776 -21.060 1.00 98.19 393 THR A C 1
ATOM 3094 O O . THR A 1 393 ? 5.821 6.452 -21.729 1.00 98.19 393 THR A O 1
ATOM 3097 N N . LEU A 1 394 ? 3.870 5.353 -21.558 1.00 98.56 394 LEU A N 1
ATOM 3098 C CA . LEU A 1 394 ? 3.411 5.650 -22.923 1.00 98.56 394 LEU A CA 1
ATOM 3099 C C . LEU A 1 394 ? 3.191 7.149 -23.152 1.00 98.56 394 LEU A C 1
ATOM 3101 O O . LEU A 1 394 ? 3.585 7.681 -24.186 1.00 98.56 394 LEU A O 1
ATOM 3105 N N . GLY A 1 395 ? 2.605 7.846 -22.178 1.00 98.31 395 GLY A N 1
ATOM 3106 C CA . GLY A 1 395 ? 2.378 9.287 -22.214 1.00 98.31 395 GLY A CA 1
ATOM 3107 C C . GLY A 1 395 ? 3.685 10.068 -22.312 1.00 98.31 395 GLY A C 1
ATOM 3108 O O . GLY A 1 395 ? 3.804 10.944 -23.168 1.00 98.31 395 GLY A O 1
ATOM 3109 N N . GLN A 1 396 ? 4.692 9.704 -21.509 1.00 98.31 396 GLN A N 1
ATOM 3110 C CA . GLN A 1 396 ? 6.038 10.281 -21.597 1.00 98.31 396 GLN A CA 1
ATOM 3111 C C . GLN A 1 396 ? 6.683 10.031 -22.966 1.00 98.31 396 GLN A C 1
ATOM 3113 O O . GLN A 1 396 ? 7.255 10.947 -23.557 1.00 98.31 396 GLN A O 1
ATOM 3118 N N . TYR A 1 397 ? 6.565 8.811 -23.493 1.00 98.25 397 TYR A N 1
ATOM 3119 C CA . TYR A 1 397 ? 7.077 8.467 -24.818 1.00 98.25 397 TYR A CA 1
ATOM 3120 C C . TYR A 1 397 ? 6.400 9.287 -25.930 1.00 98.25 397 TYR A C 1
ATOM 3122 O O . TYR A 1 397 ? 7.081 9.916 -26.741 1.00 98.25 397 TYR A O 1
ATOM 3130 N N . TRP A 1 398 ? 5.067 9.352 -25.949 1.00 98.50 398 TRP A N 1
ATOM 3131 C CA . TRP A 1 398 ? 4.317 10.130 -26.938 1.00 98.50 398 TRP A CA 1
ATOM 3132 C C . TRP A 1 398 ? 4.622 11.620 -26.859 1.00 98.50 398 TRP A C 1
ATOM 3134 O O . TRP A 1 398 ? 4.746 12.261 -27.903 1.00 98.50 398 TRP A O 1
ATOM 3144 N N . LEU A 1 399 ? 4.794 12.161 -25.651 1.00 97.88 399 LEU A N 1
ATOM 3145 C CA . LEU A 1 399 ? 5.212 13.544 -25.452 1.00 97.88 399 LEU A CA 1
ATOM 3146 C C . LEU A 1 399 ? 6.584 13.799 -26.095 1.00 97.88 399 LEU A C 1
ATOM 3148 O O . LEU A 1 399 ? 6.718 14.726 -26.890 1.00 97.88 399 LEU A O 1
ATOM 3152 N N . GLY A 1 400 ? 7.565 12.919 -25.857 1.00 97.44 400 GLY A N 1
ATOM 3153 C CA . GLY A 1 400 ? 8.892 12.995 -26.483 1.00 97.44 400 GLY A CA 1
ATOM 3154 C C . GLY A 1 400 ? 8.882 12.857 -28.013 1.00 97.44 400 GLY A C 1
ATOM 3155 O O . GLY A 1 400 ? 9.782 13.356 -28.683 1.00 97.44 400 GLY A O 1
ATOM 3156 N N . ARG A 1 401 ? 7.847 12.231 -28.587 1.00 97.56 401 ARG A N 1
ATOM 3157 C CA . ARG A 1 401 ? 7.619 12.136 -30.043 1.00 97.56 401 ARG A CA 1
ATOM 3158 C C . ARG A 1 401 ? 6.775 13.287 -30.613 1.00 97.56 401 ARG A C 1
ATOM 3160 O O . ARG A 1 401 ? 6.348 13.206 -31.762 1.00 97.56 401 ARG A O 1
ATOM 3167 N N . GLY A 1 402 ? 6.470 14.323 -29.826 1.00 97.25 402 GLY A N 1
ATOM 3168 C CA . GLY A 1 402 ? 5.619 15.445 -30.247 1.00 97.25 402 GLY A CA 1
ATOM 3169 C C . GLY A 1 402 ? 4.133 15.091 -30.400 1.00 97.25 402 GLY A C 1
ATOM 3170 O O . GLY A 1 402 ? 3.347 15.880 -30.919 1.00 97.25 402 GLY A O 1
ATOM 3171 N N . GLN A 1 403 ? 3.696 13.918 -29.934 1.00 98.06 403 GLN A N 1
ATOM 3172 C CA . GLN A 1 403 ? 2.309 13.450 -30.022 1.00 98.06 403 GLN A CA 1
ATOM 3173 C C . GLN A 1 403 ? 1.472 13.966 -28.837 1.00 98.06 403 GLN A C 1
ATOM 3175 O O . GLN A 1 403 ? 0.842 13.190 -28.112 1.00 98.06 403 GLN A O 1
ATOM 3180 N N . GLN A 1 404 ? 1.432 15.293 -28.669 1.00 97.56 404 GLN A N 1
ATOM 3181 C CA . GLN A 1 404 ? 0.806 16.008 -27.543 1.00 97.56 404 GLN A CA 1
ATOM 3182 C C . GLN A 1 404 ? -0.625 15.527 -27.241 1.00 97.56 404 GLN A C 1
ATOM 3184 O O . GLN A 1 404 ? -0.985 15.278 -26.094 1.00 97.56 404 GLN A O 1
ATOM 3189 N N . SER A 1 405 ? -1.441 15.316 -28.280 1.00 97.38 405 SER A N 1
ATOM 3190 C CA . SER A 1 405 ? -2.830 14.857 -28.128 1.00 97.38 405 SER A CA 1
ATOM 3191 C C . SER A 1 405 ? -2.940 13.457 -27.504 1.00 97.38 405 SER A C 1
ATOM 3193 O O . SER A 1 405 ? -3.828 13.215 -26.685 1.00 97.38 405 SER A O 1
ATOM 3195 N N . LYS A 1 406 ? -2.049 12.522 -27.869 1.00 98.06 406 LYS A N 1
ATOM 3196 C CA . LYS A 1 406 ? -2.045 11.171 -27.283 1.00 98.06 406 LYS A CA 1
ATOM 3197 C C . LYS A 1 406 ? -1.552 11.204 -25.839 1.00 98.06 406 LYS A C 1
ATOM 3199 O O . LYS A 1 406 ? -2.201 10.617 -24.978 1.00 98.06 406 LYS A O 1
ATOM 3204 N N . ALA A 1 407 ? -0.456 11.922 -25.585 1.00 98.25 407 ALA A N 1
ATOM 3205 C CA . ALA A 1 407 ? 0.092 12.102 -24.242 1.00 98.25 407 ALA A CA 1
ATOM 3206 C C . ALA A 1 407 ? -0.945 12.720 -23.292 1.00 98.25 407 ALA A C 1
ATOM 3208 O O . ALA A 1 407 ? -1.203 12.178 -22.220 1.00 98.25 407 ALA A O 1
ATOM 3209 N N . GLY A 1 408 ? -1.627 13.780 -23.740 1.00 98.00 408 GLY A N 1
ATOM 3210 C CA . GLY A 1 408 ? -2.677 14.444 -22.973 1.00 98.00 408 GLY A CA 1
ATOM 3211 C C . GLY A 1 408 ? -3.800 13.490 -22.573 1.00 98.00 408 GLY A C 1
ATOM 3212 O O . GLY A 1 408 ? -4.159 13.434 -21.402 1.00 98.00 408 GLY A O 1
ATOM 3213 N N . ARG A 1 409 ? -4.297 12.664 -23.508 1.00 98.06 409 ARG A N 1
ATOM 3214 C CA . ARG A 1 409 ? -5.325 11.655 -23.194 1.00 98.06 409 ARG A CA 1
ATOM 3215 C C . ARG A 1 409 ? -4.857 10.637 -22.156 1.00 98.06 409 ARG A C 1
ATOM 3217 O O . ARG A 1 409 ? -5.625 10.338 -21.247 1.00 98.06 409 ARG A O 1
ATOM 3224 N N . ALA A 1 410 ? -3.628 10.127 -22.264 1.00 98.19 410 ALA A N 1
ATOM 3225 C CA . ALA A 1 410 ? -3.088 9.195 -21.272 1.00 98.19 410 ALA A CA 1
ATOM 3226 C C . ALA A 1 410 ? -3.021 9.823 -19.877 1.00 98.19 410 ALA A C 1
ATOM 3228 O O . ALA A 1 410 ? -3.539 9.250 -18.920 1.00 98.19 410 ALA A O 1
ATOM 3229 N N . PHE A 1 411 ? -2.445 11.021 -19.758 1.00 98.19 411 PHE A N 1
ATOM 3230 C CA . PHE A 1 411 ? -2.336 11.705 -18.470 1.00 98.19 411 PHE A CA 1
ATOM 3231 C C . PHE A 1 411 ? -3.706 12.058 -17.881 1.00 98.19 411 PHE A C 1
ATOM 3233 O O . PHE A 1 411 ? -3.929 11.854 -16.689 1.00 98.19 411 PHE A O 1
ATOM 3240 N N . THR A 1 412 ? -4.660 12.508 -18.699 1.00 97.06 412 THR A N 1
ATOM 3241 C CA . THR A 1 412 ? -6.041 12.728 -18.249 1.00 97.06 412 THR A CA 1
ATOM 3242 C C . THR A 1 412 ? -6.677 11.433 -17.747 1.00 97.06 412 THR A C 1
ATOM 3244 O O . THR A 1 412 ? -7.310 11.446 -16.695 1.00 97.06 412 THR A O 1
ATOM 3247 N N . GLN A 1 413 ? -6.474 10.308 -18.438 1.00 95.50 413 GLN A N 1
ATOM 3248 C CA . GLN A 1 413 ? -7.037 9.022 -18.025 1.00 95.50 413 GLN A CA 1
ATOM 3249 C C . GLN A 1 413 ? -6.483 8.547 -16.675 1.00 95.50 413 GLN A C 1
ATOM 3251 O O . GLN A 1 413 ? -7.255 8.094 -15.833 1.00 95.50 413 GLN A O 1
ATOM 3256 N N . ILE A 1 414 ? -5.181 8.724 -16.429 1.00 93.00 414 ILE A N 1
ATOM 3257 C CA . ILE A 1 414 ? -4.552 8.442 -15.127 1.00 93.00 414 ILE A CA 1
ATOM 3258 C C . ILE A 1 414 ? -5.211 9.272 -14.014 1.00 93.00 414 ILE A C 1
ATOM 3260 O O . ILE A 1 414 ? -5.522 8.751 -12.944 1.00 93.00 414 ILE A O 1
ATOM 3264 N N . ILE A 1 415 ? -5.467 10.561 -14.266 1.00 89.56 415 ILE A N 1
ATOM 3265 C CA . ILE A 1 415 ? -6.118 11.460 -13.298 1.00 89.56 415 ILE A CA 1
ATOM 3266 C C . ILE A 1 415 ? -7.571 11.061 -13.040 1.00 89.56 415 ILE A C 1
ATOM 3268 O O . ILE A 1 415 ? -8.037 11.195 -11.910 1.00 89.56 415 ILE A O 1
ATOM 3272 N N . ILE A 1 416 ? -8.286 10.600 -14.069 1.00 86.56 416 ILE A N 1
ATOM 3273 C CA . ILE A 1 416 ? -9.655 10.093 -13.929 1.00 86.56 416 ILE A CA 1
ATOM 3274 C C . ILE A 1 416 ? -9.654 8.830 -13.073 1.00 86.56 416 ILE A C 1
ATOM 3276 O O . ILE A 1 416 ? -10.489 8.713 -12.182 1.00 86.56 416 ILE A O 1
ATOM 3280 N N . TRP A 1 417 ? -8.719 7.907 -13.316 1.00 84.75 417 TRP A N 1
ATOM 3281 C CA . TRP A 1 417 ? -8.691 6.640 -12.595 1.00 84.75 417 TRP A CA 1
ATOM 3282 C C . TRP A 1 417 ? -8.273 6.763 -11.135 1.00 84.75 417 TRP A C 1
ATOM 3284 O O . TRP A 1 417 ? -8.695 5.958 -10.318 1.00 84.75 417 TRP A O 1
ATOM 3294 N N . ARG A 1 418 ? -7.414 7.727 -10.796 1.00 81.69 418 ARG A N 1
ATOM 3295 C CA . ARG A 1 418 ? -6.946 7.946 -9.414 1.00 81.69 418 ARG A CA 1
ATOM 3296 C C . ARG A 1 418 ? -6.355 6.709 -8.717 1.00 81.69 418 ARG A C 1
ATOM 3298 O O . ARG A 1 418 ? -6.154 6.747 -7.515 1.00 81.69 418 ARG A O 1
ATOM 3305 N N . ALA A 1 419 ? -5.991 5.673 -9.471 1.00 78.12 419 ALA A N 1
ATOM 3306 C CA . ALA A 1 419 ? -5.551 4.383 -8.939 1.00 78.12 419 ALA A CA 1
ATOM 3307 C C . ALA A 1 419 ? -4.100 4.380 -8.426 1.00 78.12 419 ALA A C 1
ATOM 3309 O O . ALA A 1 419 ? -3.597 3.369 -7.958 1.00 78.12 419 ALA A O 1
ATOM 3310 N N . SER A 1 420 ? -3.372 5.488 -8.576 1.00 83.50 420 SER A N 1
ATOM 3311 C CA . SER A 1 420 ? -2.038 5.649 -8.003 1.00 83.50 420 SER A CA 1
ATOM 3312 C C . SER A 1 420 ? -1.759 7.131 -7.752 1.00 83.50 420 SER A C 1
ATOM 3314 O O . SER A 1 420 ? -1.554 7.878 -8.718 1.00 83.50 420 SER A O 1
ATOM 3316 N N . PRO A 1 421 ? -1.706 7.579 -6.484 1.00 77.50 421 PRO A N 1
ATOM 3317 C CA . PRO A 1 421 ? -1.414 8.966 -6.127 1.00 77.50 421 PRO A CA 1
ATOM 3318 C C . PRO A 1 421 ? -0.142 9.508 -6.783 1.00 77.50 421 PRO A C 1
ATOM 3320 O O . PRO A 1 421 ? -0.131 10.631 -7.292 1.00 77.50 421 PRO A O 1
ATOM 3323 N N . TRP A 1 422 ? 0.910 8.686 -6.855 1.00 84.75 422 TRP A N 1
ATOM 3324 C CA . TRP A 1 422 ? 2.154 9.063 -7.519 1.00 84.75 422 TRP A CA 1
ATOM 3325 C C . TRP A 1 422 ? 1.941 9.339 -9.012 1.00 84.75 422 TRP A C 1
ATOM 3327 O O . TRP A 1 422 ? 2.283 10.425 -9.484 1.00 84.75 422 TRP A O 1
ATOM 3337 N N . HIS A 1 423 ? 1.317 8.415 -9.754 1.00 91.31 423 HIS A N 1
ATOM 3338 C CA . HIS A 1 423 ? 1.072 8.598 -11.190 1.00 91.31 423 HIS A CA 1
ATOM 3339 C C . HIS A 1 423 ? 0.112 9.761 -11.470 1.00 91.31 423 HIS A C 1
ATOM 3341 O O . HIS A 1 423 ? 0.321 10.498 -12.432 1.00 91.31 423 HIS A O 1
ATOM 3347 N N . VAL A 1 424 ? -0.894 9.986 -10.618 1.00 87.00 424 VAL A N 1
ATOM 3348 C CA . VAL A 1 424 ? -1.794 11.150 -10.702 1.00 87.00 424 VAL A CA 1
ATOM 3349 C C . VAL A 1 424 ? -1.014 12.451 -10.548 1.00 87.00 424 VAL A C 1
ATOM 3351 O O . VAL A 1 424 ? -1.184 13.370 -11.352 1.00 87.00 424 VAL A O 1
ATOM 3354 N N . ALA A 1 425 ? -0.139 12.540 -9.542 1.00 85.88 425 ALA A N 1
ATOM 3355 C CA . ALA A 1 425 ? 0.689 13.719 -9.322 1.00 85.88 425 ALA A CA 1
ATOM 3356 C C . ALA A 1 425 ? 1.623 13.981 -10.514 1.00 85.88 425 ALA A C 1
ATOM 3358 O O . ALA A 1 425 ? 1.733 15.123 -10.968 1.00 85.88 425 ALA A O 1
ATOM 3359 N N . GLN A 1 426 ? 2.245 12.935 -11.071 1.00 94.50 426 GLN A N 1
ATOM 3360 C CA . GLN A 1 426 ? 3.061 13.061 -12.283 1.00 94.50 426 GLN A CA 1
ATOM 3361 C C . GLN A 1 426 ? 2.231 13.523 -13.485 1.00 94.50 426 GLN A C 1
ATOM 3363 O O . GLN A 1 426 ? 2.609 14.483 -14.151 1.00 94.50 426 GLN A O 1
ATOM 3368 N N . ALA A 1 427 ? 1.081 12.898 -13.739 1.00 96.31 427 ALA A N 1
ATOM 3369 C CA . ALA A 1 427 ? 0.201 13.231 -14.855 1.00 96.31 427 ALA A CA 1
ATOM 3370 C C . ALA A 1 427 ? -0.293 14.687 -14.795 1.00 96.31 427 ALA A C 1
ATOM 3372 O O . ALA A 1 427 ? -0.283 15.384 -15.810 1.00 96.31 427 ALA A O 1
ATOM 3373 N N . ARG A 1 428 ? -0.657 15.183 -13.602 1.00 96.44 428 ARG A N 1
ATOM 3374 C CA . ARG A 1 428 ? -1.025 16.594 -13.386 1.00 96.44 428 ARG A CA 1
ATOM 3375 C C . ARG A 1 428 ? 0.124 17.538 -13.725 1.00 96.44 428 ARG A C 1
ATOM 3377 O O . ARG A 1 428 ? -0.097 18.524 -14.426 1.00 96.44 428 ARG A O 1
ATOM 3384 N N . ARG A 1 429 ? 1.344 17.227 -13.270 1.00 96.50 429 ARG A N 1
ATOM 3385 C CA . ARG A 1 429 ? 2.536 18.022 -13.602 1.00 96.50 429 ARG A CA 1
ATOM 3386 C C . ARG A 1 429 ? 2.782 18.071 -15.108 1.00 96.50 429 ARG A C 1
ATOM 3388 O O . ARG A 1 429 ? 2.980 19.157 -15.641 1.00 96.50 429 ARG A O 1
ATOM 3395 N N . GLN A 1 430 ? 2.706 16.929 -15.791 1.00 98.00 430 GLN A N 1
ATOM 3396 C CA . GLN A 1 430 ? 2.914 16.858 -17.241 1.00 98.00 430 GLN A CA 1
ATOM 3397 C C . GLN A 1 430 ? 1.863 17.666 -18.016 1.00 98.00 430 GLN A C 1
ATOM 3399 O O . GLN A 1 430 ? 2.224 18.463 -18.874 1.00 98.00 430 GLN A O 1
ATOM 3404 N N . LEU A 1 431 ? 0.575 17.545 -17.676 1.00 98.06 431 LEU A N 1
ATOM 3405 C CA . LEU A 1 431 ? -0.480 18.345 -18.316 1.00 98.06 431 LEU A CA 1
ATOM 3406 C C . LEU A 1 431 ? -0.313 19.849 -18.069 1.00 98.06 431 LEU A C 1
ATOM 3408 O O . LEU A 1 431 ? -0.537 20.644 -18.980 1.00 98.06 431 LEU A O 1
ATOM 3412 N N . SER A 1 432 ? 0.090 20.243 -16.857 1.00 96.81 432 SER A N 1
ATOM 3413 C CA . SER A 1 432 ? 0.381 21.646 -16.548 1.00 96.81 432 SER A CA 1
ATOM 3414 C C . SER A 1 432 ? 1.509 22.183 -17.427 1.00 96.81 432 SER A C 1
ATOM 3416 O O . SER A 1 432 ? 1.361 23.260 -18.000 1.00 96.81 432 SER A O 1
ATOM 3418 N N . GLN A 1 433 ? 2.597 21.422 -17.581 1.00 97.06 433 GLN A N 1
ATOM 3419 C CA . GLN A 1 433 ? 3.713 21.795 -18.451 1.00 97.06 433 GLN A CA 1
ATOM 3420 C C . GLN A 1 433 ? 3.271 21.909 -19.916 1.00 97.06 433 GLN A C 1
ATOM 3422 O O . GLN A 1 433 ? 3.517 22.928 -20.551 1.00 97.06 433 GLN A O 1
ATOM 3427 N N . MET A 1 434 ? 2.533 20.920 -20.433 1.00 97.06 434 MET A N 1
ATOM 3428 C CA . MET A 1 434 ? 2.023 20.936 -21.812 1.00 97.06 434 MET A CA 1
ATOM 3429 C C . MET A 1 434 ? 1.144 22.165 -22.101 1.00 97.06 434 MET A C 1
ATOM 3431 O O . MET A 1 434 ? 1.196 22.726 -23.195 1.00 97.06 434 MET A O 1
ATOM 3435 N N . ASN A 1 435 ? 0.332 22.597 -21.131 1.00 96.19 435 ASN A N 1
ATOM 3436 C CA . ASN A 1 435 ? -0.503 23.792 -21.269 1.00 96.19 435 ASN A CA 1
ATOM 3437 C C . ASN A 1 435 ? 0.325 25.084 -21.277 1.00 96.19 435 ASN A C 1
ATOM 3439 O O . ASN A 1 435 ? 0.013 25.992 -22.047 1.00 96.19 435 ASN A O 1
ATOM 3443 N N . GLN A 1 436 ? 1.373 25.163 -20.451 1.00 96.38 436 GLN A N 1
ATOM 3444 C CA . GLN A 1 436 ? 2.302 26.296 -20.443 1.00 96.38 436 GLN A CA 1
ATOM 3445 C C . GLN A 1 436 ? 3.062 26.399 -21.768 1.00 96.38 436 GLN A C 1
ATOM 3447 O O . GLN A 1 436 ? 3.101 27.473 -22.364 1.00 96.38 436 GLN A O 1
ATOM 3452 N N . ASP A 1 437 ? 3.584 25.280 -22.274 1.00 94.12 437 ASP A N 1
ATOM 3453 C CA . ASP A 1 437 ? 4.311 25.237 -23.547 1.00 94.12 437 ASP A CA 1
ATOM 3454 C C . ASP A 1 437 ? 3.417 25.684 -24.713 1.00 94.12 437 ASP A C 1
ATOM 3456 O O . ASP A 1 437 ? 3.834 26.478 -25.556 1.00 94.12 437 ASP A O 1
ATOM 3460 N N . ARG A 1 438 ? 2.151 25.243 -24.722 1.00 94.75 438 ARG A N 1
ATOM 3461 C CA . ARG A 1 438 ? 1.164 25.652 -25.729 1.00 94.75 438 ARG A CA 1
ATOM 3462 C C . ARG A 1 438 ? 0.831 27.143 -25.660 1.00 94.75 438 ARG A C 1
ATOM 3464 O O . ARG A 1 438 ? 0.646 27.760 -26.704 1.00 94.75 438 ARG A O 1
ATOM 3471 N N . ALA A 1 439 ? 0.724 27.717 -24.462 1.00 95.25 439 ALA A N 1
ATOM 3472 C CA . ALA A 1 439 ? 0.485 29.151 -24.302 1.00 95.25 439 ALA A CA 1
ATOM 3473 C C . ALA A 1 439 ? 1.662 29.970 -24.858 1.00 95.25 439 ALA A C 1
ATOM 3475 O O . ALA A 1 439 ? 1.452 30.888 -25.643 1.00 95.25 439 ALA A O 1
ATOM 3476 N N . LEU A 1 440 ? 2.897 29.562 -24.549 1.00 94.88 440 LEU A N 1
ATOM 3477 C CA . LEU A 1 440 ? 4.108 30.204 -25.067 1.00 94.88 440 LEU A CA 1
ATOM 3478 C C . LEU A 1 440 ? 4.249 30.088 -26.590 1.00 94.88 440 LEU A C 1
ATOM 3480 O O . LEU A 1 440 ? 4.818 30.976 -27.220 1.00 94.88 440 LEU A O 1
ATOM 3484 N N . GLU A 1 441 ? 3.781 28.993 -27.189 1.00 93.44 441 GLU A N 1
ATOM 3485 C CA . GLU A 1 441 ? 3.768 28.829 -28.645 1.00 93.44 441 GLU A CA 1
ATOM 3486 C C . GLU A 1 441 ? 2.749 29.764 -29.307 1.00 93.44 441 GLU A C 1
ATOM 3488 O O . GLU A 1 441 ? 3.065 30.375 -30.324 1.00 93.44 441 GLU A O 1
ATOM 3493 N N . LEU A 1 442 ? 1.568 29.935 -28.702 1.00 92.75 442 LEU A N 1
ATOM 3494 C CA . LEU A 1 442 ? 0.556 30.884 -29.174 1.00 92.75 442 LEU A CA 1
ATOM 3495 C C . LEU A 1 442 ? 1.018 32.340 -29.057 1.00 92.75 442 LEU A C 1
ATOM 3497 O O . LEU A 1 442 ? 0.731 33.115 -29.956 1.00 92.75 442 LEU A O 1
ATOM 3501 N N . ASP A 1 443 ? 1.767 32.696 -28.011 1.00 93.62 443 ASP A N 1
ATOM 3502 C CA . ASP A 1 443 ? 2.313 34.052 -27.838 1.00 93.62 443 ASP A CA 1
ATOM 3503 C C . ASP A 1 443 ? 3.424 34.398 -28.850 1.00 93.62 443 ASP A C 1
ATOM 3505 O O . ASP A 1 443 ? 3.774 35.566 -29.027 1.00 93.62 443 ASP A O 1
ATOM 3509 N N . ARG A 1 444 ? 4.027 33.388 -29.492 1.00 93.38 444 ARG A N 1
ATOM 3510 C CA . ARG A 1 444 ? 5.069 33.569 -30.518 1.00 93.38 444 ARG A CA 1
ATOM 3511 C C . ARG A 1 444 ? 4.513 33.709 -31.937 1.00 93.38 444 ARG A C 1
ATOM 3513 O O . ARG A 1 444 ? 5.284 34.083 -32.823 1.00 93.38 444 ARG A O 1
ATOM 3520 N N . LEU A 1 445 ? 3.246 33.354 -32.150 1.00 87.94 445 LEU A N 1
ATOM 3521 C CA . LEU A 1 445 ? 2.537 33.437 -33.431 1.00 87.94 445 LEU A CA 1
ATOM 3522 C C . LEU A 1 445 ? 1.807 34.776 -33.546 1.00 87.94 445 LEU A C 1
ATOM 3524 O O . LEU A 1 445 ? 1.821 35.330 -34.669 1.00 87.94 445 LEU A O 1
#

Nearest PDB structures (foldseek):
  3fwv-assembly2_B  TM=4.988E-01  e=2.414E-02  Homo sapiens
  2xev-assembly1_A  TM=5.870E-01  e=1.291E-01  Xanthomonas campestris
  8e0m-assembly3_I  TM=3.744E-01  e=3.147E-01  synthetic construct
  6e37-assembly1_A  TM=4.349E-01  e=9.460E-01  Homo sapiens
  6q4m-assembly1_A  TM=4.441E-01  e=2.843E+00  Homo sapiens

Secondary structure (DSSP, 8-state):
----------TT---S---TTEEEEEEE-SSPPPSSS-GGG-TT---EEES-SSS----TTSB----SSS-TTTTTSTTTEEEEEEEEE-SSEEEEEEEEEESS----SS-TT-GGGSSEEEEEEESS-----TT--TTEEEEEEETTS-EEEEEE-SSSEEEEEPPTT-EEEEEEETTEEEEEEEEEHHHHHHHSTT--S--TT-EEEEEEEEE--TTSSSS---EEEES-SSS-GGG-EEEEEE-GGG--S-EE---HHHHHHHHHHHHHHHHHHHHH---TTSPPPTTHHHHHHHHHHHHHHHHHHHTTSHHHHHHHHHHHHHHHHHT-HHHHHHHHTTS-TT-S-GGGTHHHHHHHHHTTT-HHHHHHHHHHHHTT---HHHHHHHHHHHHHHHHHTT-HHHHHHHHHHHHHH---HHHHHHHHHHHHHHHHHHHHHHTT-

pLDDT: mean 89.9, std 13.05, range [26.44, 98.81]

Solvent-accessible surface area (backbone atoms only — not comparable to full-atom values): 23226 Å² total; per-residue (Å²): 137,80,85,80,80,80,77,78,84,77,86,84,68,84,64,57,57,48,32,51,39,35,35,41,51,24,28,41,39,96,66,76,72,73,69,66,32,62,69,76,80,48,85,83,61,68,73,44,71,36,48,87,50,68,72,46,90,53,73,84,62,26,24,65,48,74,54,91,86,62,58,82,88,32,48,42,18,31,59,28,51,22,36,39,32,34,52,33,29,47,97,56,28,42,35,43,38,37,43,37,31,36,71,61,94,31,71,61,64,73,58,92,88,39,53,76,21,17,32,21,48,30,46,34,37,29,54,78,48,71,44,82,35,56,18,37,39,65,34,29,36,33,42,36,44,33,79,83,74,51,48,35,28,38,32,23,32,91,59,13,66,48,79,42,71,40,61,90,76,45,47,70,22,70,39,81,50,100,54,28,33,27,35,19,35,37,43,37,41,64,64,54,22,71,67,28,75,86,57,52,82,79,54,71,71,40,59,25,20,25,29,40,37,38,29,43,11,64,77,36,102,50,60,70,25,23,26,48,37,39,28,18,58,60,80,30,43,54,36,16,6,32,36,32,33,28,53,53,97,70,51,56,79,72,45,77,64,71,53,70,66,54,54,53,49,52,55,49,50,53,53,50,49,62,70,52,42,70,76,72,57,76,52,95,83,64,81,74,63,92,56,52,53,61,52,30,46,57,48,16,55,53,24,38,50,47,18,72,76,39,58,88,43,73,68,18,56,55,24,37,27,51,12,27,45,29,25,12,77,52,34,34,40,69,61,48,55,62,49,60,75,70,59,60,44,74,51,76,54,41,62,46,34,53,65,14,48,52,40,5,14,47,73,63,79,36,42,68,60,45,51,54,51,48,61,61,45,39,78,60,36,60,36,50,40,23,28,34,39,43,34,49,56,50,17,54,50,29,44,76,70,70,36,52,73,61,15,49,51,32,29,51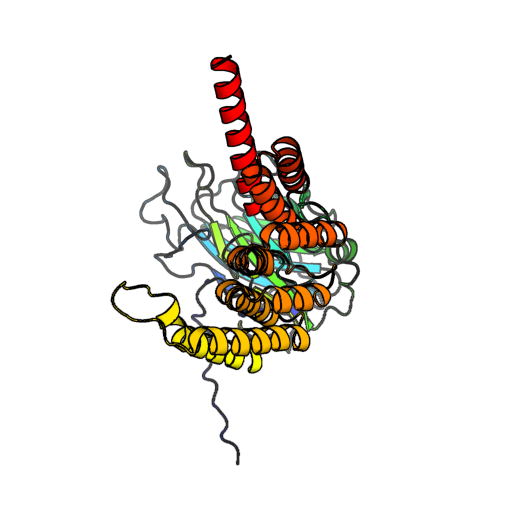,49,30,52,73,36,39,22,30,60,68,55,26,55,51,26,53,53,52,52,53,50,54,53,52,54,52,51,57,54,60,76,73,108

Foldseek 3Di:
DDDDPPPDPPQPPPALDLAQLKEAEAAEDPDDDDQALPCPVVPPFDKDKFQPFPQPDDDAAAFFADFPPDDPVCGNHVLQWMKIKGWHDYQWWIKIKMDIFHDDAAPDDDDPLPLLLGFWKKKWKQQVLLQLWLQQAQRIWIWIQGPVRFIWIWHHYLFGTDIDGAPPPKDKHWDADPGGIIIMIIHTLVVNCVSVVVSHPPLAFRKIFIKIKTARQRPHPGSRRRMHMGQANDSRSNSGYIYTHHHNVPGDRIDRDDDPVNVVLVVVVVVLCVVLVVVVPPPVPDDDPPCNLVSLQVQLVVLLVLLLVDPPDSVNLVSNLSSLQSLLVSLVQVVLLVSLVSDDLADSRLLSRLNSLCSSCVVVVNNVVSLVSLVVSLVSRSRVNSSLSSLLSNLVVCVVVVVPVSSLVSLVVSCRRSSDPVSVVVSVVVVVVSVVVVVVVVVVD